Protein AF-0000000086064869 (afdb_homodimer)

Secondary structure (DSSP, 8-state):
--SGGGGGS---HHHHHHTT-HHHHHHHHHHHHHHTT---S-HHHHHHHHHHHHHHHHHS---HHHHTTSHHHHHHHHHHHHHHHHHHHHHHHHHHHHTTSSS-HHHHHHHHHHTHHHHHHHHHHHHHHS-HHHHHHHHHHHHHHHHHHHHHS-TT-HHHHHHHHHHHHHHHHHHHHHHHHHHHHHS-GGGHHHHHHHHHHHHHHHHHHTHHHHHHHHHS-TTHHHHHHHHHHHHHHHHHHHSPP-TTPPPP-SHHHHHHHHHS---/--SGGGGGS---HHHHHHTT-HHHHHHHHHHHHHHTT---S-HHHHHHHHHHHHHHHHHS---HHHHTTSHHHHHHHHHHHHHHHHHHHHHHHHHHHHTTSSS-HHHHHHHHHHTHHHHHHHHHHHHHHS-HHHHHHHHHHHHHHHHHHHHHS-TT-HHHHHHHHHHHHHHHHHHHHHHHHHHHHHS-GGGHHHHHHHHHHHHHHHHHHTHHHHHHHHHS-TTHHHHHHHHHHHHHHHHHHHSPP-TTPPPP-SHHHHHHHHHS---

Radius of gyration: 25.98 Å; Cα contacts (8 Å, |Δi|>4): 784; chains: 2; bounding box: 58×82×58 Å

Sequence (534 aa):
MYFTFHSFVHESPRWLITTGKEGRAEDVIAKILRMNRMTVPDCNSTVRNLVRKIQESSATAIGPLEILKHSAIKKHTIMLFVLWFCDNLLMYTFVIGSAYIKGSHLVNFAVSTAAEMPASFLGLALVYYCRRRPSQVSTLLLAAAVAVAAQLTPPAFSYVGLSLSMVGRFVLILSACVKWVWTMELYPTAARGFGFAACFTIGRIGGIVAPFMTLLNKYAPGYAAAVLLGAAGILGATMAALLPETRGVELPDTFEDAEEIARKPARMYFTFHSFVHESPRWLITTGKEGRAEDVIAKILRMNRMTVPDCNSTVRNLVRKIQESSATAIGPLEILKHSAIKKHTIMLFVLWFCDNLLMYTFVIGSAYIKGSHLVNFAVSTAAEMPASFLGLALVYYCRRRPSQVSTLLLAAAVAVAAQLTPPAFSYVGLSLSMVGRFVLILSACVKWVWTMELYPTAARGFGFAACFTIGRIGGIVAPFMTLLNKYAPGYAAAVLLGAAGILGATMAALLPETRGVELPDTFEDAEEIARKPAR

Solvent-accessible surface area (backbone atoms only — not comparable to full-atom values): 26564 Å² total; per-residue (Å²): 137,84,73,72,75,66,70,70,78,56,71,53,61,69,58,32,55,74,69,70,48,59,66,60,35,46,43,54,52,39,45,54,34,50,75,61,67,50,78,66,78,76,56,64,60,54,52,49,48,51,52,42,44,52,52,50,51,62,59,45,62,52,51,78,66,56,51,60,68,37,65,56,49,36,54,52,47,54,35,42,33,49,28,31,20,29,54,28,21,55,42,35,32,37,55,59,47,32,41,68,41,70,75,58,30,52,57,39,34,23,56,30,47,54,36,37,37,64,19,39,55,50,14,50,49,43,56,72,74,42,56,52,38,64,50,40,25,50,28,30,43,50,30,13,52,36,47,28,52,39,50,67,48,56,75,88,45,36,68,59,41,48,52,35,32,20,50,29,39,18,35,42,40,30,29,47,45,38,49,53,53,51,52,50,51,60,29,17,60,49,37,24,66,60,51,47,33,52,32,51,34,40,15,40,52,17,39,37,52,14,49,52,41,63,52,35,41,76,78,39,65,67,51,54,39,22,53,53,46,33,48,32,16,49,52,21,20,52,36,35,63,70,47,58,60,52,71,94,52,76,70,17,65,40,69,65,47,30,39,48,49,60,64,45,71,73,123,135,85,73,71,77,67,72,67,82,54,72,53,62,69,59,33,57,74,67,72,48,60,66,60,38,45,44,54,51,39,45,55,32,46,74,61,66,47,76,66,78,74,58,62,58,56,55,48,49,51,54,43,44,54,51,50,50,62,60,48,62,53,51,77,66,56,50,60,69,37,66,55,50,36,54,52,46,55,35,43,33,47,27,30,20,28,53,28,23,55,42,36,30,40,56,59,47,32,40,68,41,70,74,59,32,53,57,40,35,23,57,30,46,54,36,37,38,64,20,40,56,50,16,50,49,44,55,73,74,40,55,52,38,63,49,40,25,50,28,30,43,50,30,15,52,36,48,28,52,39,50,67,46,57,75,87,45,34,69,60,41,48,51,34,32,20,50,30,41,18,34,42,41,30,29,47,46,38,49,54,55,50,52,50,52,59,28,18,60,49,37,25,65,59,52,46,33,53,32,49,33,40,16,43,51,17,40,37,52,15,49,54,42,64,52,35,41,76,77,40,65,66,50,55,38,21,52,52,45,31,48,33,15,48,50,21,20,51,34,36,64,68,47,58,59,54,72,94,52,77,71,17,64,39,68,65,45,31,38,48,47,62,66,46,72,74,124

InterPro domains:
  IPR005828 Major facilitator, sugar transporter-like [PF00083] (4-251)
  IPR036259 MFS transporter superfamily [G3DSA:1.20.1250.20] (1-260)
  IPR036259 MFS transporter superfamily [SSF103473] (6-253)

pLDDT: mean 74.78, std 24.05, range [19.03, 98.44]

Organism: Haemaphysalis longicornis (NCBI:txid44386)

Nearest PDB structures (foldseek):
  8sdy-assembly1_A  TM=7.464E-01  e=6.283E-10  Rattus norvegicus
  8et7-assembly1_A  TM=7.077E-01  e=5.057E-08  Homo sapiens
  8sc6-assembly1_A  TM=9.035E-01  e=2.429E-06  Homo sapiens
  9b1o-assembly1_A  TM=7.079E-01  e=1.196E-07  Homo sapiens
  8sc1-assembly1_A  TM=8.973E-01  e=5.047E-06  Homo sapiens

Foldseek 3Di:
DVPPPPPPVDDDLVNCVVVPVLVVSCVVVVVVCVVVVPCPDPVSVVVVVVCCCCCVLQVPLVPPVVQCVQPLSVLLLVLLLLLLLLLLLLQLLLQCVQLVQPDHSVVSNVVLVVLQVVLLVVLVVCQVPHWLLVLLLVLLLVLLVLQLVLLPDDSVPRVSNSVSSSVNNSSSSSNVSSSQVLQQQLDAPSCSVVSSVVSNVSSVVSNVCNVCLVVCCVVDPSRVSSVVSNVSSNSSSVSSNQAAICVVPDRHNDPVSSVVSSVDPND/DVPPPPPVVDDDLLNCVVVPVLVVSCVVVVVVCVVVVPCPDPVSVVVVVVNCCCVVLQPPLVPPVVQCVFPLSVLLLVLLLLLLLLLLLLQLLLQCVQLVQPDHSVVSNVVLVVLQVVLLVVLVVCQVPHWLLVLLLVLLLVLLVLQLVLLPDDSVPRVSNSVSSSVNNSSSSSNVSSSQVLQQQLDAPSCSVVSSVVSNVSSVVSNVCNVCLVVCCVVDPSRVSSVVSNVSSNSSSVSSNQAAICVVPDRHNDPVSSVVSSVDPND

Structure (mmCIF, N/CA/C/O backbone):
data_AF-0000000086064869-model_v1
#
loop_
_entity.id
_entity.type
_entity.pdbx_description
1 polymer 'Organic cation transporter protein-like'
#
loop_
_atom_site.group_PDB
_atom_site.id
_atom_site.type_symbol
_atom_site.label_atom_id
_atom_site.label_alt_id
_atom_site.label_comp_id
_atom_site.label_asym_id
_atom_site.label_entity_id
_atom_site.label_seq_id
_atom_site.pdbx_PDB_ins_code
_atom_site.Cartn_x
_atom_site.Cartn_y
_atom_site.Cartn_z
_atom_site.occupancy
_atom_site.B_iso_or_equiv
_atom_site.auth_seq_id
_atom_site.auth_comp_id
_atom_site.auth_asym_id
_atom_site.auth_atom_id
_atom_site.pdbx_PDB_model_num
ATOM 1 N N . MET A 1 1 ? 27.172 45.25 14.492 1 19.16 1 MET A N 1
ATOM 2 C CA . MET A 1 1 ? 25.766 45.5 14.789 1 19.16 1 MET A CA 1
ATOM 3 C C . MET A 1 1 ? 24.938 44.25 14.508 1 19.16 1 MET A C 1
ATOM 5 O O . MET A 1 1 ? 23.703 44.312 14.539 1 19.16 1 MET A O 1
ATOM 9 N N . TYR A 1 2 ? 25.562 43.281 13.773 1 24.3 2 TYR A N 1
ATOM 10 C CA . TYR A 1 2 ? 25.359 41.969 13.148 1 24.3 2 TYR A CA 1
ATOM 11 C C . TYR A 1 2 ? 24.969 40.906 14.188 1 24.3 2 TYR A C 1
ATOM 13 O O . TYR A 1 2 ? 24.734 39.75 13.844 1 24.3 2 TYR A O 1
ATOM 21 N N . PHE A 1 3 ? 25.312 41.125 1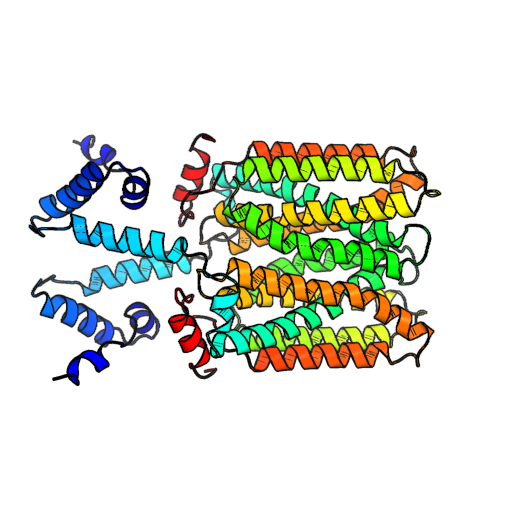5.422 1 23.98 3 PHE A N 1
ATOM 22 C CA . PHE A 1 3 ? 25.391 40.25 16.578 1 23.98 3 PHE A CA 1
ATOM 23 C C . PHE A 1 3 ? 24 39.812 17.016 1 23.98 3 PHE A C 1
ATOM 25 O O . PHE A 1 3 ? 23.828 38.719 17.594 1 23.98 3 PHE A O 1
ATOM 32 N N . THR A 1 4 ? 23.031 40.75 17.016 1 23.5 4 THR A N 1
ATOM 33 C CA . THR A 1 4 ? 21.891 40.688 17.922 1 23.5 4 THR A CA 1
ATOM 34 C C . THR A 1 4 ? 20.859 39.688 17.406 1 23.5 4 THR A C 1
ATOM 36 O O . THR A 1 4 ? 19.938 39.312 18.125 1 23.5 4 THR A O 1
ATOM 39 N N . PHE A 1 5 ? 20.734 39.688 15.992 1 25.48 5 PHE A N 1
ATOM 40 C CA . PHE A 1 5 ? 19.531 39.031 15.445 1 25.48 5 PHE A CA 1
ATOM 41 C C . PHE A 1 5 ? 19.609 37.531 15.609 1 25.48 5 PHE A C 1
ATOM 43 O O . PHE A 1 5 ? 18.734 36.812 15.125 1 25.48 5 PHE A O 1
ATOM 50 N N . HIS A 1 6 ? 20.766 37 15.898 1 27.33 6 HIS A N 1
ATOM 51 C CA . HIS A 1 6 ? 21.109 35.594 15.844 1 27.33 6 HIS A CA 1
ATOM 52 C C . HIS A 1 6 ? 20.234 34.75 16.781 1 27.33 6 HIS A C 1
ATOM 54 O O . HIS A 1 6 ? 20.109 33.531 16.625 1 27.33 6 HIS A O 1
ATOM 60 N N . SER A 1 7 ? 20.047 35.344 17.906 1 26.67 7 SER A N 1
ATOM 61 C CA . SER A 1 7 ? 19.609 34.562 19.078 1 26.67 7 SER A CA 1
ATOM 62 C C . SER A 1 7 ? 18.188 34.062 18.891 1 26.67 7 SER A C 1
ATOM 64 O O . SER A 1 7 ? 17.672 33.344 19.766 1 26.67 7 SER A O 1
ATOM 66 N N . PHE A 1 8 ? 17.406 34.812 18.141 1 26.48 8 PHE A N 1
ATOM 67 C CA . PHE A 1 8 ? 15.961 34.688 18.219 1 26.48 8 PHE A CA 1
ATOM 68 C C . PHE A 1 8 ? 15.492 33.438 17.469 1 26.48 8 PHE A C 1
ATOM 70 O O . PHE A 1 8 ? 14.305 33.281 17.188 1 26.48 8 PHE A O 1
ATOM 77 N N . VAL A 1 9 ? 16.406 32.875 16.688 1 29.36 9 VAL A N 1
ATOM 78 C CA . VAL A 1 9 ? 16.016 31.719 15.883 1 29.36 9 VAL A CA 1
ATOM 79 C C . VAL A 1 9 ? 15.438 30.625 16.781 1 29.36 9 VAL A C 1
ATOM 81 O O . VAL A 1 9 ? 15.57 29.438 16.469 1 29.36 9 VAL A O 1
ATOM 84 N N . HIS A 1 10 ? 15.18 31.016 18.109 1 29.62 10 HIS A N 1
ATOM 85 C CA . HIS A 1 10 ? 14.914 30.125 19.219 1 29.62 10 HIS A CA 1
ATOM 86 C C . HIS A 1 10 ? 13.766 29.188 18.906 1 29.62 10 HIS A C 1
ATOM 88 O O . HIS A 1 10 ? 13.016 29.406 17.953 1 29.62 10 HIS A O 1
ATOM 94 N N . GLU A 1 11 ? 13.242 28.609 20.031 1 30.42 11 GLU A N 1
ATOM 95 C CA . GLU A 1 11 ? 12.344 27.531 20.438 1 30.42 11 GLU A CA 1
ATOM 96 C C . GLU A 1 11 ? 10.914 27.781 19.969 1 30.42 11 GLU A C 1
ATOM 98 O O . GLU A 1 11 ? 10.359 28.859 20.219 1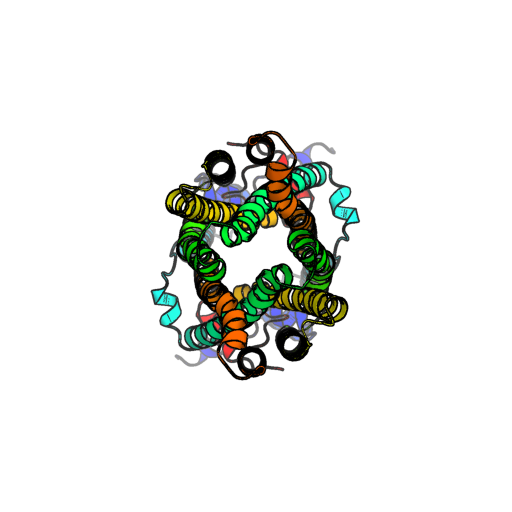 30.42 11 GLU A O 1
ATOM 103 N N . SER A 1 12 ? 10.641 27.266 18.859 1 30.91 12 SER A N 1
ATOM 104 C CA . SER A 1 12 ? 9.289 27.484 18.359 1 30.91 12 SER A CA 1
ATOM 105 C C . SER A 1 12 ? 8.266 27.484 19.484 1 30.91 12 SER A C 1
ATOM 107 O O . SER A 1 12 ? 8.406 26.719 20.453 1 30.91 12 SER A O 1
ATOM 109 N N . PRO A 1 13 ? 7.605 28.578 19.812 1 32.62 13 PRO A N 1
ATOM 110 C CA . PRO A 1 13 ? 6.672 28.625 20.953 1 32.62 13 PRO A CA 1
ATOM 111 C C . PRO A 1 13 ? 5.848 27.344 21.078 1 32.62 13 PRO A C 1
ATOM 113 O O . PRO A 1 13 ? 5.5 26.938 22.188 1 32.62 13 PRO A O 1
ATOM 116 N N . ARG A 1 14 ? 5.566 26.578 19.969 1 34.56 14 ARG A N 1
ATOM 117 C CA . ARG A 1 14 ? 4.828 25.328 20.031 1 34.56 14 ARG A CA 1
ATOM 118 C C . ARG A 1 14 ? 5.629 24.25 20.766 1 34.56 14 ARG A C 1
ATOM 120 O O . ARG A 1 14 ? 5.074 23.5 21.562 1 34.56 14 ARG A O 1
ATOM 127 N N . TRP A 1 15 ? 6.895 24.109 20.484 1 34.44 15 TRP A N 1
ATOM 128 C CA . TRP A 1 15 ? 7.777 23.156 21.156 1 34.44 15 TRP A CA 1
ATOM 129 C C . TRP A 1 15 ? 7.965 23.531 22.609 1 34.44 15 TRP A C 1
ATOM 131 O O . TRP A 1 15 ? 7.938 22.656 23.5 1 34.44 15 TRP A O 1
ATOM 141 N N . LEU A 1 16 ? 8.07 24.781 22.891 1 32.72 16 LEU A N 1
ATOM 142 C CA . LEU A 1 16 ? 8.281 25.188 24.281 1 32.72 16 LEU A CA 1
ATOM 143 C C . LEU A 1 16 ? 7.035 24.906 25.109 1 32.72 16 LEU A C 1
ATOM 145 O O . LEU A 1 16 ? 7.133 24.594 26.297 1 32.72 16 LEU A O 1
ATOM 149 N N . ILE A 1 17 ? 5.863 24.969 24.484 1 34.84 17 ILE A N 1
ATOM 150 C CA . ILE A 1 17 ? 4.621 24.719 25.203 1 34.84 17 ILE A CA 1
ATOM 151 C C . ILE A 1 17 ? 4.488 23.219 25.469 1 34.84 17 ILE A C 1
ATOM 153 O O . ILE A 1 17 ? 4.059 22.812 26.562 1 34.84 17 ILE A O 1
ATOM 157 N N . THR A 1 18 ? 4.879 22.344 24.672 1 33.69 18 THR A N 1
ATOM 158 C CA . THR A 1 18 ? 4.715 20.906 24.828 1 33.69 18 THR A CA 1
ATOM 159 C C . THR A 1 18 ? 5.773 20.344 25.781 1 33.69 18 THR A C 1
ATOM 161 O O . THR A 1 18 ? 5.621 19.234 26.312 1 33.69 18 THR A O 1
ATOM 164 N N . THR A 1 19 ? 6.922 20.969 25.969 1 39.75 19 THR A N 1
ATOM 165 C CA . THR A 1 19 ? 7.969 20.422 26.828 1 39.75 19 THR A CA 1
ATOM 166 C C . THR A 1 19 ? 7.871 21.016 28.234 1 39.75 19 THR A C 1
ATOM 168 O O . THR A 1 19 ? 8.789 20.844 29.047 1 39.75 19 THR A O 1
ATOM 171 N N . GLY A 1 20 ? 6.785 21.406 28.859 1 36.16 20 GLY A N 1
ATOM 172 C CA . GLY A 1 20 ? 6.469 21.75 30.25 1 36.16 20 GLY A CA 1
ATOM 173 C C . GLY A 1 20 ? 7.02 23.094 30.672 1 36.16 20 GLY A C 1
ATOM 174 O O . GLY A 1 20 ? 7.012 23.422 31.859 1 36.16 20 GLY A O 1
ATOM 175 N N . LYS A 1 21 ? 7.941 23.609 30.031 1 37 21 LYS A N 1
ATOM 176 C CA . LYS A 1 21 ? 8.508 24.875 30.531 1 37 21 LYS A CA 1
ATOM 177 C C . LYS A 1 21 ? 7.59 26.047 30.219 1 37 21 LYS A C 1
ATOM 179 O O . LYS A 1 21 ? 7.809 26.766 29.234 1 37 21 LYS A O 1
ATOM 184 N N . GLU A 1 22 ? 6.312 26.109 30.766 1 38.25 22 GLU A N 1
ATOM 185 C CA . GLU A 1 22 ? 5.203 27.047 30.688 1 38.25 22 GLU A CA 1
ATOM 186 C C . GLU A 1 22 ? 5.688 28.484 30.828 1 38.25 22 GLU A C 1
ATOM 188 O O . GLU A 1 22 ? 5.195 29.375 30.125 1 38.25 22 GLU A O 1
ATOM 193 N N . GLY A 1 23 ? 6.57 28.734 31.766 1 40.41 23 GLY A N 1
ATOM 194 C CA . GLY A 1 23 ? 7.016 30.078 32.094 1 40.41 23 GLY A CA 1
ATOM 195 C C . GLY A 1 23 ? 7.711 30.781 30.953 1 40.41 23 GLY A C 1
ATOM 196 O O . GLY A 1 23 ? 7.465 31.953 30.703 1 40.41 23 GLY A O 1
ATOM 197 N N . ARG A 1 24 ? 8.633 30.078 30.375 1 42.22 24 ARG A N 1
ATOM 198 C CA . ARG A 1 24 ? 9.477 30.75 29.391 1 42.22 24 ARG A CA 1
ATOM 199 C C . ARG A 1 24 ? 8.742 30.953 28.078 1 42.22 24 ARG A C 1
ATOM 201 O O . ARG A 1 24 ? 8.992 31.922 27.359 1 42.22 24 ARG A O 1
ATOM 208 N N . ALA A 1 25 ? 7.789 30.047 27.75 1 39.16 25 ALA A N 1
ATOM 209 C CA . ALA A 1 25 ? 6.934 30.312 26.594 1 39.16 25 ALA A CA 1
ATOM 210 C C . ALA A 1 25 ? 6.102 31.578 26.797 1 39.16 25 ALA A C 1
ATOM 212 O O . ALA A 1 25 ? 5.887 32.344 25.859 1 39.16 25 ALA A O 1
ATOM 213 N N . GLU A 1 26 ? 5.629 31.75 28.047 1 37.88 26 GLU A N 1
ATOM 214 C CA . GLU A 1 26 ? 4.953 33 28.422 1 37.88 26 GLU A CA 1
ATOM 215 C C . GLU A 1 26 ? 5.855 34.219 28.188 1 37.88 26 GLU A C 1
ATOM 217 O O . GLU A 1 26 ? 5.402 35.25 27.688 1 37.88 26 GLU A O 1
ATOM 222 N N . ASP A 1 27 ? 7.047 34.094 28.562 1 42.22 27 ASP A N 1
ATOM 223 C CA . ASP A 1 27 ? 7.98 35.219 28.453 1 42.22 27 ASP A CA 1
ATOM 224 C C . ASP A 1 27 ? 8.273 35.531 27 1 42.22 27 ASP A C 1
ATOM 226 O O . ASP A 1 27 ? 8.352 36.719 26.641 1 42.22 27 ASP A O 1
ATOM 230 N N . VAL A 1 28 ? 8.477 34.562 26.188 1 40.72 28 VAL A N 1
ATOM 231 C CA . VAL A 1 28 ? 8.781 34.875 24.797 1 40.72 28 VAL A CA 1
ATOM 232 C C . VAL A 1 28 ? 7.531 35.406 24.109 1 40.72 28 VAL A C 1
ATOM 234 O O . VAL A 1 28 ? 7.609 36.406 23.359 1 40.72 28 VAL A O 1
ATOM 237 N N . ILE A 1 29 ? 6.293 34.781 24.391 1 39.16 29 ILE A N 1
ATOM 238 C CA . ILE A 1 29 ? 5.066 35.406 23.922 1 39.16 29 ILE A CA 1
ATOM 239 C C . ILE A 1 29 ? 4.887 36.75 24.625 1 39.16 29 ILE A C 1
ATOM 241 O O . ILE A 1 29 ? 4.535 37.75 24 1 39.16 29 ILE A O 1
ATOM 245 N N . ALA A 1 30 ? 5.109 36.688 25.906 1 40.53 30 ALA A N 1
ATOM 246 C CA . ALA A 1 30 ? 5.055 37.938 26.641 1 40.53 30 ALA A CA 1
ATOM 247 C C . ALA A 1 30 ? 6.059 38.969 26.094 1 40.53 30 ALA A C 1
ATOM 249 O O . ALA A 1 30 ? 5.758 40.156 26 1 40.53 30 ALA A O 1
ATOM 250 N N . LYS A 1 31 ? 7.281 38.625 25.875 1 41.62 31 LYS A N 1
ATOM 251 C CA . LYS A 1 31 ? 8.289 39.531 25.312 1 41.62 31 LYS A CA 1
ATOM 252 C C . LYS A 1 31 ? 7.895 40 23.922 1 41.62 31 LYS A C 1
ATOM 254 O O . LYS A 1 31 ? 8.07 41.156 23.578 1 41.62 31 LYS A O 1
ATOM 259 N N . ILE A 1 32 ? 7.391 39.094 23.125 1 36.56 32 ILE A N 1
ATOM 260 C CA . ILE A 1 32 ? 6.883 39.5 21.828 1 36.56 32 ILE A CA 1
ATOM 261 C C . ILE A 1 32 ? 5.68 40.438 22.016 1 36.56 32 ILE A C 1
ATOM 263 O O . ILE A 1 32 ? 5.559 41.469 21.344 1 36.56 32 ILE A O 1
ATOM 267 N N . LEU A 1 33 ? 4.828 39.938 22.938 1 36.25 33 LEU A N 1
ATOM 268 C CA . LEU A 1 33 ? 3.707 40.812 23.281 1 36.25 33 LEU A CA 1
ATOM 269 C C . LEU A 1 33 ? 4.195 42.094 23.953 1 36.25 33 LEU A C 1
ATOM 271 O O . LEU A 1 33 ? 3.65 43.156 23.734 1 36.25 33 LEU A O 1
ATOM 275 N N . ARG A 1 34 ? 5.086 42 24.938 1 39.91 34 ARG A N 1
ATOM 276 C CA . ARG A 1 34 ? 5.656 43.188 25.578 1 39.91 34 ARG A CA 1
ATOM 277 C C . ARG A 1 34 ? 6.355 44.094 24.547 1 39.91 34 ARG A C 1
ATOM 279 O O . ARG A 1 34 ? 6.332 45.312 24.656 1 39.91 34 ARG A O 1
ATOM 286 N N . MET A 1 35 ? 7.223 43.5 23.766 1 35.81 35 MET A N 1
ATOM 287 C CA . MET A 1 35 ? 7.859 44.375 22.781 1 35.81 35 MET A CA 1
ATOM 288 C C . MET A 1 35 ? 6.816 45.094 21.922 1 35.81 35 MET A C 1
ATOM 290 O O . MET A 1 35 ? 7.039 46.219 21.469 1 35.81 35 MET A O 1
ATOM 294 N N . ASN A 1 36 ? 5.703 44.281 21.656 1 32.59 36 ASN A N 1
ATOM 295 C CA . ASN A 1 36 ? 4.656 45 20.922 1 32.59 36 ASN A CA 1
ATOM 296 C C . ASN A 1 36 ? 3.658 45.656 21.859 1 32.59 36 ASN A C 1
ATOM 298 O O . ASN A 1 36 ? 2.553 46 21.438 1 32.59 36 ASN A O 1
ATOM 302 N N . ARG A 1 37 ? 4.086 46.156 22.984 1 35.75 37 ARG A N 1
ATOM 303 C CA . ARG A 1 37 ? 3.496 47 24.016 1 35.75 37 ARG A CA 1
ATOM 304 C C . ARG A 1 37 ? 2.041 46.625 24.266 1 35.75 37 ARG A C 1
ATOM 306 O O . ARG A 1 37 ? 1.235 47.469 24.672 1 35.75 37 ARG A O 1
ATOM 313 N N . MET A 1 38 ? 1.495 45.688 23.594 1 30.05 38 MET A N 1
ATOM 314 C CA . MET A 1 38 ? 0.085 45.406 23.859 1 30.05 38 MET A CA 1
ATOM 315 C C . MET A 1 38 ? -0.086 44.688 25.188 1 30.05 38 MET A C 1
ATOM 317 O O . MET A 1 38 ? 0.65 43.75 25.484 1 30.05 38 MET A O 1
ATOM 321 N N . THR A 1 39 ? -0.491 45.281 26.281 1 27.92 39 THR A N 1
ATOM 322 C CA . THR A 1 39 ? -0.819 44.812 27.625 1 27.92 39 THR A CA 1
ATOM 323 C C . THR A 1 39 ? -1.821 43.688 27.578 1 27.92 39 THR A C 1
ATOM 325 O O . THR A 1 39 ? -3.021 43.906 27.422 1 27.92 39 THR A O 1
ATOM 328 N N . VAL A 1 40 ? -1.837 42.906 26.641 1 33.25 40 VAL A N 1
ATOM 329 C CA . VAL A 1 40 ? -2.965 41.969 26.75 1 33.25 40 VAL A CA 1
ATOM 330 C C . VAL A 1 40 ? -2.914 41.25 28.094 1 33.25 40 VAL A C 1
ATOM 332 O O . VAL A 1 40 ? -1.872 40.719 28.469 1 33.25 40 VAL A O 1
ATOM 335 N N . PRO A 1 41 ? -3.908 41.594 28.984 1 28.67 41 PRO A N 1
ATOM 336 C CA . PRO A 1 41 ? -3.902 40.938 30.297 1 28.67 41 PRO A CA 1
ATOM 337 C C . PRO A 1 41 ? -3.523 39.469 30.219 1 28.67 41 PRO A C 1
ATOM 339 O O . PRO A 1 41 ? -2.406 39.094 30.578 1 28.67 41 PRO A O 1
ATOM 342 N N . ASP A 1 42 ? -4.633 38.562 30.594 1 27.75 42 ASP A N 1
ATOM 343 C CA . ASP A 1 42 ? -4.406 37.188 31.078 1 27.75 42 ASP A CA 1
ATOM 344 C C . ASP A 1 42 ? -4.055 36.25 29.922 1 27.75 42 ASP A C 1
ATOM 346 O O . ASP A 1 42 ? -4.941 35.688 29.297 1 27.75 42 ASP A O 1
ATOM 350 N N . CYS A 1 43 ? -3.223 36.562 29.062 1 30.81 43 CYS A N 1
ATOM 351 C CA . CYS A 1 43 ? -2.637 35.812 27.953 1 30.81 43 CYS A CA 1
ATOM 352 C C . CYS A 1 43 ? -2.381 34.375 28.344 1 30.81 43 CYS A C 1
ATOM 354 O O . CYS A 1 43 ? -2.285 33.5 27.469 1 30.81 43 CYS A O 1
ATOM 356 N N . ASN A 1 44 ? -2.191 34.219 29.562 1 32.94 44 ASN A N 1
ATOM 357 C CA . ASN A 1 44 ? -1.88 32.875 30.047 1 32.94 44 ASN A CA 1
ATOM 358 C C . ASN A 1 44 ? -3.07 31.938 29.906 1 32.94 44 ASN A C 1
ATOM 360 O O . ASN A 1 44 ? -2.908 30.781 29.531 1 32.94 44 ASN A O 1
ATOM 364 N N . SER A 1 45 ? -4.242 32.438 30.219 1 35.03 45 SER A N 1
ATOM 365 C CA . SER A 1 45 ? -5.41 31.562 30.203 1 35.03 45 SER A CA 1
ATOM 366 C C . SER A 1 45 ? -5.816 31.203 28.781 1 35.03 45 SER A C 1
ATOM 368 O O . SER A 1 45 ? -6.258 30.094 28.516 1 35.03 45 SER A O 1
ATOM 370 N N . THR A 1 46 ? -5.711 32.125 27.812 1 33.66 46 THR A N 1
ATOM 371 C CA . THR A 1 46 ? -6.141 31.859 26.438 1 33.66 46 THR A CA 1
ATOM 372 C C . THR A 1 46 ? -5.18 30.906 25.75 1 33.66 46 THR A C 1
ATOM 374 O O . THR A 1 46 ? -5.609 29.984 25.047 1 33.66 46 THR A O 1
ATOM 377 N N . VAL A 1 47 ? -3.914 31.141 25.922 1 35 47 VAL A N 1
ATOM 378 C CA . VAL A 1 47 ? -2.926 30.203 25.391 1 35 47 VAL A CA 1
ATOM 379 C C . VAL A 1 47 ? -3.123 28.828 26.016 1 35 47 VAL A C 1
ATOM 381 O O . VAL A 1 47 ? -3.061 27.797 25.328 1 35 47 VAL A O 1
ATOM 384 N N . ARG A 1 48 ? -3.469 28.828 27.297 1 35.47 48 ARG A N 1
ATOM 385 C CA . ARG A 1 48 ? -3.775 27.562 27.969 1 35.47 48 ARG A CA 1
ATOM 386 C C . ARG A 1 48 ? -5.008 26.906 27.359 1 35.47 48 ARG A C 1
ATOM 388 O O . ARG A 1 48 ? -5.043 25.688 27.188 1 35.47 48 ARG A O 1
ATOM 395 N N . ASN A 1 49 ? -6.051 27.578 27.047 1 36 49 ASN A N 1
ATOM 396 C CA . ASN A 1 49 ? -7.254 26.984 26.453 1 36 49 ASN A CA 1
ATOM 397 C C . ASN A 1 49 ? -7.016 26.547 25.016 1 36 49 ASN A C 1
ATOM 399 O O . ASN A 1 49 ? -7.535 25.5 24.594 1 36 49 ASN A O 1
ATOM 403 N N . LEU A 1 50 ? -6.277 27.281 24.172 1 34.69 50 LEU A N 1
ATOM 404 C CA . LEU A 1 50 ? -5.984 26.812 22.828 1 34.69 50 LEU A CA 1
ATOM 405 C C . LEU A 1 50 ? -5.059 25.609 22.844 1 34.69 50 LEU A C 1
ATOM 407 O O . LEU A 1 50 ? -5.262 24.656 22.094 1 34.69 50 LEU A O 1
ATOM 411 N N . VAL A 1 51 ? -3.994 25.656 23.594 1 35.72 51 VAL A N 1
ATOM 412 C CA . VAL A 1 51 ? -3.168 24.469 23.812 1 35.72 51 VAL A CA 1
ATOM 413 C C . VAL A 1 51 ? -4.023 23.344 24.375 1 35.72 51 VAL A C 1
ATOM 415 O O . VAL A 1 51 ? -3.889 22.188 23.969 1 35.72 51 VAL A O 1
ATOM 418 N N . ARG A 1 52 ? -4.922 23.594 25.297 1 36.59 52 ARG A N 1
ATOM 419 C CA . ARG A 1 52 ? -5.867 22.594 25.797 1 36.59 52 ARG A CA 1
ATOM 420 C C . ARG A 1 52 ? -6.781 22.109 24.672 1 36.59 52 ARG A C 1
ATOM 422 O O . ARG A 1 52 ? -7.078 20.922 24.594 1 36.59 52 ARG A O 1
ATOM 429 N N . LYS A 1 53 ? -7.309 22.906 23.781 1 37.34 53 LYS A N 1
ATOM 430 C CA . LYS A 1 53 ? -8.195 22.469 22.703 1 37.34 53 LYS A CA 1
ATOM 431 C C . LYS A 1 53 ? -7.418 21.703 21.641 1 37.34 53 LYS A C 1
ATOM 433 O O . LYS A 1 53 ? -7.918 20.703 21.094 1 37.34 53 LYS A O 1
ATOM 438 N N . ILE A 1 54 ? -6.293 22.094 21.156 1 37.16 54 ILE A N 1
ATOM 439 C CA . ILE A 1 54 ? -5.406 21.312 20.297 1 37.16 54 ILE A CA 1
ATOM 440 C C . ILE A 1 54 ? -4.98 20.031 21.016 1 37.16 54 ILE A C 1
ATOM 442 O O . ILE A 1 54 ? -4.949 18.953 20.406 1 37.16 54 ILE A O 1
ATOM 446 N N . GLN A 1 55 ? -4.484 20.047 22.203 1 34.62 55 GLN A N 1
ATOM 447 C CA . GLN A 1 55 ? -4.23 18.906 23.094 1 34.62 55 GLN A CA 1
ATOM 448 C C . GLN A 1 55 ? -5.52 18.156 23.406 1 34.62 55 GLN A C 1
ATOM 450 O O . GLN A 1 55 ? -5.516 16.922 23.5 1 34.62 55 GLN A O 1
ATOM 455 N N . GLU A 1 56 ? -6.605 18.703 23.781 1 36.72 56 GLU A N 1
ATOM 456 C CA . GLU A 1 56 ? -7.91 18.062 23.953 1 36.72 56 GLU A CA 1
ATOM 457 C C . GLU A 1 56 ? -8.469 17.594 22.625 1 36.72 56 GLU A C 1
ATOM 459 O O . GLU A 1 56 ? -9.141 16.562 22.547 1 36.72 56 GLU A O 1
ATOM 464 N N . SER A 1 57 ? -8.516 18.375 21.516 1 36.38 57 SER A N 1
ATOM 465 C CA . SER A 1 57 ? -8.969 17.922 20.219 1 36.38 57 SER A CA 1
ATOM 466 C C . SER A 1 57 ? -7.996 16.891 19.625 1 36.38 57 SER A C 1
ATOM 468 O O . SER A 1 57 ? -8.398 16.031 18.844 1 36.38 57 SER A O 1
ATOM 470 N N . SER A 1 58 ? -6.684 17.062 19.516 1 37.88 58 SER A N 1
ATOM 471 C CA . SER A 1 58 ? -5.688 16.062 19.125 1 37.88 58 SER A CA 1
ATOM 472 C C . SER A 1 58 ? -5.777 14.828 20 1 37.88 58 SER A C 1
ATOM 474 O O . SER A 1 58 ? -5.484 13.719 19.547 1 37.88 58 SER A O 1
ATOM 476 N N . ALA A 1 59 ? -5.73 14.945 21.266 1 36.91 59 ALA A N 1
ATOM 477 C CA . ALA A 1 59 ? -5.723 13.883 22.266 1 36.91 59 ALA A CA 1
ATOM 478 C C . ALA A 1 59 ? -7.043 13.117 22.25 1 36.91 59 ALA A C 1
ATOM 480 O O . ALA A 1 59 ? -7.133 12.023 22.828 1 36.91 59 ALA A O 1
ATOM 481 N N . THR A 1 60 ? -8.18 13.68 22.109 1 39.41 60 THR A N 1
ATOM 482 C CA . THR A 1 60 ? -9.344 12.805 22.188 1 39.41 60 THR A CA 1
ATOM 483 C C . THR A 1 60 ? -9.406 11.883 20.969 1 39.41 60 THR A C 1
ATOM 485 O O . THR A 1 60 ? -9.773 12.32 19.875 1 39.41 60 THR A O 1
ATOM 488 N N . ALA A 1 61 ? -8.453 11.109 20.797 1 45.47 61 ALA A N 1
ATOM 489 C CA . ALA A 1 61 ? -8.602 9.961 19.906 1 45.47 61 ALA A CA 1
ATOM 490 C C . ALA A 1 61 ? -10.07 9.602 19.719 1 45.47 61 ALA A C 1
ATOM 492 O O . ALA A 1 61 ? -10.727 9.125 20.641 1 45.47 61 ALA A O 1
ATOM 493 N N . ILE A 1 62 ? -10.852 10.406 19.094 1 50.66 62 ILE A N 1
ATOM 494 C CA . ILE A 1 62 ? -12.25 10.055 18.844 1 50.66 62 ILE A CA 1
ATOM 495 C C . ILE A 1 62 ? -12.328 8.664 18.234 1 50.66 62 ILE A C 1
ATOM 497 O O . ILE A 1 62 ? -11.695 8.383 17.219 1 50.66 62 ILE A O 1
ATOM 501 N N . GLY A 1 63 ? -12.578 7.691 19.016 1 54.06 63 GLY A N 1
ATOM 502 C CA . GLY A 1 63 ? -12.805 6.289 18.703 1 54.06 63 GLY A CA 1
ATOM 503 C C . GLY A 1 63 ? -13.734 6.086 17.516 1 54.06 63 GLY A C 1
ATOM 504 O O . GLY A 1 63 ? -14.305 7.047 17 1 54.06 63 GLY A O 1
ATOM 505 N N . PRO A 1 64 ? -13.625 4.961 16.828 1 59.84 64 PRO A N 1
ATOM 506 C CA . PRO A 1 64 ? -14.5 4.496 15.742 1 59.84 64 PRO A CA 1
ATOM 507 C C . PRO A 1 64 ? -15.953 4.934 15.93 1 59.84 64 PRO A C 1
ATOM 509 O O . PRO A 1 64 ? -16.625 5.262 14.953 1 59.84 64 PRO A O 1
ATOM 512 N N . LEU A 1 65 ? -16.281 5.043 17.094 1 60.84 65 LEU A N 1
ATOM 513 C CA . LEU A 1 65 ? -17.703 5.246 17.359 1 60.84 65 LEU A CA 1
ATOM 514 C C . LEU A 1 65 ? -18.109 6.691 17.094 1 60.84 65 LEU A C 1
ATOM 516 O O . LEU A 1 65 ? -19.25 6.969 16.734 1 60.84 65 LEU A O 1
ATOM 520 N N . GLU A 1 66 ? -17.188 7.535 17.203 1 64.75 66 GLU A N 1
ATOM 521 C CA . GLU A 1 66 ? -17.547 8.93 16.969 1 64.75 66 GLU A CA 1
ATOM 522 C C . GLU A 1 66 ? -17.703 9.219 15.484 1 64.75 66 GLU A C 1
ATOM 524 O O . GLU A 1 66 ? -18.516 10.055 15.094 1 64.75 66 GLU A O 1
ATOM 529 N N . ILE A 1 67 ? -17.016 8.5 14.703 1 67.06 67 ILE A N 1
ATOM 530 C CA . ILE A 1 67 ? -17.109 8.648 13.25 1 67.06 67 ILE A CA 1
ATOM 531 C C . ILE A 1 67 ? -18.5 8.273 12.773 1 67.06 67 ILE A C 1
ATOM 533 O O . ILE A 1 67 ? -19.062 8.93 11.883 1 67.06 67 ILE A O 1
ATOM 537 N N . LEU A 1 68 ? -19.031 7.371 13.477 1 71.5 68 LEU A N 1
ATOM 538 C CA . LEU A 1 68 ? -20.312 6.836 13.023 1 71.5 68 LEU A CA 1
ATOM 539 C C . LEU A 1 68 ? -21.469 7.711 13.5 1 71.5 68 LEU A C 1
ATOM 541 O O . LEU A 1 68 ? -22.609 7.527 13.062 1 71.5 68 LEU A O 1
ATOM 545 N N . LYS A 1 69 ? -21.156 8.633 14.258 1 72.81 69 LYS A N 1
ATOM 546 C CA . LYS A 1 69 ? -22.203 9.477 14.797 1 72.81 69 LYS A CA 1
ATOM 547 C C . LYS A 1 69 ? -22.578 10.586 13.82 1 72.81 69 LYS A C 1
ATOM 549 O O . LYS A 1 69 ? -23.688 11.125 13.875 1 72.81 69 LYS A O 1
ATOM 554 N N . HIS A 1 70 ? -21.703 10.82 12.961 1 78.25 70 HIS A N 1
ATOM 555 C CA . HIS A 1 70 ? -21.969 11.875 11.984 1 78.25 70 HIS A CA 1
ATOM 556 C C . HIS A 1 70 ? -22.422 11.289 10.648 1 78.25 70 HIS A C 1
ATOM 558 O O . HIS A 1 70 ? -21.688 10.5 10.039 1 78.25 70 HIS A O 1
ATOM 564 N N . SER A 1 71 ? -23.547 11.609 10.25 1 80.94 71 SER A N 1
ATOM 565 C CA . SER A 1 71 ? -24.234 10.977 9.125 1 80.94 71 SER A CA 1
ATOM 566 C C . SER A 1 71 ? -23.438 11.125 7.836 1 80.94 71 SER A C 1
ATOM 568 O O . SER A 1 71 ? -23.297 10.18 7.059 1 80.94 71 SER A O 1
ATOM 570 N N . ALA A 1 72 ? -22.938 12.305 7.609 1 84.25 72 ALA A N 1
ATOM 571 C CA . ALA A 1 72 ? -22.203 12.531 6.367 1 84.25 72 ALA A CA 1
ATOM 572 C C . ALA A 1 72 ? -20.922 11.695 6.328 1 84.25 72 ALA A C 1
ATOM 574 O O . ALA A 1 72 ? -20.578 11.125 5.293 1 84.25 72 ALA A O 1
ATOM 575 N N . ILE A 1 73 ? -20.344 11.625 7.406 1 86.25 73 ILE A N 1
ATOM 576 C CA . ILE A 1 73 ? -19.094 10.875 7.484 1 86.25 73 ILE A CA 1
ATOM 577 C C . ILE A 1 73 ? -19.375 9.375 7.367 1 86.25 73 ILE A C 1
ATOM 579 O O . ILE A 1 73 ? -18.609 8.641 6.746 1 86.25 73 ILE A O 1
ATOM 583 N N . LYS A 1 74 ? -20.469 8.984 7.93 1 88.88 74 LYS A N 1
ATOM 584 C CA . LYS A 1 74 ? -20.875 7.586 7.816 1 88.88 74 LYS A CA 1
ATOM 585 C C . LYS A 1 74 ? -21.141 7.203 6.363 1 88.88 74 LYS A C 1
ATOM 587 O O . LYS A 1 74 ? -20.688 6.156 5.902 1 88.88 74 LYS A O 1
ATOM 592 N N . LYS A 1 75 ? -21.875 8.023 5.719 1 91.06 75 LYS A N 1
ATOM 593 C CA . LYS A 1 75 ? -22.172 7.773 4.312 1 91.06 75 LYS A CA 1
ATOM 594 C C . LYS A 1 75 ? -20.891 7.711 3.482 1 91.06 75 LYS A C 1
ATOM 596 O O . LYS A 1 75 ? -20.719 6.805 2.662 1 91.06 75 LYS A O 1
ATOM 601 N N . HIS A 1 76 ? -20 8.641 3.703 1 92.31 76 HIS A N 1
ATOM 602 C CA . HIS A 1 76 ? -18.734 8.648 2.98 1 92.31 76 HIS A CA 1
ATOM 603 C C . HIS A 1 76 ? -17.906 7.41 3.295 1 92.31 76 HIS A C 1
ATOM 605 O O . HIS A 1 76 ? -17.234 6.859 2.414 1 92.31 76 HIS A O 1
ATOM 611 N N . THR A 1 77 ? -18.016 7.004 4.512 1 92.06 77 THR A N 1
ATOM 612 C CA . THR A 1 77 ? -17.25 5.828 4.922 1 92.06 77 THR A CA 1
ATOM 613 C C . THR A 1 77 ? -17.75 4.578 4.203 1 92.06 77 THR A C 1
ATOM 615 O O . THR A 1 77 ? -16.969 3.775 3.711 1 92.06 77 THR A O 1
ATOM 618 N N . ILE A 1 78 ? -18.984 4.422 4.113 1 94.38 78 ILE A N 1
ATOM 619 C CA . ILE A 1 78 ? -19.562 3.266 3.441 1 94.38 78 ILE A CA 1
ATOM 620 C C . ILE A 1 78 ? -19.172 3.279 1.965 1 94.38 78 ILE A C 1
ATOM 622 O O . ILE A 1 78 ? -18.812 2.244 1.402 1 94.38 78 ILE A O 1
ATOM 626 N N . MET A 1 79 ? -19.25 4.434 1.357 1 96.12 79 MET A N 1
ATOM 627 C CA . MET A 1 79 ? -18.875 4.559 -0.048 1 96.12 79 MET A CA 1
ATOM 628 C C . MET A 1 79 ? -17.391 4.238 -0.244 1 96.12 79 MET A C 1
ATOM 630 O O . MET A 1 79 ? -17.016 3.562 -1.203 1 96.12 79 MET A O 1
ATOM 634 N N . LEU A 1 80 ? -16.609 4.691 0.705 1 96 80 LEU A N 1
ATOM 635 C CA . LEU A 1 80 ? -15.18 4.406 0.647 1 96 80 LEU A CA 1
ATOM 636 C C . LEU A 1 80 ? -14.914 2.922 0.853 1 96 80 LEU A C 1
ATOM 638 O O . LEU A 1 80 ? -14.023 2.354 0.22 1 96 80 LEU A O 1
ATOM 642 N N . PHE A 1 81 ? -15.695 2.311 1.716 1 96.06 81 PHE A N 1
ATOM 643 C CA . PHE A 1 81 ? -15.547 0.875 1.936 1 96.06 81 PHE A CA 1
ATOM 644 C C . PHE A 1 81 ? -15.75 0.107 0.635 1 96.06 81 PHE A C 1
ATOM 646 O O . PHE A 1 81 ? -14.938 -0.75 0.284 1 96.06 81 PHE A O 1
ATOM 653 N N . VAL A 1 82 ? -16.734 0.446 -0.035 1 97.69 82 VAL A N 1
ATOM 654 C CA . VAL A 1 82 ? -17.047 -0.238 -1.285 1 97.69 82 VAL A CA 1
ATOM 655 C C . VAL A 1 82 ? -15.961 0.062 -2.32 1 97.69 82 VAL A C 1
ATOM 657 O O . VAL A 1 82 ? -15.5 -0.839 -3.025 1 97.69 82 VAL A O 1
ATOM 660 N N . LEU A 1 83 ? -15.562 1.289 -2.389 1 97.69 83 LEU A N 1
ATOM 661 C CA . LEU A 1 83 ? -14.523 1.709 -3.32 1 97.69 83 LEU A CA 1
ATOM 662 C C . LEU A 1 83 ? -13.227 0.949 -3.066 1 97.69 83 LEU A C 1
ATOM 664 O O . LEU A 1 83 ? -12.625 0.41 -3.998 1 97.69 83 LEU A O 1
ATOM 668 N N . TRP A 1 84 ? -12.852 0.914 -1.799 1 96.62 84 TRP A N 1
ATOM 669 C CA . TRP A 1 84 ? -11.625 0.215 -1.427 1 96.62 84 TRP A CA 1
ATOM 670 C C . TRP A 1 84 ? -11.727 -1.273 -1.739 1 96.62 84 TRP A C 1
ATOM 672 O O . TRP A 1 84 ? -10.773 -1.88 -2.23 1 96.62 84 TRP A O 1
ATOM 682 N N . PHE A 1 85 ? -12.867 -1.838 -1.471 1 97.44 85 PHE A N 1
ATOM 683 C CA . PHE A 1 85 ? -13.078 -3.252 -1.752 1 97.44 85 PHE A CA 1
ATOM 684 C C . PHE A 1 85 ? -12.945 -3.535 -3.244 1 97.44 85 PHE A C 1
ATOM 686 O O . PHE A 1 85 ? -12.211 -4.438 -3.646 1 97.44 85 PHE A O 1
ATOM 693 N N . CYS A 1 86 ? -13.594 -2.773 -4.035 1 97.88 86 CYS A N 1
ATOM 694 C CA . CYS A 1 86 ? -13.609 -2.984 -5.48 1 97.88 86 CYS A CA 1
ATOM 695 C C . CYS A 1 86 ? -12.219 -2.764 -6.074 1 97.88 86 CYS A C 1
ATOM 697 O O . CYS A 1 86 ? -11.773 -3.545 -6.914 1 97.88 86 CYS A O 1
ATOM 699 N N . ASP A 1 87 ? -11.602 -1.709 -5.684 1 97.62 87 ASP A N 1
ATOM 700 C CA . ASP A 1 87 ? -10.266 -1.376 -6.184 1 97.62 87 ASP A CA 1
ATOM 701 C C . ASP A 1 87 ? -9.266 -2.486 -5.867 1 97.62 87 ASP A C 1
ATOM 703 O O . ASP A 1 87 ? -8.508 -2.91 -6.738 1 97.62 87 ASP A O 1
ATOM 707 N N . ASN A 1 88 ? -9.281 -3.008 -4.637 1 95.75 88 ASN A N 1
ATOM 708 C CA . ASN A 1 88 ? -8.344 -4.051 -4.234 1 95.75 88 ASN A CA 1
ATOM 709 C C . ASN A 1 88 ? -8.695 -5.395 -4.859 1 95.75 88 ASN A C 1
ATOM 711 O O . ASN A 1 88 ? -7.809 -6.195 -5.168 1 95.75 88 ASN A O 1
ATOM 715 N N . LEU A 1 89 ? -9.945 -5.645 -5.012 1 96.44 89 LEU A N 1
ATOM 716 C CA . LEU A 1 89 ? -10.352 -6.855 -5.715 1 96.44 89 LEU A CA 1
ATOM 717 C C . LEU A 1 89 ? -9.742 -6.902 -7.113 1 96.44 89 LEU A C 1
ATOM 719 O O . LEU A 1 89 ? -9.172 -7.922 -7.512 1 96.44 89 LEU A O 1
ATOM 723 N N . LEU A 1 90 ? -9.852 -5.773 -7.797 1 96.81 90 LEU A N 1
ATOM 724 C CA . LEU A 1 90 ? -9.289 -5.691 -9.141 1 96.81 90 LEU A CA 1
ATOM 725 C C . LEU A 1 90 ? -7.77 -5.816 -9.102 1 96.81 90 LEU A C 1
ATOM 727 O O . LEU A 1 90 ? -7.184 -6.574 -9.883 1 96.81 90 LEU A O 1
ATOM 731 N N . MET A 1 91 ? -7.168 -5.129 -8.164 1 94.94 91 MET A N 1
ATOM 732 C CA . MET A 1 91 ? -5.711 -5.109 -8.055 1 94.94 91 MET A CA 1
ATOM 733 C C . MET A 1 91 ? -5.168 -6.512 -7.793 1 94.94 91 MET A C 1
ATOM 735 O O . MET A 1 91 ? -4.293 -6.988 -8.516 1 94.94 91 MET A O 1
ATOM 739 N N . TYR A 1 92 ? -5.699 -7.145 -6.832 1 91.88 92 TYR A N 1
ATOM 740 C CA . TYR A 1 92 ? -5.16 -8.438 -6.434 1 91.88 92 TYR A CA 1
ATOM 741 C C . TYR A 1 92 ? -5.512 -9.516 -7.453 1 91.88 92 TYR A C 1
ATOM 743 O O . TYR A 1 92 ? -4.828 -10.539 -7.547 1 91.88 92 TYR A O 1
ATOM 751 N N . THR A 1 93 ? -6.578 -9.336 -8.164 1 92 93 THR A N 1
ATOM 752 C CA . THR A 1 93 ? -6.852 -10.242 -9.273 1 92 93 THR A CA 1
ATOM 753 C C . THR A 1 93 ? -5.719 -10.195 -10.297 1 92 93 THR A C 1
ATOM 755 O O . THR A 1 93 ? -5.258 -11.234 -10.773 1 92 93 THR A O 1
ATOM 758 N N . PHE A 1 94 ? -5.227 -9 -10.586 1 92.38 94 PHE A N 1
ATOM 759 C CA . PHE A 1 94 ? -4.129 -8.867 -11.539 1 92.38 94 PHE A CA 1
ATOM 760 C C . PHE A 1 94 ? -2.826 -9.375 -10.938 1 92.38 94 PHE A C 1
ATOM 762 O O . PHE A 1 94 ? -2.014 -9.984 -11.625 1 92.38 94 PHE A O 1
ATOM 769 N N . VAL A 1 95 ? -2.654 -9.148 -9.695 1 87.94 95 VAL A N 1
ATOM 770 C CA . VAL A 1 95 ? -1.416 -9.547 -9.039 1 87.94 95 VAL A CA 1
ATOM 771 C C . VAL A 1 95 ? -1.292 -11.07 -9.039 1 87.94 95 VAL A C 1
ATOM 773 O O . VAL A 1 95 ? -0.293 -11.609 -9.516 1 87.94 95 VAL A O 1
ATOM 776 N N . ILE A 1 96 ? -2.275 -11.766 -8.594 1 84.69 96 ILE A N 1
ATOM 777 C CA . ILE A 1 96 ? -2.209 -13.227 -8.508 1 84.69 96 ILE A CA 1
ATOM 778 C C . ILE A 1 96 ? -2.375 -13.828 -9.898 1 84.69 96 ILE A C 1
ATOM 780 O O . ILE A 1 96 ? -1.748 -14.844 -10.219 1 84.69 96 ILE A O 1
ATOM 784 N N . GLY A 1 97 ? -3.207 -13.211 -10.734 1 86.25 97 GLY A N 1
ATOM 785 C CA . GLY A 1 97 ? -3.439 -13.711 -12.078 1 86.25 97 GLY A CA 1
ATOM 786 C C . GLY A 1 97 ? -2.191 -13.695 -12.938 1 86.25 97 GLY A C 1
ATOM 787 O O . GLY A 1 97 ? -2.029 -14.555 -13.812 1 86.25 97 GLY A O 1
ATOM 788 N N . SER A 1 98 ? -1.362 -12.75 -12.727 1 86 98 SER A N 1
ATOM 789 C CA . SER A 1 98 ? -0.15 -12.648 -13.531 1 86 98 SER A CA 1
ATOM 790 C C . SER A 1 98 ? 0.769 -13.844 -13.305 1 86 98 SER A C 1
ATOM 792 O O . SER A 1 98 ? 1.52 -14.234 -14.195 1 86 98 SER A O 1
ATOM 794 N N . ALA A 1 99 ? 0.679 -14.445 -12.133 1 80 99 ALA A N 1
ATOM 795 C CA . ALA A 1 99 ? 1.527 -15.578 -11.797 1 80 99 ALA A CA 1
ATOM 796 C C . ALA A 1 99 ? 1 -16.859 -12.43 1 80 99 ALA A C 1
ATOM 798 O O . ALA A 1 99 ? 1.681 -17.891 -12.43 1 80 99 ALA A O 1
ATOM 799 N N . TYR A 1 100 ? -0.189 -16.781 -13.047 1 80.06 100 TYR A N 1
ATOM 800 C CA . TYR A 1 100 ? -0.792 -18 -13.578 1 80.06 100 TYR A CA 1
ATOM 801 C C . TYR A 1 100 ? -0.861 -17.953 -15.102 1 80.06 100 TYR A C 1
ATOM 803 O O . TYR A 1 100 ? -1.418 -18.844 -15.734 1 80.06 100 TYR A O 1
ATOM 811 N N . ILE A 1 101 ? -0.376 -16.844 -15.641 1 81.31 101 ILE A N 1
ATOM 812 C CA . ILE A 1 101 ? -0.275 -16.766 -17.094 1 81.31 101 ILE A CA 1
ATOM 813 C C . ILE A 1 101 ? 0.778 -17.75 -17.594 1 81.31 101 ILE A C 1
ATOM 815 O O . ILE A 1 101 ? 1.762 -18.031 -16.891 1 81.31 101 ILE A O 1
ATOM 819 N N . LYS A 1 102 ? 0.527 -18.312 -18.719 1 83.31 102 LYS A N 1
ATOM 820 C CA . LYS A 1 102 ? 1.441 -19.312 -19.281 1 83.31 102 LYS A CA 1
ATOM 821 C C . LYS A 1 102 ? 2.855 -18.75 -19.406 1 83.31 102 LYS A C 1
ATOM 823 O O . LYS A 1 102 ? 3.041 -17.578 -19.75 1 83.31 102 LYS A O 1
ATOM 828 N N . GLY A 1 103 ? 3.879 -19.578 -19.094 1 83.38 103 GLY A N 1
ATOM 829 C CA . GLY A 1 103 ? 5.273 -19.172 -19.047 1 83.38 103 GLY A CA 1
ATOM 830 C C . GLY A 1 103 ? 5.871 -19.25 -17.656 1 83.38 103 GLY A C 1
ATOM 831 O O . GLY A 1 103 ? 5.426 -20.047 -16.828 1 83.38 103 GLY A O 1
ATOM 832 N N . SER A 1 104 ? 6.934 -18.469 -17.469 1 85.12 104 SER A N 1
ATOM 833 C CA . SER A 1 104 ? 7.535 -18.438 -16.141 1 85.12 104 SER A CA 1
ATOM 834 C C . SER A 1 104 ? 6.715 -17.594 -15.172 1 85.12 104 SER A C 1
ATOM 836 O O . SER A 1 104 ? 6.637 -16.375 -15.32 1 85.12 104 SER A O 1
ATOM 838 N N . HIS A 1 105 ? 6.082 -18.203 -14.234 1 82.5 105 HIS A N 1
ATOM 839 C CA . HIS A 1 105 ? 5.203 -17.562 -13.258 1 82.5 105 HIS A CA 1
ATOM 840 C C . HIS A 1 105 ? 5.918 -16.438 -12.523 1 82.5 105 HIS A C 1
ATOM 842 O O . HIS A 1 105 ? 5.34 -15.375 -12.297 1 82.5 105 HIS A O 1
ATOM 848 N N . LEU A 1 106 ? 7.215 -16.641 -12.281 1 83.38 106 LEU A N 1
ATOM 849 C CA . LEU A 1 106 ? 7.98 -15.68 -11.492 1 83.38 106 LEU A CA 1
ATOM 850 C C . LEU A 1 106 ? 8.336 -14.453 -12.328 1 83.38 106 LEU A C 1
ATOM 852 O O . LEU A 1 106 ? 8.25 -13.32 -11.844 1 83.38 106 LEU A O 1
ATOM 856 N N . VAL A 1 107 ? 8.648 -14.703 -13.594 1 85.38 107 VAL A N 1
ATOM 857 C CA . VAL A 1 107 ? 9.008 -13.602 -14.492 1 85.38 107 VAL A CA 1
ATOM 858 C C . VAL A 1 107 ? 7.766 -12.789 -14.828 1 85.38 107 VAL A C 1
ATOM 860 O O . VAL A 1 107 ? 7.82 -11.555 -14.875 1 85.38 107 VAL A O 1
ATOM 863 N N . ASN A 1 108 ? 6.645 -13.508 -15.023 1 88.38 108 ASN A N 1
ATOM 864 C CA . ASN A 1 108 ? 5.395 -12.805 -15.312 1 88.38 108 ASN A CA 1
ATOM 865 C C . ASN A 1 108 ? 5 -11.875 -14.172 1 88.38 108 ASN A C 1
ATOM 867 O O . ASN A 1 108 ? 4.562 -10.742 -14.406 1 88.38 108 ASN A O 1
ATOM 871 N N . PHE A 1 109 ? 5.184 -12.344 -12.984 1 86.31 109 PHE A N 1
ATOM 872 C CA . PHE A 1 109 ? 4.895 -11.516 -11.82 1 86.31 109 PHE A CA 1
ATOM 873 C C . PHE A 1 109 ? 5.816 -10.305 -11.773 1 86.31 109 PHE A C 1
ATOM 875 O O . PHE A 1 109 ? 5.359 -9.18 -11.555 1 86.31 109 PHE A O 1
ATOM 882 N N . ALA A 1 110 ? 7.082 -10.5 -12.039 1 88.38 110 ALA A N 1
ATOM 883 C CA . ALA A 1 110 ? 8.086 -9.438 -11.969 1 88.38 110 ALA A CA 1
ATOM 884 C C . ALA A 1 110 ? 7.812 -8.367 -13.023 1 88.38 110 ALA A C 1
ATOM 886 O O . ALA A 1 110 ? 7.84 -7.172 -12.719 1 88.38 110 ALA A O 1
ATOM 887 N N . VAL A 1 111 ? 7.523 -8.797 -14.18 1 90.56 111 VAL A N 1
ATOM 888 C CA . VAL A 1 111 ? 7.297 -7.875 -15.289 1 90.56 111 VAL A CA 1
ATOM 889 C C . VAL A 1 111 ? 6.027 -7.062 -15.039 1 90.56 111 VAL A C 1
ATOM 891 O O . VAL A 1 111 ? 6.004 -5.852 -15.266 1 90.56 111 VAL A O 1
ATOM 894 N N . SER A 1 112 ? 5.012 -7.738 -14.586 1 90.94 112 SER A N 1
ATOM 895 C CA . SER A 1 112 ? 3.762 -7.043 -14.297 1 90.94 112 SER A CA 1
ATOM 896 C C . SER A 1 112 ? 3.932 -6.047 -13.156 1 90.94 112 SER A C 1
ATOM 898 O O . SER A 1 112 ? 3.326 -4.973 -13.164 1 90.94 112 SER A O 1
ATOM 900 N N . THR A 1 113 ? 4.793 -6.41 -12.219 1 88.5 113 THR A N 1
ATOM 901 C CA . THR A 1 113 ? 5.055 -5.523 -11.086 1 88.5 113 THR A CA 1
ATOM 902 C C . THR A 1 113 ? 5.828 -4.285 -11.539 1 88.5 113 THR A C 1
ATOM 904 O O . THR A 1 113 ? 5.625 -3.193 -11 1 88.5 113 THR A O 1
ATOM 907 N N . ALA A 1 114 ? 6.641 -4.375 -12.445 1 91.81 114 ALA A N 1
ATOM 908 C CA . ALA A 1 114 ? 7.461 -3.281 -12.961 1 91.81 114 ALA A CA 1
ATOM 909 C C . ALA A 1 114 ? 6.594 -2.158 -13.516 1 91.81 114 ALA A C 1
ATOM 911 O O . ALA A 1 114 ? 6.98 -0.988 -13.484 1 91.81 114 ALA A O 1
ATOM 912 N N . ALA A 1 115 ? 5.426 -2.516 -13.961 1 92.56 115 ALA A N 1
ATOM 913 C CA . ALA A 1 115 ? 4.516 -1.525 -14.531 1 92.56 115 ALA A CA 1
ATOM 914 C C . ALA A 1 115 ? 4.035 -0.547 -13.461 1 92.56 115 ALA A C 1
ATOM 916 O O . ALA A 1 115 ? 3.588 0.557 -13.773 1 92.56 115 ALA A O 1
ATOM 917 N N . GLU A 1 116 ? 4.145 -0.912 -12.211 1 91.31 116 GLU A N 1
ATOM 918 C CA . GLU A 1 116 ? 3.662 -0.088 -11.102 1 91.31 116 GLU A CA 1
ATOM 919 C C . GLU A 1 116 ? 4.613 1.072 -10.828 1 91.31 116 GLU A C 1
ATOM 921 O O . GLU A 1 116 ? 4.219 2.074 -10.227 1 91.31 116 GLU A O 1
ATOM 926 N N . MET A 1 117 ? 5.812 0.935 -11.227 1 92.25 117 MET A N 1
ATOM 927 C CA . MET A 1 117 ? 6.84 1.918 -10.891 1 92.25 117 MET A CA 1
ATOM 928 C C . MET A 1 117 ? 6.543 3.26 -11.555 1 92.25 117 MET A C 1
ATOM 930 O O . MET A 1 117 ? 6.387 4.273 -10.867 1 92.25 117 MET A O 1
ATOM 934 N N . PRO A 1 118 ? 6.406 3.295 -12.82 1 91.81 118 PRO A N 1
ATOM 935 C CA . PRO A 1 118 ? 6.07 4.586 -13.422 1 91.81 118 PRO A CA 1
ATOM 936 C C . PRO A 1 118 ? 4.703 5.105 -12.984 1 91.81 118 PRO A C 1
ATOM 938 O O . PRO A 1 118 ? 4.469 6.316 -12.977 1 91.81 118 PRO A O 1
ATOM 941 N N . ALA A 1 119 ? 3.795 4.223 -12.695 1 92.31 119 ALA A N 1
ATOM 942 C CA . ALA A 1 119 ? 2.439 4.602 -12.297 1 92.31 119 ALA A CA 1
ATOM 943 C C . ALA A 1 119 ? 2.453 5.422 -11.016 1 92.31 119 ALA A C 1
ATOM 945 O O . ALA A 1 119 ? 1.607 6.297 -10.82 1 92.31 119 ALA A O 1
ATOM 946 N N . SER A 1 120 ? 3.42 5.117 -10.203 1 87.44 120 SER A N 1
ATOM 947 C CA . SER A 1 120 ? 3.479 5.828 -8.93 1 87.44 120 SER A CA 1
ATOM 948 C C . SER A 1 120 ? 3.789 7.309 -9.133 1 87.44 120 SER A C 1
ATOM 950 O O . SER A 1 120 ? 3.225 8.164 -8.453 1 87.44 120 SER A O 1
ATOM 952 N N . PHE A 1 121 ? 4.625 7.621 -10.055 1 86.94 121 PHE A N 1
ATOM 953 C CA . PHE A 1 121 ? 4.957 9.008 -10.336 1 86.94 121 PHE A CA 1
ATOM 954 C C . PHE A 1 121 ? 3.809 9.703 -11.055 1 86.94 121 PHE A C 1
ATOM 956 O O . PHE A 1 121 ? 3.492 10.859 -10.766 1 86.94 121 PHE A O 1
ATOM 963 N N . LEU A 1 122 ? 3.238 8.945 -11.859 1 90.75 122 LEU A N 1
ATOM 964 C CA . LEU A 1 122 ? 2.098 9.523 -12.57 1 90.75 122 LEU A CA 1
ATOM 965 C C . LEU A 1 122 ? 0.913 9.703 -11.625 1 90.75 122 LEU A C 1
ATOM 967 O O . LEU A 1 122 ? 0.113 10.625 -11.805 1 90.75 122 LEU A O 1
ATOM 971 N N . GLY A 1 123 ? 0.814 8.812 -10.688 1 89.56 123 GLY A N 1
ATOM 972 C CA . GLY A 1 123 ? -0.227 8.953 -9.68 1 89.56 123 GLY A CA 1
ATOM 973 C C . GLY A 1 123 ? -0.112 10.242 -8.883 1 89.56 123 GLY A C 1
ATOM 974 O O . GLY A 1 123 ? -1.12 10.891 -8.586 1 89.56 123 GLY A O 1
ATOM 975 N N . LEU A 1 124 ? 1.123 10.617 -8.633 1 80.88 124 LEU A N 1
ATOM 976 C CA . LEU A 1 124 ? 1.355 11.883 -7.953 1 80.88 124 LEU A CA 1
ATOM 977 C C . LEU A 1 124 ? 0.858 13.055 -8.797 1 80.88 124 LEU A C 1
ATOM 979 O O . LEU A 1 124 ? 0.192 13.961 -8.281 1 80.88 124 LEU A O 1
ATOM 983 N N . ALA A 1 125 ? 1.247 12.945 -10 1 85.31 125 ALA A N 1
ATOM 984 C CA . ALA A 1 125 ? 0.83 14.008 -10.914 1 85.31 125 ALA A CA 1
ATOM 985 C C . ALA A 1 125 ? -0.691 14.086 -11.008 1 85.31 125 ALA A C 1
ATOM 987 O O . ALA A 1 125 ? -1.262 15.172 -11.047 1 85.31 125 ALA A O 1
ATOM 988 N N . LEU A 1 126 ? -1.311 13 -10.992 1 88.56 126 LEU A N 1
ATOM 989 C CA . LEU A 1 126 ? -2.766 12.945 -11.07 1 88.56 126 LEU A CA 1
ATOM 990 C C . LEU A 1 126 ? -3.402 13.594 -9.844 1 88.56 126 LEU A C 1
ATOM 992 O O . LEU A 1 126 ? -4.363 14.352 -9.961 1 88.56 126 LEU A O 1
ATOM 996 N N . VAL A 1 127 ? -2.846 13.336 -8.742 1 83.88 127 VAL A N 1
ATOM 997 C CA . VAL A 1 127 ? -3.361 13.859 -7.484 1 83.88 127 VAL A CA 1
ATOM 998 C C . VAL A 1 127 ? -3.156 15.375 -7.43 1 83.88 127 VAL A C 1
ATOM 1000 O O . VAL A 1 127 ? -4.02 16.109 -6.949 1 83.88 127 VAL A O 1
ATOM 1003 N N . TYR A 1 128 ? -2.086 15.828 -8.023 1 80.19 128 TYR A N 1
ATOM 1004 C CA . TYR A 1 128 ? -1.732 17.25 -7.922 1 80.19 128 TYR A CA 1
ATOM 1005 C C . TYR A 1 128 ? -2.492 18.062 -8.953 1 80.19 128 TYR A C 1
ATOM 1007 O O . TYR A 1 128 ? -2.932 19.188 -8.664 1 80.19 128 TYR A O 1
ATOM 1015 N N . TYR A 1 129 ? -2.717 17.469 -10.102 1 86 129 TYR A N 1
ATOM 1016 C CA . TYR A 1 129 ? -3.189 18.312 -11.195 1 86 129 TYR A CA 1
ATOM 1017 C C . TYR A 1 129 ? -4.656 18.031 -11.508 1 86 129 TYR A C 1
ATOM 1019 O O . TYR A 1 129 ? -5.328 18.844 -12.141 1 86 129 TYR A O 1
ATOM 1027 N N . CYS A 1 130 ? -5.148 16.938 -11.094 1 89.5 130 CYS A N 1
ATOM 1028 C CA . CYS A 1 130 ? -6.504 16.578 -11.5 1 89.5 130 CYS A CA 1
ATOM 1029 C C . CYS A 1 130 ? -7.43 16.5 -10.289 1 89.5 130 CYS A C 1
ATOM 1031 O O . CYS A 1 130 ? -6.965 16.406 -9.148 1 89.5 130 CYS A O 1
ATOM 1033 N N . ARG A 1 131 ? -8.68 16.609 -10.648 1 91.19 131 ARG A N 1
ATOM 1034 C CA . ARG A 1 131 ? -9.695 16.438 -9.617 1 91.19 131 ARG A CA 1
ATOM 1035 C C . ARG A 1 131 ? -9.781 14.992 -9.164 1 91.19 131 ARG A C 1
ATOM 1037 O O . ARG A 1 131 ? -9.43 14.078 -9.914 1 91.19 131 ARG A O 1
ATOM 1044 N N . ARG A 1 132 ? -10.242 14.758 -7.992 1 91.88 132 ARG A N 1
ATOM 1045 C CA . ARG A 1 132 ? -10.273 13.414 -7.418 1 91.88 132 ARG A CA 1
ATOM 1046 C C . ARG A 1 132 ? -11.375 12.57 -8.047 1 91.88 132 ARG A C 1
ATOM 1048 O O . ARG A 1 132 ? -11.141 11.43 -8.453 1 91.88 132 ARG A O 1
ATOM 1055 N N . ARG A 1 133 ? -12.523 13.164 -8.164 1 94.38 133 ARG A N 1
ATOM 1056 C CA . ARG A 1 133 ? -13.711 12.43 -8.586 1 94.38 133 ARG A CA 1
ATOM 1057 C C . ARG A 1 133 ? -13.547 11.883 -10 1 94.38 133 ARG A C 1
ATOM 1059 O O . ARG A 1 133 ? -13.602 10.672 -10.211 1 94.38 133 ARG A O 1
ATOM 1066 N N . PRO A 1 134 ? -13.266 12.719 -10.938 1 95.5 134 PRO A N 1
ATOM 1067 C CA . PRO A 1 134 ? -13.133 12.172 -12.289 1 95.5 134 PRO A CA 1
ATOM 1068 C C . PRO A 1 134 ? -11.922 11.25 -12.438 1 95.5 134 PRO A C 1
ATOM 1070 O O . PRO A 1 134 ? -11.961 10.297 -13.211 1 95.5 134 PRO A O 1
ATOM 1073 N N . SER A 1 135 ? -10.852 11.539 -11.766 1 95.88 135 SER A N 1
ATOM 1074 C CA . SER A 1 135 ? -9.672 10.68 -11.836 1 95.88 135 SER A CA 1
ATOM 1075 C C . SER A 1 135 ? -9.977 9.281 -11.32 1 95.88 135 SER A C 1
ATOM 1077 O O . SER A 1 135 ? -9.625 8.289 -11.953 1 95.88 135 SER A O 1
ATOM 1079 N N . GLN A 1 136 ? -10.648 9.25 -10.18 1 97.06 136 GLN A N 1
ATOM 1080 C CA . GLN A 1 136 ? -10.961 7.957 -9.578 1 97.06 136 GLN A CA 1
ATOM 1081 C C . GLN A 1 136 ? -11.945 7.172 -10.445 1 97.06 136 GLN A C 1
ATOM 1083 O O . GLN A 1 136 ? -11.766 5.977 -10.672 1 97.06 136 GLN A O 1
ATOM 1088 N N . VAL A 1 137 ? -12.945 7.828 -10.945 1 97.75 137 VAL A N 1
ATOM 1089 C CA . VAL A 1 137 ? -13.969 7.188 -11.758 1 97.75 137 VAL A CA 1
ATOM 1090 C C . VAL A 1 137 ? -13.344 6.648 -13.039 1 97.75 137 VAL A C 1
ATOM 1092 O O . VAL A 1 137 ? -13.562 5.488 -13.406 1 97.75 137 VAL A O 1
ATOM 1095 N N . SER A 1 138 ? -12.516 7.453 -13.648 1 97.88 138 SER A N 1
ATOM 1096 C CA . SER A 1 138 ? -11.93 7.059 -14.922 1 97.88 138 SER A CA 1
ATOM 1097 C C . SER A 1 138 ? -10.953 5.898 -14.75 1 97.88 138 SER A C 1
ATOM 1099 O O . SER A 1 138 ? -10.93 4.973 -15.562 1 97.88 138 SER A O 1
ATOM 1101 N N . THR A 1 139 ? -10.164 5.957 -13.742 1 97.81 139 THR A N 1
ATOM 1102 C CA . THR A 1 139 ? -9.18 4.902 -13.539 1 97.81 139 THR A CA 1
ATOM 1103 C C . THR A 1 139 ? -9.859 3.582 -13.195 1 97.81 139 THR A C 1
ATOM 1105 O O . THR A 1 139 ? -9.445 2.521 -13.672 1 97.81 139 THR A O 1
ATOM 1108 N N . LEU A 1 140 ? -10.938 3.631 -12.422 1 98.19 140 LEU A N 1
ATOM 1109 C CA . LEU A 1 140 ? -11.641 2.406 -12.062 1 98.19 140 LEU A CA 1
ATOM 1110 C C . LEU A 1 140 ? -12.359 1.812 -13.273 1 98.19 140 LEU A C 1
ATOM 1112 O O . LEU A 1 140 ? -12.359 0.594 -13.461 1 98.19 140 LEU A O 1
ATOM 1116 N N . LEU A 1 141 ? -12.922 2.656 -14.047 1 98.44 141 LEU A N 1
ATOM 1117 C CA . LEU A 1 141 ? -13.602 2.166 -15.242 1 98.44 141 LEU A CA 1
ATOM 1118 C C . LEU A 1 141 ? -12.609 1.563 -16.219 1 98.44 141 LEU A C 1
ATOM 1120 O O . LEU A 1 141 ? -12.883 0.528 -16.844 1 98.44 141 LEU A O 1
ATOM 1124 N N . LEU A 1 142 ? -11.516 2.256 -16.359 1 98.44 142 LEU A N 1
ATOM 1125 C CA . LEU A 1 142 ? -10.477 1.722 -17.234 1 98.44 142 LEU A CA 1
ATOM 1126 C C . LEU A 1 142 ? -9.953 0.388 -16.703 1 98.44 142 LEU A C 1
ATOM 1128 O O . LEU A 1 142 ? -9.758 -0.554 -17.484 1 98.44 142 LEU A O 1
ATOM 1132 N N . ALA A 1 143 ? -9.742 0.293 -15.438 1 98 143 ALA A N 1
ATOM 1133 C CA . ALA A 1 143 ? -9.281 -0.953 -14.828 1 98 143 ALA A CA 1
ATOM 1134 C C . ALA A 1 143 ? -10.297 -2.072 -15.039 1 98 143 ALA A C 1
ATOM 1136 O O . ALA A 1 143 ? -9.922 -3.217 -15.312 1 98 143 ALA A O 1
ATOM 1137 N N . ALA A 1 144 ? -11.539 -1.728 -14.898 1 98 144 ALA A N 1
ATOM 1138 C CA . ALA A 1 144 ? -12.602 -2.713 -15.117 1 98 144 ALA A CA 1
ATOM 1139 C C . ALA A 1 144 ? -12.594 -3.211 -16.562 1 98 144 ALA A C 1
ATOM 1141 O O . ALA A 1 144 ? -12.703 -4.414 -16.812 1 98 144 ALA A O 1
ATOM 1142 N N . ALA A 1 145 ? -12.477 -2.314 -17.453 1 98.19 145 ALA A N 1
ATOM 1143 C CA . ALA A 1 145 ? -12.438 -2.682 -18.859 1 98.19 145 ALA A CA 1
ATOM 1144 C C . ALA A 1 145 ? -11.258 -3.6 -19.156 1 98.19 145 ALA A C 1
ATOM 1146 O O . ALA A 1 145 ? -11.398 -4.59 -19.891 1 98.19 145 ALA A O 1
ATOM 1147 N N . VAL A 1 146 ? -10.117 -3.299 -18.641 1 97.94 146 VAL A N 1
ATOM 1148 C CA . VAL A 1 146 ? -8.914 -4.098 -18.844 1 97.94 146 VAL A CA 1
ATOM 1149 C C . VAL A 1 146 ? -9.094 -5.473 -18.203 1 97.94 146 VAL A C 1
ATOM 1151 O O . VAL A 1 146 ? -8.672 -6.488 -18.781 1 97.94 146 VAL A O 1
ATOM 1154 N N . ALA A 1 147 ? -9.711 -5.488 -17.031 1 96.12 147 ALA A N 1
ATOM 1155 C CA . ALA A 1 147 ? -9.945 -6.758 -16.344 1 96.12 147 ALA A CA 1
ATOM 1156 C C . ALA A 1 147 ? -10.867 -7.66 -17.156 1 96.12 147 ALA A C 1
ATOM 1158 O O . ALA A 1 147 ? -10.617 -8.867 -17.281 1 96.12 147 ALA A O 1
ATOM 1159 N N . VAL A 1 148 ? -11.914 -7.09 -17.688 1 95.56 148 VAL A N 1
ATOM 1160 C CA . VAL A 1 148 ? -12.844 -7.859 -18.516 1 95.56 148 VAL A CA 1
ATOM 1161 C C . VAL A 1 148 ? -12.109 -8.398 -19.734 1 95.56 148 VAL A C 1
ATOM 1163 O O . VAL A 1 148 ? -12.234 -9.578 -20.078 1 95.56 148 VAL A O 1
ATOM 1166 N N . ALA A 1 149 ? -11.312 -7.551 -20.375 1 95.69 149 ALA A N 1
ATOM 1167 C CA . ALA A 1 149 ? -10.555 -7.969 -21.547 1 95.69 149 ALA A CA 1
ATOM 1168 C C . ALA A 1 149 ? -9.57 -9.086 -21.188 1 95.69 149 ALA A C 1
ATOM 1170 O O . ALA A 1 149 ? -9.414 -10.039 -21.953 1 95.69 149 ALA A O 1
ATOM 1171 N N . ALA A 1 150 ? -8.922 -8.984 -20.078 1 92.75 150 ALA A N 1
ATOM 1172 C CA . ALA A 1 150 ? -7.934 -9.977 -19.656 1 92.75 150 ALA A CA 1
ATOM 1173 C C . ALA A 1 150 ? -8.594 -11.328 -19.406 1 92.75 150 ALA A C 1
ATOM 1175 O O . ALA A 1 150 ? -8.047 -12.367 -19.766 1 92.75 150 ALA A O 1
ATOM 1176 N N . GLN A 1 151 ? -9.742 -11.273 -18.75 1 90.38 151 GLN A N 1
ATOM 1177 C CA . GLN A 1 151 ? -10.43 -12.516 -18.422 1 90.38 151 GLN A CA 1
ATOM 1178 C C . GLN A 1 151 ? -10.969 -13.203 -19.656 1 90.38 151 GLN A C 1
ATOM 1180 O O . GLN A 1 151 ? -11.125 -14.43 -19.688 1 90.38 151 GLN A O 1
ATOM 1185 N N . LEU A 1 152 ? -11.258 -12.453 -20.703 1 89.56 152 LEU A N 1
ATOM 1186 C CA . LEU A 1 152 ? -11.82 -13.016 -21.922 1 89.56 152 LEU A CA 1
ATOM 1187 C C . LEU A 1 152 ? -10.719 -13.43 -22.891 1 89.56 152 LEU A C 1
ATOM 1189 O O . LEU A 1 152 ? -11 -14.031 -23.938 1 89.56 152 LEU A O 1
ATOM 1193 N N . THR A 1 153 ? -9.492 -13.102 -22.578 1 89.88 153 THR A N 1
ATOM 1194 C CA . THR A 1 153 ? -8.367 -13.484 -23.422 1 89.88 153 THR A CA 1
ATOM 1195 C C . THR A 1 153 ? -8.047 -14.961 -23.266 1 89.88 153 THR A C 1
ATOM 1197 O O . THR A 1 153 ? -7.824 -15.438 -22.141 1 89.88 153 THR A O 1
ATOM 1200 N N . PRO A 1 154 ? -8.062 -15.719 -24.375 1 85.94 154 PRO A N 1
ATOM 1201 C CA . PRO A 1 154 ? -7.715 -17.141 -24.281 1 85.94 154 PRO A CA 1
ATOM 1202 C C . PRO A 1 154 ? -6.305 -17.375 -23.75 1 85.94 154 PRO A C 1
ATOM 1204 O O . PRO A 1 154 ? -5.395 -16.578 -24.031 1 85.94 154 PRO A O 1
ATOM 1207 N N . PRO A 1 155 ? -6.152 -18.391 -22.953 1 83.25 155 PRO A N 1
ATOM 1208 C CA . PRO A 1 155 ? -4.855 -18.703 -22.344 1 83.25 155 PRO A CA 1
ATOM 1209 C C . PRO A 1 155 ? -3.746 -18.859 -23.391 1 83.25 155 PRO A C 1
ATOM 1211 O O . PRO A 1 155 ? -2.568 -18.688 -23.062 1 83.25 155 PRO A O 1
ATOM 1214 N N . ALA A 1 156 ? -4.055 -19.156 -24.625 1 85.31 156 ALA A N 1
ATOM 1215 C CA . ALA A 1 156 ? -3.07 -19.328 -25.688 1 85.31 156 ALA A CA 1
ATOM 1216 C C . ALA A 1 156 ? -2.344 -18.031 -26 1 85.31 156 ALA A C 1
ATOM 1218 O O . ALA A 1 156 ? -1.2 -18.031 -26.453 1 85.31 156 ALA A O 1
ATOM 1219 N N . PHE A 1 157 ? -3.006 -16.938 -25.734 1 90.81 157 PHE A N 1
ATOM 1220 C CA . PHE A 1 157 ? -2.412 -15.633 -25.984 1 90.81 157 PHE A CA 1
ATOM 1221 C C . PHE A 1 157 ? -1.771 -15.07 -24.734 1 90.81 157 PHE A C 1
ATOM 1223 O O . PHE A 1 157 ? -2.211 -14.039 -24.203 1 90.81 157 PHE A O 1
ATOM 1230 N N . SER A 1 158 ? -0.669 -15.602 -24.312 1 90.69 158 SER A N 1
ATOM 1231 C CA . SER A 1 158 ? -0.023 -15.305 -23.031 1 90.69 158 SER A CA 1
ATOM 1232 C C . SER A 1 158 ? 0.528 -13.883 -23.016 1 90.69 158 SER A C 1
ATOM 1234 O O . SER A 1 158 ? 0.454 -13.195 -22 1 90.69 158 SER A O 1
ATOM 1236 N N . TYR A 1 159 ? 1.047 -13.43 -24.172 1 92.88 159 TYR A N 1
ATOM 1237 C CA . TYR A 1 159 ? 1.638 -12.094 -24.234 1 92.88 159 TYR A CA 1
ATOM 1238 C C . TYR A 1 159 ? 0.57 -11.016 -24.094 1 92.88 159 TYR A C 1
ATOM 1240 O O . TYR A 1 159 ? 0.812 -9.969 -23.484 1 92.88 159 TYR A O 1
ATOM 1248 N N . VAL A 1 160 ? -0.584 -11.336 -24.688 1 93.62 160 VAL A N 1
ATOM 1249 C CA . VAL A 1 160 ? -1.689 -10.391 -24.562 1 93.62 160 VAL A CA 1
ATOM 1250 C C . VAL A 1 160 ? -2.158 -10.328 -23.109 1 93.62 160 VAL A C 1
ATOM 1252 O O . VAL A 1 160 ? -2.387 -9.242 -22.578 1 93.62 160 VAL A O 1
ATOM 1255 N N . GLY A 1 161 ? -2.258 -11.477 -22.469 1 92.69 161 GLY A N 1
ATOM 1256 C CA . GLY A 1 161 ? -2.629 -11.523 -21.062 1 92.69 161 GLY A CA 1
ATOM 1257 C C . GLY A 1 161 ? -1.663 -10.781 -20.156 1 92.69 161 GLY A C 1
ATOM 1258 O O . GLY A 1 161 ? -2.084 -10.031 -19.266 1 92.69 161 GLY A O 1
ATOM 1259 N N . LEU A 1 162 ? -0.449 -10.945 -20.453 1 94.06 162 LEU A N 1
ATOM 1260 C CA . LEU A 1 162 ? 0.585 -10.297 -19.672 1 94.06 162 LEU A CA 1
ATOM 1261 C C . LEU A 1 162 ? 0.544 -8.781 -19.859 1 94.06 162 LEU A C 1
ATOM 1263 O O . LEU A 1 162 ? 0.66 -8.023 -18.891 1 94.06 162 LEU A O 1
ATOM 1267 N N . SER A 1 163 ? 0.389 -8.391 -21.062 1 96 163 SER A N 1
ATOM 1268 C CA . SER A 1 163 ? 0.307 -6.965 -21.344 1 96 163 SER A CA 1
ATOM 1269 C C . SER A 1 163 ? -0.894 -6.328 -20.656 1 96 163 SER A C 1
ATOM 1271 O O . SER A 1 163 ? -0.791 -5.23 -20.109 1 96 163 SER A O 1
ATOM 1273 N N . LEU A 1 164 ? -1.999 -6.98 -20.688 1 95.94 164 LEU A N 1
ATOM 1274 C CA . LEU A 1 164 ? -3.199 -6.477 -20.016 1 95.94 164 LEU A CA 1
ATOM 1275 C C . LEU A 1 164 ? -3.01 -6.43 -18.516 1 95.94 164 LEU A C 1
ATOM 1277 O O . LEU A 1 164 ? -3.498 -5.512 -17.844 1 95.94 164 LEU A O 1
ATOM 1281 N N . SER A 1 165 ? -2.346 -7.402 -18.031 1 94.56 165 SER A N 1
ATOM 1282 C CA . SER A 1 165 ? -2.039 -7.395 -16.609 1 94.56 165 SER A CA 1
ATOM 1283 C C . SER A 1 165 ? -1.168 -6.203 -16.234 1 94.56 165 SER A C 1
ATOM 1285 O O . SER A 1 165 ? -1.384 -5.57 -15.195 1 94.56 165 SER A O 1
ATOM 1287 N N . MET A 1 166 ? -0.226 -5.879 -17.078 1 96.25 166 MET A N 1
ATOM 1288 C CA . MET A 1 166 ? 0.644 -4.73 -16.844 1 96.25 166 MET A CA 1
ATOM 1289 C C . MET A 1 166 ? -0.156 -3.43 -16.844 1 96.25 166 MET A C 1
ATOM 1291 O O . MET A 1 166 ? 0.001 -2.596 -15.945 1 96.25 166 MET A O 1
ATOM 1295 N N . VAL A 1 167 ? -0.98 -3.346 -17.766 1 97.06 167 VAL A N 1
ATOM 1296 C CA . VAL A 1 167 ? -1.802 -2.145 -17.891 1 97.06 167 VAL A CA 1
ATOM 1297 C C . VAL A 1 167 ? -2.75 -2.047 -16.688 1 97.06 167 VAL A C 1
ATOM 1299 O O . VAL A 1 167 ? -2.939 -0.965 -16.125 1 97.06 167 VAL A O 1
ATOM 1302 N N . GLY A 1 168 ? -3.381 -3.166 -16.375 1 97 168 GLY A N 1
ATOM 1303 C CA . GLY A 1 168 ? -4.273 -3.188 -15.219 1 97 168 GLY A CA 1
ATOM 1304 C C . GLY A 1 168 ? -3.604 -2.74 -13.938 1 97 168 GLY A C 1
ATOM 1305 O O . GLY A 1 168 ? -4.133 -1.887 -13.219 1 97 168 GLY A O 1
ATOM 1306 N N . ARG A 1 169 ? -2.449 -3.266 -13.664 1 95.38 169 ARG A N 1
ATOM 1307 C CA . ARG A 1 169 ? -1.715 -2.908 -12.453 1 95.38 169 ARG A CA 1
ATOM 1308 C C . ARG A 1 169 ? -1.285 -1.444 -12.492 1 95.38 169 ARG A C 1
ATOM 1310 O O . ARG A 1 169 ? -1.297 -0.766 -11.461 1 95.38 169 ARG A O 1
ATOM 1317 N N . PHE A 1 170 ? -0.914 -0.996 -13.648 1 96.69 170 PHE A N 1
ATOM 1318 C CA . PHE A 1 170 ? -0.542 0.401 -13.844 1 96.69 170 PHE A CA 1
ATOM 1319 C C . PHE A 1 170 ? -1.701 1.323 -13.484 1 96.69 170 PHE A C 1
ATOM 1321 O O . PHE A 1 170 ? -1.546 2.236 -12.672 1 96.69 170 PHE A O 1
ATOM 1328 N N . VAL A 1 171 ? -2.818 1.061 -13.992 1 97.62 171 VAL A N 1
ATOM 1329 C CA . VAL A 1 171 ? -3.992 1.907 -13.805 1 97.62 171 VAL A CA 1
ATOM 1330 C C . VAL A 1 171 ? -4.461 1.828 -12.352 1 97.62 171 VAL A C 1
ATOM 1332 O O . VAL A 1 171 ? -4.895 2.828 -11.781 1 97.62 171 VAL A O 1
ATOM 1335 N N . LEU A 1 172 ? -4.352 0.701 -11.781 1 97 172 LEU A N 1
ATOM 1336 C CA . LEU A 1 172 ? -4.859 0.516 -10.43 1 97 172 LEU A CA 1
ATOM 1337 C C . LEU A 1 172 ? -3.945 1.19 -9.414 1 97 172 LEU A C 1
ATOM 1339 O O . LEU A 1 172 ? -4.398 1.608 -8.344 1 97 172 LEU A O 1
ATOM 1343 N N . ILE A 1 173 ? -2.664 1.297 -9.766 1 94.12 173 ILE A N 1
ATOM 1344 C CA . ILE A 1 173 ? -1.792 2.086 -8.906 1 94.12 173 ILE A CA 1
ATOM 1345 C C . ILE A 1 173 ? -2.174 3.562 -8.992 1 94.12 173 ILE A C 1
ATOM 1347 O O . ILE A 1 173 ? -2.18 4.273 -7.988 1 94.12 173 ILE A O 1
ATOM 1351 N N . LEU A 1 174 ? -2.461 3.998 -10.188 1 94.5 174 LEU A N 1
ATOM 1352 C CA . LEU A 1 174 ? -2.977 5.355 -10.336 1 94.5 174 LEU A CA 1
ATOM 1353 C C . LEU A 1 174 ? -4.211 5.566 -9.469 1 94.5 174 LEU A C 1
ATOM 1355 O O . LEU A 1 174 ? -4.312 6.566 -8.75 1 94.5 174 LEU A O 1
ATOM 1359 N N . SER A 1 175 ? -5.074 4.598 -9.555 1 96.25 175 SER A N 1
ATOM 1360 C CA . SER A 1 175 ? -6.305 4.66 -8.781 1 96.25 175 SER A CA 1
ATOM 1361 C C . SER A 1 175 ? -6.012 4.68 -7.281 1 96.25 175 SER A C 1
ATOM 1363 O O . SER A 1 175 ? -6.637 5.434 -6.531 1 96.25 175 SER A O 1
ATOM 1365 N N . ALA A 1 176 ? -5.105 3.887 -6.875 1 92.94 176 ALA A N 1
ATOM 1366 C CA . ALA A 1 176 ? -4.762 3.777 -5.461 1 92.94 176 ALA A CA 1
ATOM 1367 C C . ALA A 1 176 ? -4.199 5.094 -4.93 1 92.94 176 ALA A C 1
ATOM 1369 O O . ALA A 1 176 ? -4.5 5.496 -3.805 1 92.94 176 ALA A O 1
ATOM 1370 N N . CYS A 1 177 ? -3.422 5.766 -5.73 1 89.88 177 CYS A N 1
ATOM 1371 C CA . CYS A 1 177 ? -2.848 7.039 -5.316 1 89.88 177 CYS A CA 1
ATOM 1372 C C . CYS A 1 177 ? -3.939 8.062 -5.039 1 89.88 177 CYS A C 1
ATOM 1374 O O . CYS A 1 177 ? -3.896 8.766 -4.023 1 89.88 177 CYS A O 1
ATOM 1376 N N . VAL A 1 178 ? -4.859 8.086 -5.875 1 91.25 178 VAL A N 1
ATOM 1377 C CA . VAL A 1 178 ? -5.961 9.031 -5.711 1 91.25 178 VAL A CA 1
ATOM 1378 C C . VAL A 1 178 ? -6.801 8.641 -4.5 1 91.25 178 VAL A C 1
ATOM 1380 O O . VAL A 1 178 ? -7.137 9.484 -3.668 1 91.25 178 VAL A O 1
ATOM 1383 N N . LYS A 1 179 ? -7.047 7.379 -4.383 1 93.62 179 LYS A N 1
ATOM 1384 C CA . LYS A 1 179 ? -7.895 6.848 -3.318 1 93.62 179 LYS A CA 1
ATOM 1385 C C . LYS A 1 179 ? -7.27 7.094 -1.948 1 93.62 179 LYS A C 1
ATOM 1387 O O . LYS A 1 179 ? -7.969 7.418 -0.988 1 93.62 179 LYS A O 1
ATOM 1392 N N . TRP A 1 180 ? -6.047 6.941 -1.865 1 89 180 TRP A N 1
ATOM 1393 C CA . TRP A 1 180 ? -5.359 7.141 -0.593 1 89 180 TRP A CA 1
ATOM 1394 C C . TRP A 1 180 ? -5.488 8.586 -0.127 1 89 180 TRP A C 1
ATOM 1396 O O . TRP A 1 180 ? -5.875 8.852 1.015 1 89 180 TRP A O 1
ATOM 1406 N N . VAL A 1 181 ? -5.23 9.477 -0.987 1 83.31 181 VAL A N 1
ATOM 1407 C CA . VAL A 1 181 ? -5.277 10.898 -0.656 1 83.31 181 VAL A CA 1
ATOM 1408 C C . VAL A 1 181 ? -6.719 11.32 -0.377 1 83.31 181 VAL A C 1
ATOM 1410 O O . VAL A 1 181 ? -6.988 12.031 0.592 1 83.31 181 VAL A O 1
ATOM 1413 N N . TRP A 1 182 ? -7.574 10.828 -1.198 1 90 182 TRP A N 1
ATOM 1414 C CA . TRP A 1 182 ? -8.984 11.164 -1.063 1 90 182 TRP A CA 1
ATOM 1415 C C . TRP A 1 182 ? -9.531 10.703 0.285 1 90 182 TRP A C 1
ATOM 1417 O O . TRP A 1 182 ? -10.266 11.438 0.948 1 90 182 TRP A O 1
ATOM 1427 N N . THR A 1 183 ? -9.172 9.547 0.717 1 89.5 183 THR A N 1
ATOM 1428 C CA . THR A 1 183 ? -9.602 8.992 1.994 1 89.5 183 THR A CA 1
ATOM 1429 C C . THR A 1 183 ? -9.109 9.852 3.154 1 89.5 183 THR A C 1
ATOM 1431 O O . THR A 1 183 ? -9.875 10.156 4.078 1 89.5 183 THR A O 1
ATOM 1434 N N . MET A 1 184 ? -7.926 10.344 3.045 1 82.94 184 MET A N 1
ATOM 1435 C CA . MET A 1 184 ? -7.355 11.164 4.113 1 82.94 184 MET A CA 1
ATOM 1436 C C . MET A 1 184 ? -8.016 12.531 4.164 1 82.94 184 MET A C 1
ATOM 1438 O O . MET A 1 184 ? -8.109 13.141 5.23 1 82.94 184 MET A O 1
ATOM 1442 N N . GLU A 1 185 ? -8.484 12.984 3.084 1 82.31 185 GLU A N 1
ATOM 1443 C CA . GLU A 1 185 ? -9.086 14.312 2.984 1 82.31 185 GLU A CA 1
ATOM 1444 C C . GLU A 1 185 ? -10.531 14.305 3.459 1 82.31 185 GLU A C 1
ATOM 1446 O O . GLU A 1 185 ? -11.102 15.359 3.746 1 82.31 185 GLU A O 1
ATOM 1451 N N . LEU A 1 186 ? -11.117 13.148 3.527 1 87.94 186 LEU A N 1
ATOM 1452 C CA . LEU A 1 186 ? -12.539 13.078 3.836 1 87.94 186 LEU A CA 1
ATOM 1453 C C . LEU A 1 186 ? -12.766 12.906 5.332 1 87.94 186 LEU A C 1
ATOM 1455 O O . LEU A 1 186 ? -13.875 13.109 5.828 1 87.94 186 LEU A O 1
ATOM 1459 N N . TYR A 1 187 ? -11.75 12.547 6.02 1 83.94 187 TYR A N 1
ATOM 1460 C CA . TYR A 1 187 ? -11.875 12.344 7.461 1 83.94 187 TYR A CA 1
ATOM 1461 C C . TYR A 1 187 ? -11.281 13.523 8.227 1 83.94 187 TYR A C 1
ATOM 1463 O O . TYR A 1 187 ? -10.273 14.094 7.809 1 83.94 187 TYR A O 1
ATOM 1471 N N . PRO A 1 188 ? -11.914 13.859 9.305 1 80.06 188 PRO A N 1
ATOM 1472 C CA . PRO A 1 188 ? -11.297 14.867 10.164 1 80.06 188 PRO A CA 1
ATOM 1473 C C . PRO A 1 188 ? -9.945 14.422 10.719 1 80.06 188 PRO A C 1
ATOM 1475 O O . PRO A 1 188 ? -9.664 13.219 10.789 1 80.06 188 PRO A O 1
ATOM 1478 N N . THR A 1 189 ? -9.219 15.273 11.086 1 72.75 189 THR A N 1
ATOM 1479 C CA . THR A 1 189 ? -7.844 15.031 11.516 1 72.75 189 THR A CA 1
ATOM 1480 C C . THR A 1 189 ? -7.805 13.984 12.625 1 72.75 189 THR A C 1
ATOM 1482 O O . THR A 1 189 ? -6.988 13.062 12.586 1 72.75 189 THR A O 1
ATOM 1485 N N . ALA A 1 190 ? -8.742 14.07 13.508 1 73.31 190 ALA A N 1
ATOM 1486 C CA . ALA A 1 190 ? -8.75 13.188 14.672 1 73.31 190 ALA A CA 1
ATOM 1487 C C . ALA A 1 190 ? -9.117 11.758 14.273 1 73.31 190 ALA A C 1
ATOM 1489 O O . ALA A 1 190 ? -8.75 10.805 14.961 1 73.31 190 ALA A O 1
ATOM 1490 N N . ALA A 1 191 ? -9.781 11.594 13.172 1 80.62 191 ALA A N 1
ATOM 1491 C CA . ALA A 1 191 ? -10.289 10.281 12.789 1 80.62 191 ALA A CA 1
ATOM 1492 C C . ALA A 1 191 ? -9.586 9.766 11.531 1 80.62 191 ALA A C 1
ATOM 1494 O O . ALA A 1 191 ? -9.891 8.68 11.039 1 80.62 191 ALA A O 1
ATOM 1495 N N . ARG A 1 192 ? -8.625 10.438 11.086 1 79.44 192 ARG A N 1
ATOM 1496 C CA . ARG A 1 192 ? -7.984 10.141 9.812 1 79.44 192 ARG A CA 1
ATOM 1497 C C . ARG A 1 192 ? -7.266 8.797 9.859 1 79.44 192 ARG A C 1
ATOM 1499 O O . ARG A 1 192 ? -7.398 7.98 8.938 1 79.44 192 ARG A O 1
ATOM 1506 N N . GLY A 1 193 ? -6.559 8.609 10.922 1 77.81 193 GLY A N 1
ATOM 1507 C CA . GLY A 1 193 ? -5.82 7.363 11.047 1 77.81 193 GLY A CA 1
ATOM 1508 C C . GLY A 1 193 ? -6.715 6.141 11.094 1 77.81 193 GLY A C 1
ATOM 1509 O O . GLY A 1 193 ? -6.527 5.195 10.328 1 77.81 193 GLY A O 1
ATOM 1510 N N . PHE A 1 194 ? -7.688 6.246 11.883 1 80.38 194 PHE A N 1
ATOM 1511 C CA . PHE A 1 194 ? -8.609 5.129 12.047 1 80.38 194 PHE A CA 1
ATOM 1512 C C . PHE A 1 194 ? -9.438 4.93 10.781 1 80.38 194 PHE A C 1
ATOM 1514 O O . PHE A 1 194 ? -9.68 3.795 10.359 1 80.38 194 PHE A O 1
ATOM 1521 N N . GLY A 1 195 ? -9.898 6.023 10.273 1 84.81 195 GLY A N 1
ATOM 1522 C CA . GLY A 1 195 ? -10.656 5.938 9.039 1 84.81 195 GLY A CA 1
ATOM 1523 C C . GLY A 1 195 ? -9.891 5.27 7.914 1 84.81 195 GLY A C 1
ATOM 1524 O O . GLY A 1 195 ? -10.422 4.395 7.227 1 84.81 195 GLY A O 1
ATOM 1525 N N . PHE A 1 196 ? -8.68 5.648 7.797 1 84.75 196 PHE A N 1
ATOM 1526 C CA . PHE A 1 196 ? -7.848 5.062 6.758 1 84.75 196 PHE A CA 1
ATOM 1527 C C . PHE A 1 196 ? -7.625 3.576 7.012 1 84.75 196 PHE A C 1
ATOM 1529 O O . PHE A 1 196 ? -7.727 2.762 6.09 1 84.75 196 PHE A O 1
ATOM 1536 N N . ALA A 1 197 ? -7.395 3.258 8.258 1 82.12 197 ALA A N 1
ATOM 1537 C CA . ALA A 1 197 ? -7.145 1.857 8.594 1 82.12 197 ALA A CA 1
ATOM 1538 C C . ALA A 1 197 ? -8.383 1.002 8.336 1 82.12 197 ALA A C 1
ATOM 1540 O O . ALA A 1 197 ? -8.273 -0.142 7.887 1 82.12 197 ALA A O 1
ATOM 1541 N N . ALA A 1 198 ? -9.438 1.465 8.633 1 88.12 198 ALA A N 1
ATOM 1542 C CA . ALA A 1 198 ? -10.68 0.737 8.391 1 88.12 198 ALA A CA 1
ATOM 1543 C C . ALA A 1 198 ? -10.891 0.493 6.902 1 88.12 198 ALA A C 1
ATOM 1545 O O . ALA A 1 198 ? -11.234 -0.617 6.492 1 88.12 198 ALA A O 1
ATOM 1546 N N . CYS A 1 199 ? -10.641 1.553 6.121 1 91.44 199 CYS A N 1
ATOM 1547 C CA . CYS A 1 199 ? -10.75 1.404 4.672 1 91.44 199 CYS A CA 1
ATOM 1548 C C . CYS A 1 199 ? -9.727 0.414 4.145 1 91.44 199 CYS A C 1
ATOM 1550 O O . CYS A 1 199 ? -10.031 -0.411 3.283 1 91.44 199 CYS A O 1
ATOM 1552 N N . PHE A 1 200 ? -8.594 0.504 4.691 1 87.5 200 PHE A N 1
ATOM 1553 C CA . PHE A 1 200 ? -7.52 -0.396 4.297 1 87.5 200 PHE A CA 1
ATOM 1554 C C . PHE A 1 200 ? -7.895 -1.846 4.582 1 87.5 200 PHE A C 1
ATOM 1556 O O . PHE A 1 200 ? -7.68 -2.725 3.744 1 87.5 200 PHE A O 1
ATOM 1563 N N . THR A 1 201 ? -8.492 -2.07 5.73 1 89.06 201 THR A N 1
ATOM 1564 C CA . THR A 1 201 ? -8.906 -3.41 6.137 1 89.06 201 THR A CA 1
ATOM 1565 C C . THR A 1 201 ? -9.977 -3.957 5.195 1 89.06 201 THR A C 1
ATOM 1567 O O . THR A 1 201 ? -9.906 -5.117 4.781 1 89.06 201 THR A O 1
ATOM 1570 N N . ILE A 1 202 ? -10.875 -3.154 4.879 1 92.38 202 ILE A N 1
ATOM 1571 C CA . ILE A 1 202 ? -11.914 -3.578 3.947 1 92.38 202 ILE A CA 1
ATOM 1572 C C . ILE A 1 202 ? -11.289 -3.887 2.588 1 92.38 202 ILE A C 1
ATOM 1574 O O . ILE A 1 202 ? -11.703 -4.828 1.906 1 92.38 202 ILE A O 1
ATOM 1578 N N . GLY A 1 203 ? -10.336 -3.057 2.182 1 93.88 203 GLY A N 1
ATOM 1579 C CA . GLY A 1 203 ? -9.609 -3.338 0.954 1 93.88 203 GLY A CA 1
ATOM 1580 C C . GLY A 1 203 ? -8.977 -4.715 0.939 1 93.88 203 GLY A C 1
ATOM 1581 O O . GLY A 1 203 ? -9 -5.402 -0.084 1 93.88 203 GLY A O 1
ATOM 1582 N N . ARG A 1 204 ? -8.5 -5.109 2.094 1 89.62 204 ARG A N 1
ATOM 1583 C CA . ARG A 1 204 ? -7.852 -6.418 2.182 1 89.62 204 ARG A CA 1
ATOM 1584 C C . ARG A 1 204 ? -8.867 -7.539 1.995 1 89.62 204 ARG A C 1
ATOM 1586 O O . ARG A 1 204 ? -8.523 -8.625 1.515 1 89.62 204 ARG A O 1
ATOM 1593 N N . ILE A 1 205 ? -10.047 -7.309 2.336 1 92.88 205 ILE A N 1
ATOM 1594 C CA . ILE A 1 205 ? -11.094 -8.297 2.061 1 92.88 205 ILE A CA 1
ATOM 1595 C C . ILE A 1 205 ? -11.211 -8.508 0.553 1 92.88 205 ILE A C 1
ATOM 1597 O O . ILE A 1 205 ? -11.383 -9.641 0.092 1 92.88 205 ILE A O 1
ATOM 1601 N N . GLY A 1 206 ? -11.172 -7.426 -0.167 1 92.75 206 GLY A N 1
ATOM 1602 C CA . GLY A 1 206 ? -11.117 -7.566 -1.613 1 92.75 206 GLY A CA 1
ATOM 1603 C C . GLY A 1 206 ? -9.953 -8.414 -2.088 1 92.75 206 GLY A C 1
ATOM 1604 O O . GLY A 1 206 ? -10.102 -9.227 -3.006 1 92.75 206 GLY A O 1
ATOM 1605 N N . GLY A 1 207 ? -8.828 -8.227 -1.43 1 90.5 207 GLY A N 1
ATOM 1606 C CA . GLY A 1 207 ? -7.656 -9.023 -1.761 1 90.5 207 GLY A CA 1
ATOM 1607 C C . GLY A 1 207 ? -7.836 -10.5 -1.461 1 90.5 207 GLY A C 1
ATOM 1608 O O . GLY A 1 207 ? -7.312 -11.359 -2.18 1 90.5 207 GLY A O 1
ATOM 1609 N N . ILE A 1 208 ? -8.539 -10.781 -0.447 1 90.31 208 ILE A N 1
ATOM 1610 C CA . ILE A 1 208 ? -8.789 -12.164 -0.034 1 90.31 208 ILE A CA 1
ATOM 1611 C C . ILE A 1 208 ? -9.703 -12.844 -1.045 1 90.31 208 ILE A C 1
ATOM 1613 O O . ILE A 1 208 ? -9.523 -14.023 -1.354 1 90.31 208 ILE A O 1
ATOM 1617 N N . VAL A 1 209 ? -10.594 -12.156 -1.614 1 92.12 209 VAL A N 1
ATOM 1618 C CA . VAL A 1 209 ? -11.602 -12.695 -2.521 1 92.12 209 VAL A CA 1
ATOM 1619 C C . VAL A 1 209 ? -11.016 -12.82 -3.926 1 92.12 209 VAL A C 1
ATOM 1621 O O . VAL A 1 209 ? -11.461 -13.664 -4.715 1 92.12 209 VAL A O 1
ATOM 1624 N N . ALA A 1 210 ? -10.008 -12.117 -4.219 1 91.81 210 ALA A N 1
ATOM 1625 C CA . ALA A 1 210 ? -9.484 -11.945 -5.574 1 91.81 210 ALA A CA 1
ATOM 1626 C C . ALA A 1 210 ? -9.062 -13.281 -6.172 1 91.81 210 ALA A C 1
ATOM 1628 O O . ALA A 1 210 ? -9.391 -13.586 -7.324 1 91.81 210 ALA A O 1
ATOM 1629 N N . PRO A 1 211 ? -8.391 -14.156 -5.387 1 86.5 211 PRO A N 1
ATOM 1630 C CA . PRO A 1 211 ? -7.922 -15.398 -5.996 1 86.5 211 PRO A CA 1
ATOM 1631 C C . PRO A 1 211 ? -9.07 -16.297 -6.457 1 86.5 211 PRO A C 1
ATOM 1633 O O . PRO A 1 211 ? -8.891 -17.109 -7.375 1 86.5 211 PRO A O 1
ATOM 1636 N N . PHE A 1 212 ? -10.156 -16.125 -5.949 1 87.38 212 PHE A N 1
ATOM 1637 C CA . PHE A 1 212 ? -11.297 -16.969 -6.273 1 87.38 212 PHE A CA 1
ATOM 1638 C C . PHE A 1 212 ? -11.953 -16.531 -7.578 1 87.38 212 PHE A C 1
ATOM 1640 O O . PHE A 1 212 ? -12.773 -17.25 -8.141 1 87.38 212 PHE A O 1
ATOM 1647 N N . MET A 1 213 ? -11.57 -15.383 -8 1 85.81 213 MET A N 1
ATOM 1648 C CA . MET A 1 213 ? -12.023 -14.969 -9.328 1 85.81 213 MET A CA 1
ATOM 1649 C C . MET A 1 213 ? -11.383 -15.836 -10.414 1 85.81 213 MET A C 1
ATOM 1651 O O . MET A 1 213 ? -12.016 -16.141 -11.422 1 85.81 213 MET A O 1
ATOM 1655 N N . THR A 1 214 ? -10.188 -16.219 -10.211 1 74.81 214 THR A N 1
ATOM 1656 C CA . THR A 1 214 ? -9.492 -17.094 -11.148 1 74.81 214 THR A CA 1
ATOM 1657 C C . THR A 1 214 ? -10.055 -18.5 -11.094 1 74.81 214 THR A C 1
ATOM 1659 O O . THR A 1 214 ? -10.117 -19.203 -12.109 1 74.81 214 THR A O 1
ATOM 1662 N N . LEU A 1 215 ? -10.484 -18.844 -9.852 1 75.62 215 LEU A N 1
ATOM 1663 C CA . LEU A 1 215 ? -11.062 -20.172 -9.672 1 75.62 215 LEU A CA 1
ATOM 1664 C C . LEU A 1 215 ? -12.43 -20.266 -10.336 1 75.62 215 LEU A C 1
ATOM 1666 O O . LEU A 1 215 ? -12.828 -21.344 -10.812 1 75.62 215 LEU A O 1
ATOM 1670 N N . LEU A 1 216 ? -13.008 -19.156 -10.391 1 79.56 216 LEU A N 1
ATOM 1671 C CA . LEU A 1 216 ? -14.352 -19.109 -10.969 1 79.56 216 LEU A CA 1
ATOM 1672 C C . LEU A 1 216 ? -14.312 -19.484 -12.445 1 79.56 216 LEU A C 1
ATOM 1674 O O . LEU A 1 216 ? -15.234 -20.125 -12.945 1 79.56 216 LEU A O 1
ATOM 1678 N N . ASN A 1 217 ? -13.258 -19.141 -13.156 1 72.5 217 ASN A N 1
ATOM 1679 C CA . ASN A 1 217 ? -13.164 -19.453 -14.578 1 72.5 217 ASN A CA 1
ATOM 1680 C C . ASN A 1 217 ? -13.023 -20.953 -14.82 1 72.5 217 ASN A C 1
ATOM 1682 O O . ASN A 1 217 ? -13.32 -21.438 -15.914 1 72.5 217 ASN A O 1
ATOM 1686 N N . LYS A 1 218 ? -12.617 -21.641 -13.828 1 70.12 218 LYS A N 1
ATOM 1687 C CA . LYS A 1 218 ? -12.492 -23.094 -13.953 1 70.12 218 LYS A CA 1
ATOM 1688 C C . LYS A 1 218 ? -13.836 -23.781 -13.742 1 70.12 218 LYS A C 1
ATOM 1690 O O . LYS A 1 218 ? -14.094 -24.828 -14.336 1 70.12 218 LYS A O 1
ATOM 1695 N N . TYR A 1 219 ? -14.734 -23.219 -12.977 1 70.94 219 TYR A N 1
ATOM 1696 C CA . TYR A 1 219 ? -15.953 -23.906 -12.578 1 70.94 219 TYR A CA 1
ATOM 1697 C C . TYR A 1 219 ? -17.172 -23.281 -13.234 1 70.94 219 TYR A C 1
ATOM 1699 O O . TYR A 1 219 ? -18.266 -23.844 -13.219 1 70.94 219 TYR A O 1
ATOM 1707 N N . ALA A 1 220 ? -17.094 -22.062 -13.672 1 68.31 220 ALA A N 1
ATOM 1708 C CA . ALA A 1 220 ? -18.203 -21.344 -14.289 1 68.31 220 ALA A CA 1
ATOM 1709 C C . ALA A 1 220 ? -17.906 -21 -15.75 1 68.31 220 ALA A C 1
ATOM 1711 O O . ALA A 1 220 ? -16.766 -21.156 -16.203 1 68.31 220 ALA A O 1
ATOM 1712 N N . PRO A 1 221 ? -19.078 -20.641 -16.438 1 69.06 221 PRO A N 1
ATOM 1713 C CA . PRO A 1 221 ? -18.812 -20.219 -17.812 1 69.06 221 PRO A CA 1
ATOM 1714 C C . PRO A 1 221 ? -17.656 -19.219 -17.891 1 69.06 221 PRO A C 1
ATOM 1716 O O . PRO A 1 221 ? -17.422 -18.453 -16.969 1 69.06 221 PRO A O 1
ATOM 1719 N N . GLY A 1 222 ? -16.828 -19.312 -18.797 1 69.62 222 GLY A N 1
ATOM 1720 C CA . GLY A 1 222 ? -15.578 -18.609 -19.031 1 69.62 222 GLY A CA 1
ATOM 1721 C C . GLY A 1 222 ? -15.695 -17.094 -18.859 1 69.62 222 GLY A C 1
ATOM 1722 O O . GLY A 1 222 ? -14.68 -16.391 -18.812 1 69.62 222 GLY A O 1
ATOM 1723 N N . TYR A 1 223 ? -16.953 -16.594 -18.609 1 84.75 223 TYR A N 1
ATOM 1724 C CA . TYR A 1 223 ? -17.078 -15.148 -18.578 1 84.75 223 TYR A CA 1
ATOM 1725 C C . TYR A 1 223 ? -17.5 -14.68 -17.188 1 84.75 223 TYR A C 1
ATOM 1727 O O . TYR A 1 223 ? -17.625 -13.477 -16.953 1 84.75 223 TYR A O 1
ATOM 1735 N N . ALA A 1 224 ? -17.688 -15.523 -16.234 1 88.44 224 ALA A N 1
ATOM 1736 C CA . ALA A 1 224 ? -18.219 -15.164 -14.922 1 88.44 224 ALA A CA 1
ATOM 1737 C C . ALA A 1 224 ? -17.266 -14.188 -14.219 1 88.44 224 ALA A C 1
ATOM 1739 O O . ALA A 1 224 ? -17.719 -13.18 -13.656 1 88.44 224 ALA A O 1
ATOM 1740 N N . ALA A 1 225 ? -16.031 -14.5 -14.281 1 90.88 225 ALA A N 1
ATOM 1741 C CA . ALA A 1 225 ? -15.062 -13.625 -13.641 1 90.88 225 ALA A CA 1
ATOM 1742 C C . ALA A 1 225 ? -15.039 -12.25 -14.305 1 90.88 225 ALA A C 1
ATOM 1744 O O . ALA A 1 225 ? -14.938 -11.227 -13.633 1 90.88 225 ALA A O 1
ATOM 1745 N N . ALA A 1 226 ? -15.188 -12.266 -15.602 1 93.12 226 ALA A 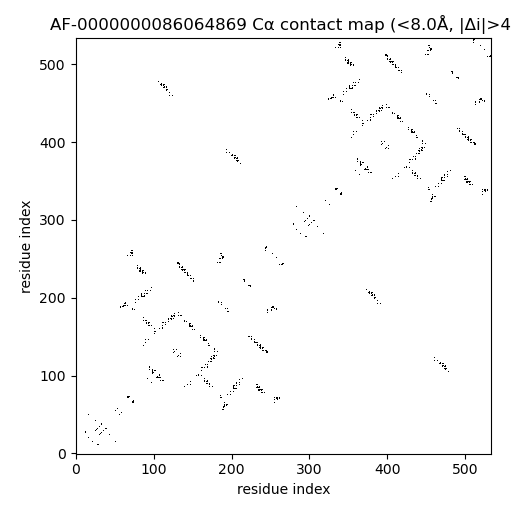N 1
ATOM 1746 C CA . ALA A 1 226 ? -15.195 -11.016 -16.359 1 93.12 226 ALA A CA 1
ATOM 1747 C C . ALA A 1 226 ? -16.375 -10.141 -15.938 1 93.12 226 ALA A C 1
ATOM 1749 O O . ALA A 1 226 ? -16.203 -8.938 -15.703 1 93.12 226 ALA A O 1
ATOM 1750 N N . VAL A 1 227 ? -17.484 -10.719 -15.789 1 92.94 227 VAL A N 1
ATOM 1751 C CA . VAL A 1 227 ? -18.703 -9.992 -15.438 1 92.94 227 VAL A CA 1
ATOM 1752 C C . VAL A 1 227 ? -18.578 -9.445 -14.016 1 92.94 227 VAL A C 1
ATOM 1754 O O . VAL A 1 227 ? -18.906 -8.281 -13.766 1 92.94 227 VAL A O 1
ATOM 1757 N N . LEU A 1 228 ? -18.109 -10.195 -13.125 1 95.12 228 LEU A N 1
ATOM 1758 C CA . LEU A 1 228 ? -18 -9.789 -11.727 1 95.12 228 LEU A CA 1
ATOM 1759 C C . LEU A 1 228 ? -16.984 -8.664 -11.562 1 95.12 228 LEU A C 1
ATOM 1761 O O . LEU A 1 228 ? -17.219 -7.707 -10.828 1 95.12 228 LEU A O 1
ATOM 1765 N N . LEU A 1 229 ? -15.906 -8.797 -12.242 1 96.31 229 LEU A N 1
ATOM 1766 C CA . LEU A 1 229 ? -14.875 -7.773 -12.156 1 96.31 229 LEU A CA 1
ATOM 1767 C C . LEU A 1 229 ? -15.328 -6.48 -12.828 1 96.31 229 LEU A C 1
ATOM 1769 O O . LEU A 1 229 ? -15.062 -5.387 -12.32 1 96.31 229 LEU A O 1
ATOM 1773 N N . GLY A 1 230 ? -15.953 -6.652 -13.945 1 97.25 230 GLY A N 1
ATOM 1774 C CA . GLY A 1 230 ? -16.547 -5.477 -14.562 1 97.25 230 GLY A CA 1
ATOM 1775 C C . GLY A 1 230 ? -17.562 -4.785 -13.68 1 97.25 230 GLY A C 1
ATOM 1776 O O . GLY A 1 230 ? -17.531 -3.559 -13.539 1 97.25 230 GLY A O 1
ATOM 1777 N N . ALA A 1 231 ? -18.375 -5.586 -13.078 1 97.38 231 ALA A N 1
ATOM 1778 C CA . ALA A 1 231 ? -19.391 -5.051 -12.18 1 97.38 231 ALA A CA 1
ATOM 1779 C C . ALA A 1 231 ? -18.75 -4.367 -10.977 1 97.38 231 ALA A C 1
ATOM 1781 O O . ALA A 1 231 ? -19.234 -3.326 -10.516 1 97.38 231 ALA A O 1
ATOM 1782 N N . ALA A 1 232 ? -17.781 -4.949 -10.469 1 97.62 232 ALA A N 1
ATOM 1783 C CA . ALA A 1 232 ? -17.062 -4.363 -9.336 1 97.62 232 ALA A CA 1
ATOM 1784 C C . ALA A 1 232 ? -16.469 -3.006 -9.703 1 97.62 232 ALA A C 1
ATOM 1786 O O . ALA A 1 232 ? -16.547 -2.057 -8.922 1 97.62 232 ALA A O 1
ATOM 1787 N N . GLY A 1 233 ? -15.828 -2.982 -10.898 1 98.19 233 GLY A N 1
ATOM 1788 C CA . GLY A 1 233 ? -15.289 -1.714 -11.359 1 98.19 233 GLY A CA 1
ATOM 1789 C C . GLY A 1 233 ? -16.344 -0.632 -11.5 1 98.19 233 GLY A C 1
ATOM 1790 O O . GLY A 1 233 ? -16.125 0.51 -11.086 1 98.19 233 GLY A O 1
ATOM 1791 N N . ILE A 1 234 ? -17.484 -0.984 -12 1 98.12 234 ILE A N 1
ATOM 1792 C CA . ILE A 1 234 ? -18.578 -0.039 -12.188 1 98.12 234 ILE A CA 1
ATOM 1793 C C . ILE A 1 234 ? -19.109 0.393 -10.82 1 98.12 234 ILE A C 1
ATOM 1795 O O . ILE A 1 234 ? -19.391 1.575 -10.602 1 98.12 234 ILE A O 1
ATOM 1799 N N . LEU A 1 235 ? -19.25 -0.559 -9.977 1 98.38 235 LEU A N 1
ATOM 1800 C CA . LEU A 1 235 ? -19.734 -0.254 -8.633 1 98.38 235 LEU A CA 1
ATOM 1801 C C . LEU A 1 235 ? -18.781 0.7 -7.914 1 98.38 235 LEU A C 1
ATOM 1803 O O . LEU A 1 235 ? -19.219 1.682 -7.312 1 98.38 235 LEU A O 1
ATOM 1807 N N . GLY A 1 236 ? -17.5 0.41 -7.965 1 98.25 236 GLY A N 1
ATOM 1808 C CA . GLY A 1 236 ? -16.531 1.31 -7.375 1 98.25 236 GLY A CA 1
ATOM 1809 C C . GLY A 1 236 ? -16.562 2.701 -7.977 1 98.25 236 GLY A C 1
ATOM 1810 O O . GLY A 1 236 ? -16.484 3.697 -7.254 1 98.25 236 GLY A O 1
ATOM 1811 N N . ALA A 1 237 ? -16.688 2.725 -9.273 1 98.12 237 ALA A N 1
ATOM 1812 C CA . ALA A 1 237 ? -16.75 4.004 -9.969 1 98.12 237 ALA A CA 1
ATOM 1813 C C . ALA A 1 237 ? -18 4.789 -9.578 1 98.12 237 ALA A C 1
ATOM 1815 O O . ALA A 1 237 ? -17.953 6.012 -9.445 1 98.12 237 ALA A O 1
ATOM 1816 N N . THR A 1 238 ? -19.078 4.094 -9.406 1 97.94 238 THR A N 1
ATOM 1817 C CA . THR A 1 238 ? -20.312 4.738 -9.008 1 97.94 238 THR A CA 1
ATOM 1818 C C . THR A 1 238 ? -20.188 5.336 -7.609 1 97.94 238 THR A C 1
ATOM 1820 O O . THR A 1 238 ? -20.641 6.457 -7.363 1 97.94 238 THR A O 1
ATOM 1823 N N . MET A 1 239 ? -19.609 4.629 -6.699 1 97.69 239 MET A N 1
ATOM 1824 C CA . MET A 1 239 ? -19.391 5.156 -5.355 1 97.69 239 MET A CA 1
ATOM 1825 C C . MET A 1 239 ? -18.469 6.375 -5.391 1 97.69 239 MET A C 1
ATOM 1827 O O . MET A 1 239 ? -18.703 7.355 -4.684 1 97.69 239 MET A O 1
ATOM 1831 N N . ALA A 1 240 ? -17.469 6.277 -6.234 1 96.69 240 ALA A N 1
ATOM 1832 C CA . ALA A 1 240 ? -16.547 7.398 -6.383 1 96.69 240 ALA A CA 1
ATOM 1833 C C . ALA A 1 240 ? -17.266 8.633 -6.922 1 96.69 240 ALA A C 1
ATOM 1835 O O . ALA A 1 240 ? -16.953 9.758 -6.523 1 96.69 240 ALA A O 1
ATOM 1836 N N . ALA A 1 241 ? -18.188 8.438 -7.793 1 95.62 241 ALA A N 1
ATOM 1837 C CA . ALA A 1 241 ? -18.906 9.547 -8.406 1 95.62 241 ALA A CA 1
ATOM 1838 C C . ALA A 1 241 ? -19.812 10.234 -7.391 1 95.62 241 ALA A C 1
ATOM 1840 O O . ALA A 1 241 ? -20.172 11.398 -7.566 1 95.62 241 ALA A O 1
ATOM 1841 N N . LEU A 1 242 ? -20.141 9.531 -6.348 1 94.12 242 LEU A N 1
ATOM 1842 C CA . LEU A 1 242 ? -21.078 10.07 -5.363 1 94.12 242 LEU A CA 1
ATOM 1843 C C . LEU A 1 242 ? -20.328 10.758 -4.23 1 94.12 242 LEU A C 1
ATOM 1845 O O . LEU A 1 242 ? -20.922 11.492 -3.441 1 94.12 242 LEU A O 1
ATOM 1849 N N . LEU A 1 243 ? -19.062 10.57 -4.137 1 93.31 243 LEU A N 1
ATOM 1850 C CA . LEU A 1 243 ? -18.25 11.211 -3.096 1 93.31 243 LEU A CA 1
ATOM 1851 C C . LEU A 1 243 ? -17.984 12.672 -3.436 1 93.31 243 LEU A C 1
ATOM 1853 O O . LEU A 1 243 ? -17.906 13.039 -4.613 1 93.31 243 LEU A O 1
ATOM 1857 N N . PRO A 1 244 ? -17.859 13.484 -2.453 1 88.88 244 PRO A N 1
ATOM 1858 C CA . PRO A 1 244 ? -17.594 14.906 -2.721 1 88.88 244 PRO A CA 1
ATOM 1859 C C . PRO A 1 244 ? -16.188 15.164 -3.23 1 88.88 244 PRO A C 1
ATOM 1861 O O . PRO A 1 244 ? -15.258 14.414 -2.902 1 88.88 244 PRO A O 1
ATOM 1864 N N . GLU A 1 245 ? -16.094 16.109 -4.043 1 87.94 245 GLU A N 1
ATOM 1865 C CA . GLU A 1 245 ? -14.781 16.562 -4.512 1 87.94 245 GLU A CA 1
ATOM 1866 C C . GLU A 1 245 ? -14.031 17.312 -3.416 1 87.94 245 GLU A C 1
ATOM 1868 O O . GLU A 1 245 ? -14.602 18.172 -2.74 1 87.94 245 GLU A O 1
ATOM 1873 N N . THR A 1 246 ? -12.789 16.938 -3.205 1 82.69 246 THR A N 1
ATOM 1874 C CA . THR A 1 246 ? -12.055 17.516 -2.088 1 82.69 246 THR A CA 1
ATOM 1875 C C . THR A 1 246 ? -10.859 18.328 -2.59 1 82.69 246 THR A C 1
ATOM 1877 O O . THR A 1 246 ? -10.18 18.984 -1.805 1 82.69 246 THR A O 1
ATOM 1880 N N . ARG A 1 247 ? -10.648 18.281 -3.859 1 76.19 247 ARG A N 1
ATOM 1881 C CA . ARG A 1 247 ? -9.508 19.047 -4.348 1 76.19 247 ARG A CA 1
ATOM 1882 C C . ARG A 1 247 ? -9.688 20.531 -4.07 1 76.19 247 ARG A C 1
ATOM 1884 O O . ARG A 1 247 ? -10.727 21.109 -4.395 1 76.19 247 ARG A O 1
ATOM 1891 N N . GLY A 1 248 ? -8.672 21.078 -3.465 1 69.94 248 GLY A N 1
ATOM 1892 C CA . GLY A 1 248 ? -8.719 22.5 -3.197 1 69.94 248 GLY A CA 1
ATOM 1893 C C . GLY A 1 248 ? -9.461 22.859 -1.922 1 69.94 248 GLY A C 1
ATOM 1894 O O . GLY A 1 248 ? -9.617 24.031 -1.588 1 69.94 248 GLY A O 1
ATOM 1895 N N . VAL A 1 249 ? -10.008 21.766 -1.312 1 70.75 249 VAL A N 1
ATOM 1896 C CA . VAL A 1 249 ? -10.719 21.969 -0.059 1 70.75 249 VAL A CA 1
ATOM 1897 C C . VAL A 1 249 ? -9.773 21.75 1.12 1 70.75 249 VAL A C 1
ATOM 1899 O O . VAL A 1 249 ? -8.93 20.859 1.093 1 70.75 249 VAL A O 1
ATOM 1902 N N . GLU A 1 250 ? -9.859 22.578 2.084 1 69.5 250 GLU A N 1
ATOM 1903 C CA . GLU A 1 250 ? -9.031 22.438 3.279 1 69.5 250 GLU A CA 1
ATOM 1904 C C . GLU A 1 250 ? -9.359 21.156 4.027 1 69.5 250 GLU A C 1
ATOM 1906 O O . GLU A 1 250 ? -10.516 20.75 4.098 1 69.5 250 GLU A O 1
ATOM 1911 N N . LEU A 1 251 ? -8.352 20.625 4.617 1 71.5 251 LEU A N 1
ATOM 1912 C CA . LEU A 1 251 ? -8.539 19.406 5.395 1 71.5 251 LEU A CA 1
ATOM 1913 C C . LEU A 1 251 ? -9.461 19.656 6.586 1 71.5 251 LEU A C 1
ATOM 1915 O O . LEU A 1 251 ? -9.336 20.672 7.266 1 71.5 251 LEU A O 1
ATOM 1919 N N . PRO A 1 252 ? -10.414 18.719 6.742 1 68.56 252 PRO A N 1
ATOM 1920 C CA . PRO A 1 252 ? -11.312 18.906 7.883 1 68.56 252 PRO A CA 1
ATOM 1921 C C . PRO A 1 252 ? -10.625 18.656 9.227 1 68.56 252 PRO A C 1
ATOM 1923 O O . PRO A 1 252 ? -10.031 17.594 9.414 1 68.56 252 PRO A O 1
ATOM 1926 N N . ASP A 1 253 ? -10.727 19.531 10.047 1 71 253 ASP A N 1
ATOM 1927 C CA . ASP A 1 253 ? -10.148 19.375 11.375 1 71 253 ASP A CA 1
ATOM 1928 C C . ASP A 1 253 ? -11.164 18.766 12.344 1 71 253 ASP A C 1
ATOM 1930 O O . ASP A 1 253 ? -10.797 17.953 13.203 1 71 253 ASP A O 1
ATOM 1934 N N . THR A 1 254 ? -12.422 19.172 12.164 1 72.44 254 THR A N 1
ATOM 1935 C CA . THR A 1 254 ? -13.492 18.688 13.023 1 72.44 254 THR A CA 1
ATOM 1936 C C . THR A 1 254 ? -14.523 17.891 12.219 1 72.44 254 THR A C 1
ATOM 1938 O O . THR A 1 254 ? -14.469 17.875 10.992 1 72.44 254 THR A O 1
ATOM 1941 N N . PHE A 1 255 ? -15.352 17.281 12.945 1 78 255 PHE A N 1
ATOM 1942 C CA . PHE A 1 255 ? -16.422 16.531 12.305 1 78 255 PHE A CA 1
ATOM 1943 C C . PHE A 1 255 ? -17.375 17.469 11.562 1 78 255 PHE A C 1
ATOM 1945 O O . PHE A 1 255 ? -17.922 17.109 10.523 1 78 255 PHE A O 1
ATOM 1952 N N . GLU A 1 256 ? -17.531 18.594 12.07 1 76.31 256 GLU A N 1
ATOM 1953 C CA . GLU A 1 256 ? -18.375 19.578 11.414 1 76.31 256 GLU A CA 1
ATOM 1954 C C . GLU A 1 256 ? -17.797 20.016 10.07 1 76.31 256 GLU A C 1
ATOM 1956 O O . GLU A 1 256 ? -18.516 20.188 9.094 1 76.31 256 GLU A O 1
ATOM 1961 N N . ASP A 1 257 ? -16.484 20.156 10.07 1 75.38 257 ASP A N 1
ATOM 1962 C CA . ASP A 1 257 ? -15.805 20.5 8.82 1 75.38 257 ASP A CA 1
ATOM 1963 C C . ASP A 1 257 ? -16.031 19.438 7.758 1 75.38 257 ASP A C 1
ATOM 1965 O O . ASP A 1 257 ? -16.266 19.75 6.59 1 75.38 257 ASP A O 1
ATOM 1969 N N . ALA A 1 258 ? -15.953 18.281 8.242 1 75.94 258 ALA A N 1
ATOM 1970 C CA . ALA A 1 258 ? -16.141 17.156 7.332 1 75.94 258 ALA A CA 1
ATOM 1971 C C . ALA A 1 258 ? -17.562 17.109 6.801 1 75.94 258 ALA A C 1
ATOM 1973 O O . ALA A 1 258 ? -17.797 16.75 5.641 1 75.94 258 ALA A O 1
ATOM 1974 N N . GLU A 1 259 ? -18.484 17.375 7.605 1 77.62 259 GLU A N 1
ATOM 1975 C CA . GLU A 1 259 ? -19.891 17.422 7.18 1 77.62 259 GLU A CA 1
ATOM 1976 C C . GLU A 1 259 ? -20.125 18.531 6.164 1 77.62 259 GLU A C 1
ATOM 1978 O O . GLU A 1 259 ? -20.938 18.391 5.258 1 77.62 259 GLU A O 1
ATOM 1983 N N . GLU A 1 260 ? -19.391 19.625 6.301 1 77.69 260 GLU A N 1
ATOM 1984 C CA . GLU A 1 260 ? -19.516 20.734 5.363 1 77.69 260 GLU A CA 1
ATOM 1985 C C . GLU A 1 260 ? -19 20.359 3.982 1 77.69 260 GLU A C 1
ATOM 1987 O O . GLU A 1 260 ? -19.547 20.781 2.965 1 77.69 260 GLU A O 1
ATOM 1992 N N . ILE A 1 261 ? -17.953 19.672 4.008 1 79 261 ILE A N 1
ATOM 1993 C CA . ILE A 1 261 ? -17.406 19.188 2.742 1 79 261 ILE A CA 1
ATOM 1994 C C . ILE A 1 261 ? -18.438 18.328 2.027 1 79 261 ILE A C 1
ATOM 1996 O O . ILE A 1 261 ? -18.578 18.406 0.805 1 79 261 ILE A O 1
ATOM 2000 N N . ALA A 1 262 ? -19.172 17.594 2.822 1 77.94 262 ALA A N 1
ATOM 2001 C CA . ALA A 1 262 ? -20.203 16.703 2.271 1 77.94 262 ALA A CA 1
ATOM 2002 C C . ALA A 1 262 ? -21.344 17.5 1.666 1 77.94 262 ALA A C 1
ATOM 2004 O O . ALA A 1 262 ? -22.016 17.031 0.743 1 77.94 262 ALA A O 1
ATOM 2005 N N . ARG A 1 263 ? -21.594 18.641 2.213 1 72.19 263 ARG A N 1
ATOM 2006 C CA . ARG A 1 263 ? -22.719 19.453 1.784 1 72.19 263 ARG A CA 1
ATOM 2007 C C . ARG A 1 263 ? -22.375 20.281 0.553 1 72.19 263 ARG A C 1
ATOM 2009 O O . ARG A 1 263 ? -23.266 20.75 -0.157 1 72.19 263 ARG A O 1
ATOM 2016 N N . LYS A 1 264 ? -21.062 20.578 0.337 1 66.38 264 LYS A N 1
ATOM 2017 C CA . LYS A 1 264 ? -20.719 21.406 -0.814 1 66.38 264 LYS A CA 1
ATOM 2018 C C . LYS A 1 264 ? -20.922 20.641 -2.121 1 66.38 264 LYS A C 1
ATOM 2020 O O . LYS A 1 264 ? -20.453 19.516 -2.271 1 66.38 264 LYS A O 1
ATOM 2025 N N . PRO A 1 265 ? -21.812 21.266 -2.961 1 54.97 265 PRO A N 1
ATOM 2026 C CA . PRO A 1 265 ? -22.141 20.609 -4.227 1 54.97 265 PRO A CA 1
ATOM 2027 C C . PRO A 1 265 ? -20.891 20.359 -5.09 1 54.97 265 PRO A C 1
ATOM 2029 O O . PRO A 1 265 ? -19.906 21.094 -4.984 1 54.97 265 PRO A O 1
ATOM 2032 N N . ALA A 1 266 ? -20.594 19.125 -5.492 1 53.47 266 ALA A N 1
ATOM 2033 C CA . ALA A 1 266 ? -19.625 18.781 -6.523 1 53.47 266 ALA A CA 1
ATOM 2034 C C . ALA A 1 266 ? -19.531 19.875 -7.578 1 53.47 266 ALA A C 1
ATOM 2036 O O . ALA A 1 266 ? -20.484 20.125 -8.305 1 53.47 266 ALA A O 1
ATOM 2037 N N . ARG A 1 267 ? -18.812 21.141 -7.309 1 45.06 267 ARG A N 1
ATOM 2038 C CA . ARG A 1 267 ? -18.766 22.016 -8.477 1 45.06 267 ARG A CA 1
ATOM 2039 C C . ARG A 1 267 ? -17.859 21.438 -9.555 1 45.06 267 ARG A C 1
ATOM 2041 O O . ARG A 1 267 ? -16.844 20.797 -9.242 1 45.06 267 ARG A O 1
ATOM 2048 N N . MET B 1 1 ? -33.844 38.75 20.5 1 19.03 1 MET B N 1
ATOM 2049 C CA . MET B 1 1 ? -32.531 39.406 20.453 1 19.03 1 MET B CA 1
ATOM 2050 C C . MET B 1 1 ? -31.484 38.438 19.859 1 19.03 1 MET B C 1
ATOM 2052 O O . MET B 1 1 ? -30.297 38.75 19.875 1 19.03 1 MET B O 1
ATOM 2056 N N . TYR B 1 2 ? -31.859 37.125 19.766 1 24.23 2 TYR B N 1
ATOM 2057 C CA . TYR B 1 2 ? -31.297 35.812 19.422 1 24.23 2 TYR B CA 1
ATOM 2058 C C . TYR B 1 2 ? -30.859 35.781 17.969 1 24.23 2 TYR B C 1
ATOM 2060 O O . TYR B 1 2 ? -30.422 34.719 17.469 1 24.23 2 TYR B O 1
ATOM 2068 N N . PHE B 1 3 ? -31.297 36.656 17.125 1 24.22 3 PHE B N 1
ATOM 2069 C CA . PHE B 1 3 ? -31.297 36.812 15.68 1 24.22 3 PHE B CA 1
ATOM 2070 C C . PHE B 1 3 ? -29.875 37 15.164 1 24.22 3 PHE B C 1
ATOM 2072 O O . PHE B 1 3 ? -29.562 36.594 14.031 1 24.22 3 PHE B O 1
ATOM 2079 N N . THR B 1 4 ? -29.078 37.781 15.867 1 23.56 4 THR B N 1
ATOM 2080 C CA . THR B 1 4 ? -27.969 38.531 15.258 1 23.56 4 THR B CA 1
ATOM 2081 C C . THR B 1 4 ? -26.781 37.594 15.016 1 23.56 4 THR B C 1
ATOM 2083 O O . THR B 1 4 ? -25.828 37.969 14.32 1 23.56 4 THR B O 1
ATOM 2086 N N . PHE B 1 5 ? -26.594 36.625 15.992 1 25.56 5 PHE B N 1
ATOM 2087 C CA . PHE B 1 5 ? -25.281 35.938 16.016 1 25.56 5 PHE B CA 1
ATOM 2088 C C . PHE B 1 5 ? -25.125 35.031 14.812 1 25.56 5 PHE B C 1
ATOM 2090 O O . PHE B 1 5 ? -24.141 34.312 14.703 1 25.56 5 PHE B O 1
ATOM 2097 N N . HIS B 1 6 ? -26.188 34.719 14.109 1 27.41 6 HIS B N 1
ATOM 2098 C CA . HIS B 1 6 ? -26.312 33.688 13.086 1 27.41 6 HIS B CA 1
ATOM 2099 C C . HIS B 1 6 ? -25.328 33.938 11.945 1 27.41 6 HIS B C 1
ATOM 2101 O O . HIS B 1 6 ? -25.016 33 11.188 1 27.41 6 HIS B O 1
ATOM 2107 N N . SER B 1 7 ? -25.25 35.156 11.594 1 26.98 7 SER B N 1
ATOM 2108 C CA . SER B 1 7 ? -24.75 35.531 10.281 1 26.98 7 SER B CA 1
ATOM 2109 C C . SER B 1 7 ? -23.266 35.219 10.148 1 26.98 7 SER B C 1
ATOM 2111 O O . SER B 1 7 ? -22.672 35.406 9.086 1 26.98 7 SER B O 1
ATOM 2113 N N . PHE B 1 8 ? -22.578 35.25 11.266 1 26.48 8 PHE B N 1
ATOM 2114 C CA . PHE B 1 8 ? -21.125 35.406 11.219 1 26.48 8 PHE B CA 1
ATOM 2115 C C . PHE B 1 8 ? -20.469 34.062 10.875 1 26.48 8 PHE B C 1
ATOM 2117 O O . PHE B 1 8 ? -19.281 33.875 11.109 1 26.48 8 PHE B O 1
ATOM 2124 N N . VAL B 1 9 ? -21.297 33.031 10.836 1 29.28 9 VAL B N 1
ATOM 2125 C CA . VAL B 1 9 ? -20.703 31.734 10.508 1 29.28 9 VAL B CA 1
ATOM 2126 C C . VAL B 1 9 ? -19.906 31.844 9.211 1 29.28 9 VAL B C 1
ATOM 2128 O O . VAL B 1 9 ? -20.344 31.375 8.156 1 29.28 9 VAL B O 1
ATOM 2131 N N . HIS B 1 10 ? -19.422 33.062 8.945 1 29.91 10 HIS B N 1
ATOM 2132 C CA . HIS B 1 10 ? -18.781 33.625 7.75 1 29.91 10 HIS B CA 1
ATOM 2133 C C . HIS B 1 10 ? -17.641 32.719 7.277 1 29.91 10 HIS B C 1
ATOM 2135 O O . HIS B 1 10 ? -17.125 31.906 8.047 1 29.91 10 HIS B O 1
ATOM 2141 N N . GLU B 1 11 ? -17.312 33 6.051 1 31.06 11 GLU B N 1
ATOM 2142 C CA . GLU B 1 11 ? -16.328 32.562 5.059 1 31.06 11 GLU B CA 1
ATOM 2143 C C . GLU B 1 11 ? -14.922 32.5 5.652 1 31.06 11 GLU B C 1
ATOM 2145 O O . GLU B 1 11 ? -14.477 33.469 6.277 1 31.06 11 GLU B O 1
ATOM 2150 N N . SER B 1 12 ? -14.578 31.391 6.059 1 30.88 12 SER B N 1
ATOM 2151 C CA . SER B 1 12 ? -13.242 31.281 6.645 1 30.88 12 SER B CA 1
ATOM 2152 C C . SER B 1 12 ? -12.25 32.188 5.93 1 30.88 12 SER B C 1
ATOM 2154 O O . SER B 1 12 ? -12.336 32.375 4.715 1 30.88 12 SER B O 1
ATOM 2156 N N . PRO B 1 13 ? -11.68 33.219 6.543 1 32.53 13 PRO B N 1
ATOM 2157 C CA . PRO B 1 13 ? -10.773 34.156 5.871 1 32.53 13 PRO B CA 1
ATOM 2158 C C . PRO B 1 13 ? -9.844 33.438 4.875 1 32.53 13 PRO B C 1
ATOM 2160 O O . PRO B 1 13 ? -9.492 34.031 3.848 1 32.53 13 PRO B O 1
ATOM 2163 N N . ARG B 1 14 ? -9.477 32.156 5.043 1 34.66 14 ARG B N 1
ATOM 2164 C CA . ARG B 1 14 ? -8.633 31.422 4.121 1 34.66 14 ARG B CA 1
ATOM 2165 C C . ARG B 1 14 ? -9.336 31.188 2.789 1 34.66 14 ARG B C 1
ATOM 2167 O O . ARG B 1 14 ? -8.727 31.312 1.726 1 34.66 14 ARG B O 1
ATOM 2174 N N . TRP B 1 15 ? -10.57 30.781 2.787 1 34.72 15 TRP B N 1
ATOM 2175 C CA . TRP B 1 15 ? -11.375 30.578 1.584 1 34.72 15 TRP B CA 1
ATOM 2176 C C . TRP B 1 15 ? -11.617 31.891 0.858 1 34.72 15 TRP B C 1
ATOM 2178 O O . TRP B 1 15 ? -11.523 31.953 -0.37 1 34.72 15 TRP B O 1
ATOM 2188 N N . LEU B 1 16 ? -11.844 32.938 1.584 1 33.22 16 LEU B N 1
ATOM 2189 C CA . LEU B 1 16 ? -12.117 34.219 0.951 1 33.22 16 LEU B CA 1
ATOM 2190 C C . LEU B 1 16 ? -10.875 34.75 0.263 1 33.22 16 LEU B C 1
ATOM 2192 O O . LEU B 1 16 ? -10.969 35.438 -0.766 1 33.22 16 LEU B O 1
ATOM 2196 N N . ILE B 1 17 ? -9.688 34.438 0.81 1 34.97 17 ILE B N 1
ATOM 2197 C CA . ILE B 1 17 ? -8.445 34.906 0.212 1 34.97 17 ILE B CA 1
ATOM 2198 C C . ILE B 1 17 ? -8.164 34.125 -1.072 1 34.97 17 ILE B C 1
ATOM 2200 O O . ILE B 1 17 ? -7.715 34.688 -2.068 1 34.97 17 ILE B O 1
ATOM 2204 N N . THR B 1 18 ? -8.453 32.906 -1.219 1 33.78 18 THR B N 1
ATOM 2205 C CA . THR B 1 18 ? -8.148 32.094 -2.389 1 33.78 18 THR B CA 1
ATOM 2206 C C . THR B 1 18 ? -9.156 32.375 -3.504 1 33.78 18 THR B C 1
ATOM 2208 O O . THR B 1 18 ? -8.906 32.031 -4.664 1 33.78 18 THR B O 1
ATOM 2211 N N . THR B 1 19 ? -10.359 32.844 -3.246 1 40 19 THR B N 1
ATOM 2212 C CA . THR B 1 19 ? -11.352 33.031 -4.297 1 40 19 THR B CA 1
ATOM 2213 C C . THR B 1 19 ? -11.336 34.469 -4.793 1 40 19 THR B C 1
ATOM 2215 O O . THR B 1 19 ? -12.25 34.906 -5.508 1 40 19 THR B O 1
ATOM 2218 N N . GLY B 1 20 ? -10.32 35.312 -4.863 1 36.38 20 GLY B N 1
ATOM 2219 C CA . GLY B 1 20 ? -10.07 36.594 -5.512 1 36.38 20 GLY B CA 1
ATOM 2220 C C . GLY B 1 20 ? -10.766 37.781 -4.832 1 36.38 20 GLY B C 1
ATOM 2221 O O . GLY B 1 20 ? -10.805 38.875 -5.371 1 36.38 20 GLY B O 1
ATOM 2222 N N . LYS B 1 21 ? -11.742 37.562 -4.086 1 37.16 21 LYS B N 1
ATOM 2223 C CA . LYS B 1 21 ? -12.445 38.719 -3.523 1 37.16 21 LYS B CA 1
ATOM 2224 C C . LYS B 1 21 ? -11.664 39.344 -2.365 1 37.16 21 LYS B C 1
ATOM 2226 O O . LYS B 1 21 ? -11.953 39.062 -1.199 1 37.16 21 LYS B O 1
ATOM 2231 N N . GLU B 1 22 ? -10.43 39.938 -2.594 1 38.69 22 GLU B N 1
ATOM 2232 C CA . GLU B 1 22 ? -9.422 40.562 -1.747 1 38.69 22 GLU B CA 1
ATOM 2233 C C . GLU B 1 22 ? -10.07 41.562 -0.797 1 38.69 22 GLU B C 1
ATOM 2235 O O . GLU B 1 22 ? -9.672 41.688 0.367 1 38.69 22 GLU B O 1
ATOM 2240 N N . GLY B 1 23 ? -10.969 42.375 -1.31 1 40.53 23 GLY B N 1
ATOM 2241 C CA . GLY B 1 23 ? -11.57 43.469 -0.57 1 40.53 23 GLY B CA 1
ATOM 2242 C C . GLY B 1 23 ? -12.336 43.031 0.658 1 40.53 23 GLY B C 1
ATOM 2243 O O . GLY B 1 23 ? -12.219 43.625 1.726 1 40.53 23 GLY B O 1
ATOM 2244 N N . ARG B 1 24 ? -13.172 42.062 0.432 1 42.34 24 ARG B N 1
ATOM 2245 C CA . ARG B 1 24 ? -14.094 41.719 1.502 1 42.34 24 ARG B CA 1
ATOM 2246 C C . ARG B 1 24 ? -13.383 40.906 2.594 1 42.34 24 ARG B C 1
ATOM 2248 O O . ARG B 1 24 ? -13.758 41 3.766 1 42.34 24 ARG B O 1
ATOM 2255 N N . ALA B 1 25 ? -12.336 40.156 2.225 1 39.03 25 ALA B N 1
ATOM 2256 C CA . ALA B 1 25 ? -11.516 39.531 3.252 1 39.03 25 ALA B CA 1
ATOM 2257 C C . ALA B 1 25 ? -10.844 40.562 4.137 1 39.03 25 ALA B C 1
ATOM 2259 O O . ALA B 1 25 ? -10.727 40.375 5.352 1 39.03 25 ALA B O 1
ATOM 2260 N N . GLU B 1 26 ? -10.422 41.688 3.508 1 38.09 26 GLU B N 1
ATOM 2261 C CA . GLU B 1 26 ? -9.906 42.812 4.25 1 38.09 26 GLU B CA 1
ATOM 2262 C C . GLU B 1 26 ? -10.945 43.375 5.219 1 38.09 26 GLU B C 1
ATOM 2264 O O . GLU B 1 26 ? -10.625 43.719 6.359 1 38.09 26 GLU B O 1
ATOM 2269 N N . ASP B 1 27 ? -12.125 43.469 4.793 1 42.12 27 ASP B N 1
ATOM 2270 C CA . ASP B 1 27 ? -13.188 44.062 5.605 1 42.12 27 ASP B CA 1
ATOM 2271 C C . ASP B 1 27 ? -13.523 43.188 6.797 1 42.12 27 ASP B C 1
ATOM 2273 O O . ASP B 1 27 ? -13.742 43.656 7.906 1 42.12 27 ASP B O 1
ATOM 2277 N N . VAL B 1 28 ? -13.633 41.906 6.586 1 40.38 28 VAL B N 1
ATOM 2278 C CA . VAL B 1 28 ? -13.969 41.031 7.707 1 40.38 28 VAL B CA 1
ATOM 2279 C C . VAL B 1 28 ? -12.797 40.969 8.688 1 40.38 28 VAL B C 1
ATOM 2281 O O . VAL B 1 28 ? -12.992 41.062 9.898 1 40.38 28 VAL B O 1
ATOM 2284 N N . ILE B 1 29 ? -11.477 40.875 8.148 1 39.12 29 ILE B N 1
ATOM 2285 C CA . ILE B 1 29 ? -10.344 41.062 9.047 1 39.12 29 ILE B CA 1
ATOM 2286 C C . ILE B 1 29 ? -10.344 42.5 9.578 1 39.12 29 ILE B C 1
ATOM 2288 O O . ILE B 1 29 ? -10.117 42.719 10.773 1 39.12 29 ILE B O 1
ATOM 2292 N N . ALA B 1 30 ? -10.594 43.375 8.68 1 40.75 30 ALA B N 1
ATOM 2293 C CA . ALA B 1 30 ? -10.719 44.781 9.117 1 40.75 30 ALA B CA 1
ATOM 2294 C C . ALA B 1 30 ? -11.836 44.906 10.148 1 40.75 30 ALA B C 1
ATOM 2296 O O . ALA B 1 30 ? -11.688 45.656 11.125 1 40.75 30 ALA B O 1
ATOM 2297 N N . LYS B 1 31 ? -12.992 44.406 9.93 1 41.81 31 LYS B N 1
ATOM 2298 C CA . LYS B 1 31 ? -14.102 44.5 10.875 1 41.81 31 LYS B CA 1
ATOM 2299 C C . LYS B 1 31 ? -13.766 43.812 12.188 1 41.81 31 LYS B C 1
ATOM 2301 O O . LYS B 1 31 ? -14.078 44.312 13.266 1 41.81 31 LYS B O 1
ATOM 2306 N N . ILE B 1 32 ? -13.164 42.656 12.086 1 36.16 32 ILE B N 1
ATOM 2307 C CA . ILE B 1 32 ? -12.695 42.031 13.312 1 36.16 32 ILE B CA 1
ATOM 2308 C C . ILE B 1 32 ? -11.609 42.875 13.961 1 36.16 32 ILE B C 1
ATOM 2310 O O . ILE B 1 32 ? -11.602 43.062 15.18 1 36.16 32 ILE B O 1
ATOM 2314 N N . LEU B 1 33 ? -10.719 43.344 13.062 1 36.25 33 LEU B N 1
ATOM 2315 C CA . LEU B 1 33 ? -9.734 44.281 13.57 1 36.25 33 LEU B CA 1
ATOM 2316 C C . LEU B 1 33 ? -10.398 45.594 14.016 1 36.25 33 LEU B C 1
ATOM 2318 O O . LEU B 1 33 ? -10 46.188 15.016 1 36.25 33 LEU B O 1
ATOM 2322 N N . ARG B 1 34 ? -11.289 46.188 13.242 1 40.28 34 ARG B N 1
ATOM 2323 C CA . ARG B 1 34 ? -12.023 47.375 13.648 1 40.28 34 ARG B CA 1
ATOM 2324 C C . ARG B 1 34 ? -12.82 47.125 14.922 1 40.28 34 ARG B C 1
ATOM 2326 O O . ARG B 1 34 ? -12.945 48 15.766 1 40.28 34 ARG B O 1
ATOM 2333 N N . MET B 1 35 ? -13.625 46.125 14.914 1 36.06 35 MET B N 1
ATOM 2334 C CA . MET B 1 35 ? -14.359 45.906 16.156 1 36.06 35 MET B CA 1
ATOM 2335 C C . MET B 1 35 ? -13.406 45.812 17.344 1 36.06 35 MET B C 1
ATOM 2337 O O . MET B 1 35 ? -13.766 46.156 18.469 1 36.06 35 MET B O 1
ATOM 2341 N N . ASN B 1 36 ? -12.211 45.188 17.062 1 32.75 36 ASN B N 1
ATOM 2342 C CA . ASN B 1 36 ? -11.242 45.188 18.141 1 32.75 36 ASN B CA 1
ATOM 2343 C C . ASN B 1 36 ? -10.352 46.438 18.078 1 32.75 36 ASN B C 1
ATOM 2345 O O . ASN B 1 36 ? -9.273 46.469 18.688 1 32.75 36 ASN B O 1
ATOM 2349 N N . ARG B 1 37 ? -10.875 47.594 17.656 1 35.81 37 ARG B N 1
ATOM 2350 C CA . ARG B 1 37 ? -10.414 48.969 17.609 1 35.81 37 ARG B CA 1
ATOM 2351 C C . ARG B 1 37 ? -8.938 49.031 17.234 1 35.81 37 ARG B C 1
ATOM 2353 O O . ARG B 1 37 ? -8.234 49.969 17.609 1 35.81 37 ARG B O 1
ATOM 2360 N N . MET B 1 38 ? -8.266 47.969 17.031 1 29.94 38 MET B N 1
ATOM 2361 C CA . MET B 1 38 ? -6.852 48.125 16.719 1 29.94 38 MET B CA 1
ATOM 2362 C C . MET B 1 38 ? -6.66 48.594 15.281 1 29.94 38 MET B C 1
ATOM 2364 O O . MET B 1 38 ? -7.309 48.094 14.359 1 29.94 38 MET B O 1
ATOM 2368 N N . THR B 1 39 ? -6.375 49.844 14.953 1 27.86 39 THR B N 1
ATOM 2369 C CA . THR B 1 39 ? -6.059 50.531 13.711 1 27.86 39 THR B CA 1
ATOM 2370 C C . THR B 1 39 ? -4.941 49.812 12.961 1 27.86 39 THR B C 1
ATOM 2372 O O . THR B 1 39 ? -3.76 50.031 13.25 1 27.86 39 THR B O 1
ATOM 2375 N N . VAL B 1 40 ? -4.766 48.625 13.094 1 33.19 40 VAL B N 1
ATOM 2376 C CA . VAL B 1 40 ? -3.539 48.219 12.414 1 33.19 40 VAL B CA 1
ATOM 2377 C C . VAL B 1 40 ? -3.621 48.594 10.938 1 33.19 40 VAL B C 1
ATOM 2379 O O . VAL B 1 40 ? -4.598 48.281 10.258 1 33.19 40 VAL B O 1
ATOM 2382 N N . PRO B 1 41 ? -2.826 49.625 10.57 1 28.81 41 PRO B N 1
ATOM 2383 C CA . PRO B 1 41 ? -2.9 50.094 9.18 1 28.81 41 PRO B CA 1
ATOM 2384 C C . PRO B 1 41 ? -3.023 48.938 8.188 1 28.81 41 PRO B C 1
ATOM 2386 O O . PRO B 1 41 ? -4.027 48.844 7.473 1 28.81 41 PRO B O 1
ATOM 2389 N N . ASP B 1 42 ? -1.752 48.625 7.461 1 27.38 42 ASP B N 1
ATOM 2390 C CA . ASP B 1 42 ? -1.74 48 6.141 1 27.38 42 ASP B CA 1
ATOM 2391 C C . ASP B 1 42 ? -1.921 46.5 6.238 1 27.38 42 ASP B C 1
ATOM 2393 O O . ASP B 1 42 ? -0.942 45.75 6.34 1 27.38 42 ASP B O 1
ATOM 2397 N N . CYS B 1 43 ? -2.713 46 6.996 1 30.81 43 CYS B N 1
ATOM 2398 C CA . CYS B 1 43 ? -3.131 44.594 7.199 1 30.81 43 CYS B CA 1
ATOM 2399 C C . CYS B 1 43 ? -3.244 43.875 5.867 1 30.81 43 CYS B C 1
ATOM 2401 O O . CYS B 1 43 ? -3.215 42.656 5.828 1 30.81 43 CYS B O 1
ATOM 2403 N N . ASN B 1 44 ? -3.482 44.625 4.922 1 32.53 44 ASN B N 1
ATOM 2404 C CA . ASN B 1 44 ? -3.676 44.062 3.588 1 32.53 44 ASN B CA 1
ATOM 2405 C C . ASN B 1 44 ? -2.385 43.469 3.041 1 32.53 44 ASN B C 1
ATOM 2407 O O . ASN B 1 44 ? -2.406 42.406 2.418 1 32.53 44 ASN B O 1
ATOM 2411 N N . SER B 1 45 ? -1.311 44.156 3.295 1 34.28 45 SER B N 1
ATOM 2412 C CA . SER B 1 45 ? -0.053 43.688 2.699 1 34.28 45 SER B CA 1
ATOM 2413 C C . SER B 1 45 ? 0.467 42.438 3.379 1 34.28 45 SER B C 1
ATOM 2415 O O . SER B 1 45 ? 1.037 41.562 2.725 1 34.28 45 SER B O 1
ATOM 2417 N N . THR B 1 46 ? 0.304 42.312 4.684 1 33.09 46 THR B N 1
ATOM 2418 C CA . THR B 1 46 ? 0.858 41.188 5.41 1 33.09 46 THR B CA 1
ATOM 2419 C C . THR B 1 46 ? 0.072 39.906 5.105 1 33.09 46 THR B C 1
ATOM 2421 O O . THR B 1 46 ? 0.659 38.844 4.902 1 33.09 46 THR B O 1
ATOM 2424 N N . VAL B 1 47 ? -1.21 40 5.113 1 34.81 47 VAL B N 1
ATOM 2425 C CA . VAL B 1 47 ? -2.049 38.875 4.73 1 34.81 47 VAL B CA 1
ATOM 2426 C C . VAL B 1 47 ? -1.735 38.438 3.293 1 34.81 47 VAL B C 1
ATOM 2428 O O . VAL B 1 47 ? -1.64 37.25 2.99 1 34.81 47 VAL B O 1
ATOM 2431 N N . ARG B 1 48 ? -1.455 39.438 2.479 1 35.09 48 ARG B N 1
ATOM 2432 C CA . ARG B 1 48 ? -1.05 39.188 1.103 1 35.09 48 ARG B CA 1
ATOM 2433 C C . ARG B 1 48 ? 0.283 38.438 1.058 1 35.09 48 ARG B C 1
ATOM 2435 O O . ARG B 1 48 ? 0.466 37.531 0.249 1 35.09 48 ARG B O 1
ATOM 2442 N N . ASN B 1 49 ? 1.238 38.719 1.854 1 35.28 49 ASN B N 1
ATOM 2443 C CA . ASN B 1 49 ? 2.537 38.062 1.832 1 35.28 49 ASN B CA 1
ATOM 2444 C C . ASN B 1 49 ? 2.453 36.656 2.404 1 35.28 49 ASN B C 1
ATOM 2446 O O . ASN B 1 49 ? 3.117 35.719 1.915 1 35.28 49 ASN B O 1
ATOM 2450 N N . LEU B 1 50 ? 1.689 36.375 3.469 1 34.19 50 LEU B 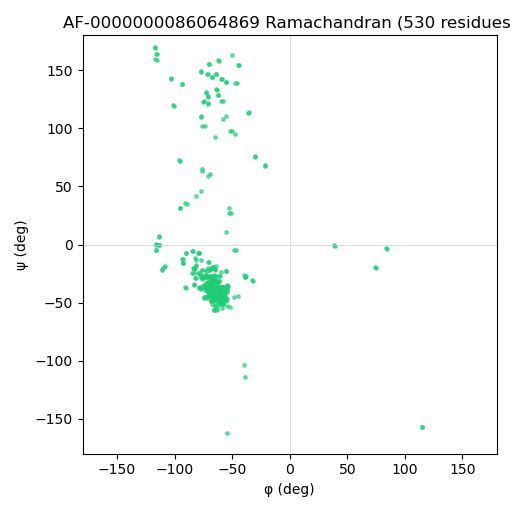N 1
ATOM 2451 C CA . LEU B 1 50 ? 1.55 35.031 3.99 1 34.19 50 LEU B CA 1
ATOM 2452 C C . LEU B 1 50 ? 0.784 34.125 3.01 1 34.19 50 LEU B C 1
ATOM 2454 O O . LEU B 1 50 ? 1.159 32.969 2.781 1 34.19 50 LEU B O 1
ATOM 2458 N N . VAL B 1 51 ? -0.325 34.562 2.521 1 35.62 51 VAL B N 1
ATOM 2459 C CA . VAL B 1 51 ? -1.019 33.875 1.44 1 35.62 51 VAL B CA 1
ATOM 2460 C C . VAL B 1 51 ? -0.072 33.688 0.257 1 35.62 51 VAL B C 1
ATOM 2462 O O . VAL B 1 51 ? -0.047 32.625 -0.362 1 35.62 51 VAL B O 1
ATOM 2465 N N . ARG B 1 52 ? 0.731 34.656 -0.082 1 35.97 52 ARG B N 1
ATOM 2466 C CA . ARG B 1 52 ? 1.756 34.531 -1.112 1 35.97 52 ARG B CA 1
ATOM 2467 C C . ARG B 1 52 ? 2.799 33.5 -0.72 1 35.97 52 ARG B C 1
ATOM 2469 O O . ARG B 1 52 ? 3.252 32.719 -1.56 1 35.97 52 ARG B O 1
ATOM 2476 N N . LYS B 1 53 ? 3.277 33.375 0.503 1 37 53 LYS B N 1
ATOM 2477 C CA . LYS B 1 53 ? 4.293 32.406 0.896 1 37 53 LYS B CA 1
ATOM 2478 C C . LYS B 1 53 ? 3.711 30.984 0.947 1 37 53 LYS B C 1
ATOM 2480 O O . LYS B 1 53 ? 4.375 30.016 0.562 1 37 53 LYS B O 1
ATOM 2485 N N . ILE B 1 54 ? 2.582 30.688 1.496 1 36.88 54 ILE B N 1
ATOM 2486 C CA . ILE B 1 54 ? 1.858 29.422 1.409 1 36.88 54 ILE B CA 1
ATOM 2487 C C . ILE B 1 54 ? 1.555 29.094 -0.053 1 36.88 54 ILE B C 1
ATOM 2489 O O . ILE B 1 54 ? 1.714 27.953 -0.49 1 36.88 54 ILE B O 1
ATOM 2493 N N . GLN B 1 55 ? 0.995 29.938 -0.831 1 34.34 55 GLN B N 1
ATOM 2494 C CA . GLN B 1 55 ? 0.825 29.875 -2.279 1 34.34 55 GLN B CA 1
ATOM 2495 C C . GLN B 1 55 ? 2.176 29.828 -2.988 1 34.34 55 GLN B C 1
ATOM 2497 O O . GLN B 1 55 ? 2.32 29.141 -4.008 1 34.34 55 GLN B O 1
ATOM 2502 N N . GLU B 1 56 ? 3.154 30.594 -2.754 1 35.91 56 GLU B N 1
ATOM 2503 C CA . GLU B 1 56 ? 4.516 30.531 -3.275 1 35.91 56 GLU B CA 1
ATOM 2504 C C . GLU B 1 56 ? 5.254 29.297 -2.754 1 35.91 56 GLU B C 1
ATOM 2506 O O . GLU B 1 56 ? 6.074 28.719 -3.465 1 35.91 56 GLU B O 1
ATOM 2511 N N . SER B 1 57 ? 5.277 28.938 -1.438 1 35.97 57 SER B N 1
ATOM 2512 C CA . SER B 1 57 ? 5.898 27.719 -0.931 1 35.97 57 SER B CA 1
ATOM 2513 C C . SER B 1 57 ? 5.137 26.484 -1.385 1 35.97 57 SER B C 1
ATOM 2515 O O . SER B 1 57 ? 5.711 25.391 -1.49 1 35.97 57 SER B O 1
ATOM 2517 N N . SER B 1 58 ? 3.836 26.297 -1.303 1 37.75 58 SER B N 1
ATOM 2518 C CA . SER B 1 58 ? 3.025 25.25 -1.907 1 37.75 58 SER B CA 1
ATOM 2519 C C . SER B 1 58 ? 3.283 25.141 -3.406 1 37.75 58 SER B C 1
ATOM 2521 O O . SER B 1 58 ? 3.17 24.062 -3.988 1 37.75 58 SER B O 1
ATOM 2523 N N . ALA B 1 59 ? 3.17 26.156 -4.109 1 37.44 59 ALA B N 1
ATOM 2524 C CA . ALA B 1 59 ? 3.293 26.266 -5.559 1 37.44 59 ALA B CA 1
ATOM 2525 C C . ALA B 1 59 ? 4.707 25.938 -6.016 1 37.44 59 ALA B C 1
ATOM 2527 O O . ALA B 1 59 ? 4.93 25.625 -7.191 1 37.44 59 ALA B O 1
ATOM 2528 N N . THR B 1 60 ? 5.762 26.328 -5.41 1 39.81 60 THR B N 1
ATOM 2529 C CA . THR B 1 60 ? 7.043 25.953 -6.008 1 39.81 60 THR B CA 1
ATOM 2530 C C . THR B 1 60 ? 7.305 24.453 -5.852 1 39.81 60 THR B C 1
ATOM 2532 O O . THR B 1 60 ? 7.652 24 -4.766 1 39.81 60 THR B O 1
ATOM 2535 N N . ALA B 1 61 ? 6.449 23.688 -6.355 1 45.62 61 ALA B N 1
ATOM 2536 C CA . ALA B 1 61 ? 6.781 22.281 -6.574 1 45.62 61 ALA B CA 1
ATOM 2537 C C . ALA B 1 61 ? 8.289 22.078 -6.625 1 45.62 61 ALA B C 1
ATOM 2539 O O . ALA B 1 61 ? 8.953 22.5 -7.574 1 45.62 61 ALA B O 1
ATOM 2540 N N . ILE B 1 62 ? 9.008 22.234 -5.578 1 51 62 ILE B N 1
ATOM 2541 C CA . ILE B 1 62 ? 10.438 21.969 -5.594 1 51 62 ILE B CA 1
ATOM 2542 C C . ILE B 1 62 ? 10.703 20.578 -6.168 1 51 62 ILE B C 1
ATOM 2544 O O . ILE B 1 62 ? 10.141 19.594 -5.688 1 51 62 ILE B O 1
ATOM 2548 N N . GLY B 1 63 ? 11.016 20.516 -7.383 1 54.12 63 GLY B N 1
ATOM 2549 C CA . GLY B 1 63 ? 11.398 19.359 -8.164 1 54.12 63 GLY B CA 1
ATOM 2550 C C . GLY B 1 63 ? 12.391 18.453 -7.441 1 54.12 63 GLY B C 1
ATOM 2551 O O . GLY B 1 63 ? 12.883 18.797 -6.371 1 54.12 63 GLY B O 1
ATOM 2552 N N . PRO B 1 64 ? 12.422 17.156 -7.777 1 59.97 64 PRO B N 1
ATOM 2553 C CA . PRO B 1 64 ? 13.383 16.156 -7.32 1 59.97 64 PRO B CA 1
ATOM 2554 C C . PRO B 1 64 ? 14.773 16.734 -7.059 1 59.97 64 PRO B C 1
ATOM 2556 O O . PRO B 1 64 ? 15.445 16.344 -6.105 1 59.97 64 PRO B O 1
ATOM 2559 N N . LEU B 1 65 ? 15.039 17.672 -7.785 1 60.78 65 LEU B N 1
ATOM 2560 C CA . LEU B 1 65 ? 16.422 18.156 -7.746 1 60.78 65 LEU B CA 1
ATOM 2561 C C . LEU B 1 65 ? 16.672 19 -6.504 1 60.78 65 LEU B C 1
ATOM 2563 O O . LEU B 1 65 ? 17.797 19.047 -6 1 60.78 65 LEU B O 1
ATOM 2567 N N . GLU B 1 66 ? 15.656 19.562 -6.027 1 64.56 66 GLU B N 1
ATOM 2568 C CA . GLU B 1 66 ? 15.867 20.391 -4.844 1 64.56 66 GLU B CA 1
ATOM 2569 C C . GLU B 1 66 ? 16.062 19.531 -3.596 1 64.56 66 GLU B C 1
ATOM 2571 O O . GLU B 1 66 ? 16.797 19.922 -2.682 1 64.56 66 GLU B O 1
ATOM 2576 N N . ILE B 1 67 ? 15.492 18.406 -3.598 1 66.88 67 ILE B N 1
ATOM 2577 C CA . ILE B 1 67 ? 15.625 17.469 -2.482 1 66.88 67 ILE B CA 1
ATOM 2578 C C . ILE B 1 67 ? 17.078 17.031 -2.348 1 66.88 67 ILE B C 1
ATOM 2580 O O . ILE B 1 67 ? 17.594 16.906 -1.234 1 66.88 67 ILE B O 1
ATOM 2584 N N . LEU B 1 68 ? 17.656 16.969 -3.461 1 71.62 68 LEU B N 1
ATOM 2585 C CA . LEU B 1 68 ? 19 16.406 -3.461 1 71.62 68 LEU B CA 1
ATOM 2586 C C . LEU B 1 68 ? 20.031 17.469 -3.119 1 71.62 68 LEU B C 1
ATOM 2588 O O . LEU B 1 68 ? 21.219 17.156 -2.9 1 71.62 68 LEU B O 1
ATOM 2592 N N . LYS B 1 69 ? 19.594 18.625 -3.012 1 72.62 69 LYS B N 1
ATOM 2593 C CA . LYS B 1 69 ? 20.531 19.703 -2.732 1 72.62 69 LYS B CA 1
ATOM 2594 C C . LYS B 1 69 ? 20.828 19.797 -1.239 1 72.62 69 LYS B C 1
ATOM 2596 O O . LYS B 1 69 ? 21.859 20.328 -0.843 1 72.62 69 LYS B O 1
ATOM 2601 N N . HIS B 1 70 ? 19.969 19.25 -0.512 1 78.19 70 HIS B N 1
ATOM 2602 C CA . HIS B 1 70 ? 20.172 19.312 0.932 1 78.19 70 HIS B CA 1
ATOM 2603 C C . HIS B 1 70 ? 20.734 18 1.461 1 78.19 70 HIS B C 1
ATOM 2605 O O . HIS B 1 70 ? 20.141 16.938 1.282 1 78.19 70 HIS B O 1
ATOM 2611 N N . SER B 1 71 ? 21.844 18.062 2.027 1 80.81 71 SER B N 1
ATOM 2612 C CA . SER B 1 71 ? 22.641 16.891 2.383 1 80.81 71 SER B CA 1
ATOM 2613 C C . SER B 1 71 ? 21.891 15.977 3.35 1 80.81 71 SER B C 1
ATOM 2615 O O . SER B 1 71 ? 21.906 14.758 3.199 1 80.81 71 SER B O 1
ATOM 2617 N N . ALA B 1 72 ? 21.266 16.578 4.336 1 84.19 72 ALA B N 1
ATOM 2618 C CA . ALA B 1 72 ? 20.578 15.758 5.328 1 84.19 72 ALA B CA 1
ATOM 2619 C C . ALA B 1 72 ? 19.391 15.023 4.695 1 84.19 72 ALA B C 1
ATOM 2621 O O . ALA B 1 72 ? 19.172 13.844 4.984 1 84.19 72 ALA B O 1
ATOM 2622 N N . ILE B 1 73 ? 18.781 15.68 3.867 1 86.25 73 ILE B N 1
ATOM 2623 C CA . ILE B 1 73 ? 17.625 15.086 3.217 1 86.25 73 ILE B CA 1
ATOM 2624 C C . ILE B 1 73 ? 18.078 14.008 2.236 1 86.25 73 ILE B C 1
ATOM 2626 O O . ILE B 1 73 ? 17.438 12.969 2.102 1 86.25 73 ILE B O 1
ATOM 2630 N N . LYS B 1 74 ? 19.172 14.266 1.612 1 88.88 74 LYS B N 1
ATOM 2631 C CA . LYS B 1 74 ? 19.75 13.273 0.706 1 88.88 74 LYS B CA 1
ATOM 2632 C C . LYS B 1 74 ? 20.109 11.992 1.452 1 88.88 74 LYS B C 1
ATOM 2634 O O . LYS B 1 74 ? 19.797 10.891 0.999 1 88.88 74 LYS B O 1
ATOM 2639 N N . LYS B 1 75 ? 20.781 12.164 2.523 1 91.06 75 LYS B N 1
ATOM 2640 C CA . LYS B 1 75 ? 21.172 11.016 3.334 1 91.06 75 LYS B CA 1
ATOM 2641 C C . LYS B 1 75 ? 19.953 10.234 3.807 1 91.06 75 LYS B C 1
ATOM 2643 O O . LYS B 1 75 ? 19.922 9.008 3.717 1 91.06 75 LYS B O 1
ATOM 2648 N N . HIS B 1 76 ? 18.938 10.938 4.285 1 92.25 76 HIS B N 1
ATOM 2649 C CA . HIS B 1 76 ? 17.719 10.281 4.734 1 92.25 76 HIS B CA 1
ATOM 2650 C C . HIS B 1 76 ? 17.016 9.562 3.582 1 92.25 76 HIS B C 1
ATOM 2652 O O . HIS B 1 76 ? 16.469 8.484 3.768 1 92.25 76 HIS B O 1
ATOM 2658 N N . THR B 1 77 ? 17.125 10.172 2.449 1 91.94 77 THR B N 1
ATOM 2659 C CA . THR B 1 77 ? 16.484 9.578 1.283 1 91.94 77 THR B CA 1
ATOM 2660 C C . THR B 1 77 ? 17.156 8.258 0.91 1 91.94 77 THR B C 1
ATOM 2662 O O . THR B 1 77 ? 16.469 7.27 0.633 1 91.94 77 THR B O 1
ATOM 2665 N N . ILE B 1 78 ? 18.391 8.219 0.923 1 94.38 78 ILE B N 1
ATOM 2666 C CA . ILE B 1 78 ? 19.125 7.004 0.588 1 94.38 78 ILE B CA 1
ATOM 2667 C C . ILE B 1 78 ? 18.812 5.91 1.604 1 94.38 78 ILE B C 1
ATOM 2669 O O . ILE B 1 78 ? 18.578 4.758 1.234 1 94.38 78 ILE B O 1
ATOM 2673 N N . MET B 1 79 ? 18.766 6.277 2.852 1 96 79 MET B N 1
ATOM 2674 C CA . MET B 1 79 ? 18.453 5.309 3.896 1 96 79 MET B CA 1
ATOM 2675 C C . MET B 1 79 ? 17.031 4.789 3.734 1 96 79 MET B C 1
ATOM 2677 O O . MET B 1 79 ? 16.781 3.592 3.895 1 96 79 MET B O 1
ATOM 2681 N N . LEU B 1 80 ? 16.156 5.695 3.363 1 96 80 LEU B N 1
ATOM 2682 C CA . LEU B 1 80 ? 14.773 5.297 3.133 1 96 80 LEU B CA 1
ATOM 2683 C C . LEU B 1 80 ? 14.664 4.395 1.908 1 96 80 LEU B C 1
ATOM 2685 O O . LEU B 1 80 ? 13.867 3.453 1.896 1 96 80 LEU B O 1
ATOM 2689 N N . PHE B 1 81 ? 15.461 4.684 0.903 1 96 81 PHE B N 1
ATOM 2690 C CA . PHE B 1 81 ? 15.469 3.84 -0.286 1 96 81 PHE B CA 1
ATOM 2691 C C . PHE B 1 81 ? 15.812 2.398 0.075 1 96 81 PHE B C 1
ATOM 2693 O O . PHE B 1 81 ? 15.109 1.469 -0.336 1 96 81 PHE B O 1
ATOM 2700 N N . VAL B 1 82 ? 16.781 2.264 0.841 1 97.62 82 VAL B N 1
ATOM 2701 C CA . VAL B 1 82 ? 17.219 0.93 1.232 1 97.62 82 VAL B CA 1
ATOM 2702 C C . VAL B 1 82 ? 16.156 0.275 2.115 1 97.62 82 VAL B C 1
ATOM 2704 O O . VAL B 1 82 ? 15.836 -0.902 1.938 1 97.62 82 VAL B O 1
ATOM 2707 N N . LEU B 1 83 ? 15.633 1.028 3.021 1 97.62 83 LEU B N 1
ATOM 2708 C CA . LEU B 1 83 ? 14.594 0.533 3.922 1 97.62 83 LEU B CA 1
ATOM 2709 C C . LEU B 1 83 ? 13.383 0.049 3.137 1 97.62 83 LEU B C 1
ATOM 2711 O O . LEU B 1 83 ? 12.891 -1.058 3.369 1 97.62 83 LEU B O 1
ATOM 2715 N N . TRP B 1 84 ? 12.945 0.887 2.219 1 96.56 84 TRP B N 1
ATOM 2716 C CA . TRP B 1 84 ? 11.789 0.537 1.402 1 96.56 84 TRP B CA 1
ATOM 2717 C C . TRP B 1 84 ? 12.078 -0.7 0.558 1 96.56 84 TRP B C 1
ATOM 2719 O O . TRP B 1 84 ? 11.219 -1.576 0.42 1 96.56 84 TRP B O 1
ATOM 2729 N N . PHE B 1 85 ? 13.266 -0.766 0.011 1 97.44 85 PHE B N 1
ATOM 2730 C CA . PHE B 1 85 ? 13.641 -1.918 -0.798 1 97.44 85 PHE B CA 1
ATOM 2731 C C . PHE B 1 85 ? 13.609 -3.197 0.03 1 97.44 85 PHE B C 1
ATOM 2733 O O . PHE B 1 85 ? 12.992 -4.188 -0.372 1 97.44 85 PHE B O 1
ATOM 2740 N N . CYS B 1 86 ? 14.203 -3.17 1.165 1 97.81 86 CYS B N 1
ATOM 2741 C CA . CYS B 1 86 ? 14.305 -4.352 2.018 1 97.81 86 CYS B CA 1
ATOM 2742 C C . CYS B 1 86 ? 12.93 -4.777 2.523 1 97.81 86 CYS B C 1
ATOM 2744 O O . CYS B 1 86 ? 12.609 -5.965 2.529 1 97.81 86 CYS B O 1
ATOM 2746 N N . ASP B 1 87 ? 12.18 -3.84 2.973 1 97.56 87 ASP B N 1
ATOM 2747 C CA . ASP B 1 87 ? 10.844 -4.113 3.494 1 97.56 87 ASP B CA 1
ATOM 2748 C C . ASP B 1 87 ? 9.961 -4.762 2.43 1 97.56 87 ASP B C 1
ATOM 2750 O O . ASP B 1 87 ? 9.297 -5.766 2.695 1 97.56 87 ASP B O 1
ATOM 2754 N N . ASN B 1 88 ? 9.969 -4.238 1.201 1 95.69 88 ASN B N 1
ATOM 2755 C CA . ASN B 1 88 ? 9.133 -4.77 0.129 1 95.69 88 ASN B CA 1
ATOM 2756 C C . ASN B 1 88 ? 9.664 -6.105 -0.386 1 95.69 88 ASN B C 1
ATOM 2758 O O . ASN B 1 88 ? 8.883 -6.973 -0.787 1 95.69 88 ASN B O 1
ATOM 2762 N N . LEU B 1 89 ? 10.938 -6.25 -0.395 1 96.44 89 LEU B N 1
ATOM 2763 C CA . LEU B 1 89 ? 11.508 -7.543 -0.757 1 96.44 89 LEU B CA 1
ATOM 2764 C C . LEU B 1 89 ? 10.969 -8.648 0.151 1 96.44 89 LEU B C 1
ATOM 2766 O O . LEU B 1 89 ? 10.539 -9.695 -0.33 1 96.44 89 LEU B O 1
ATOM 2770 N N . LEU B 1 90 ? 10.984 -8.344 1.436 1 96.75 90 LEU B N 1
ATOM 2771 C CA . LEU B 1 90 ? 10.484 -9.312 2.4 1 96.75 90 LEU B CA 1
ATOM 2772 C C . LEU B 1 90 ? 8.984 -9.539 2.211 1 96.75 90 LEU B C 1
ATOM 2774 O O . LEU B 1 90 ? 8.523 -10.68 2.178 1 96.75 90 LEU B O 1
ATOM 2778 N N . MET B 1 91 ? 8.273 -8.469 2.027 1 94.75 91 MET B N 1
ATOM 2779 C CA . MET B 1 91 ? 6.824 -8.531 1.892 1 94.75 91 MET B CA 1
ATOM 2780 C C . MET B 1 91 ? 6.426 -9.367 0.679 1 94.75 91 MET B C 1
ATOM 2782 O O . MET B 1 91 ? 5.641 -10.312 0.799 1 94.75 91 MET B O 1
ATOM 2786 N N . TYR B 1 92 ? 6.977 -9.062 -0.419 1 91.88 92 TYR B N 1
ATOM 2787 C CA . TYR B 1 92 ? 6.562 -9.727 -1.651 1 91.88 92 TYR B CA 1
ATOM 2788 C C . TYR B 1 92 ? 7.082 -11.156 -1.699 1 91.88 92 TYR B C 1
ATOM 2790 O O . TYR B 1 92 ? 6.523 -12 -2.404 1 91.88 92 TYR B O 1
ATOM 2798 N N . THR B 1 93 ? 8.156 -11.422 -1.029 1 91.94 93 THR B N 1
ATOM 2799 C CA . THR B 1 93 ? 8.578 -12.812 -0.89 1 91.94 93 THR B CA 1
ATOM 2800 C C . THR B 1 93 ? 7.492 -13.633 -0.2 1 91.94 93 THR B C 1
ATOM 2802 O O . THR B 1 93 ? 7.176 -14.742 -0.64 1 91.94 93 THR B O 1
ATOM 2805 N N . PHE B 1 94 ? 6.891 -13.078 0.832 1 92.31 94 PHE B N 1
ATOM 2806 C CA . PHE B 1 94 ? 5.832 -13.789 1.537 1 92.31 94 PHE B CA 1
ATOM 2807 C C . PHE B 1 94 ? 4.566 -13.852 0.692 1 92.31 94 PHE B C 1
ATOM 2809 O O . PHE B 1 94 ? 3.861 -14.859 0.693 1 92.31 94 PHE B O 1
ATOM 2816 N N . VAL B 1 95 ? 4.309 -12.828 -0.013 1 87.75 95 VAL B N 1
ATOM 2817 C CA . VAL B 1 95 ? 3.092 -12.766 -0.815 1 87.75 95 VAL B CA 1
ATOM 2818 C C . VAL B 1 95 ? 3.137 -13.828 -1.911 1 87.75 95 VAL B C 1
ATOM 2820 O O . VAL B 1 95 ? 2.229 -14.648 -2.021 1 87.75 95 VAL B O 1
ATOM 2823 N N . ILE B 1 96 ? 4.172 -13.867 -2.684 1 84.56 96 ILE B N 1
ATOM 2824 C CA . ILE B 1 96 ? 4.266 -14.812 -3.789 1 84.56 96 ILE B CA 1
ATOM 2825 C C . ILE B 1 96 ? 4.555 -16.219 -3.25 1 84.56 96 ILE B C 1
ATOM 2827 O O . ILE B 1 96 ? 4.055 -17.203 -3.783 1 84.56 96 ILE B O 1
ATOM 2831 N N . GLY B 1 97 ? 5.359 -16.297 -2.191 1 86.06 97 GLY B N 1
ATOM 2832 C CA . GLY B 1 97 ? 5.707 -17.578 -1.604 1 86.06 97 GLY B CA 1
ATOM 2833 C C . GLY B 1 97 ? 4.508 -18.328 -1.055 1 86.06 97 GLY B C 1
ATOM 2834 O O . GLY B 1 97 ? 4.477 -19.562 -1.068 1 86.06 97 GLY B O 1
ATOM 2835 N N . SER B 1 98 ? 3.562 -17.609 -0.564 1 86.06 98 SER B N 1
ATOM 2836 C CA . SER B 1 98 ? 2.385 -18.25 0.015 1 86.06 98 SER B CA 1
ATOM 2837 C C . SER B 1 98 ? 1.594 -19.016 -1.043 1 86.06 98 SER B C 1
ATOM 2839 O O . SER B 1 98 ? 0.937 -20 -0.737 1 86.06 98 SER B O 1
ATOM 2841 N N . ALA B 1 99 ? 1.688 -18.578 -2.281 1 80 99 ALA B N 1
ATOM 2842 C CA . ALA B 1 99 ? 0.954 -19.203 -3.371 1 80 99 ALA B CA 1
ATOM 2843 C C . ALA B 1 99 ? 1.645 -20.484 -3.822 1 80 99 ALA B C 1
ATOM 2845 O O . ALA B 1 99 ? 1.08 -21.266 -4.594 1 80 99 ALA B O 1
ATOM 2846 N N . TYR B 1 100 ? 2.846 -20.734 -3.273 1 79.94 100 TYR B N 1
ATOM 2847 C CA . TYR B 1 100 ? 3.6 -21.891 -3.746 1 79.94 100 TYR B CA 1
ATOM 2848 C C . TYR B 1 100 ? 3.729 -22.953 -2.65 1 79.94 100 TYR B C 1
ATOM 2850 O O . TYR B 1 100 ? 4.398 -23.969 -2.836 1 79.94 100 TYR B O 1
ATOM 2858 N N . ILE B 1 101 ? 3.158 -22.625 -1.518 1 81.56 101 ILE B N 1
ATOM 2859 C CA . ILE B 1 101 ? 3.113 -23.625 -0.455 1 81.56 101 ILE B CA 1
ATOM 2860 C C . ILE B 1 101 ? 2.195 -24.766 -0.865 1 81.56 101 ILE B C 1
ATOM 2862 O O . ILE B 1 101 ? 1.215 -24.562 -1.584 1 81.56 101 ILE B O 1
ATOM 2866 N N . LYS B 1 102 ? 2.559 -25.953 -0.468 1 83.31 102 LYS B N 1
ATOM 2867 C CA . LYS B 1 102 ? 1.784 -27.125 -0.833 1 83.31 102 LYS B CA 1
ATOM 2868 C C . LYS B 1 102 ? 0.323 -26.984 -0.418 1 83.31 102 LYS B C 1
ATOM 2870 O O . LYS B 1 102 ? 0.028 -26.453 0.656 1 83.31 102 LYS B O 1
ATOM 2875 N N . GLY B 1 103 ? -0.617 -27.438 -1.274 1 83.38 103 GLY B N 1
ATOM 2876 C CA . GLY B 1 103 ? -2.049 -27.281 -1.083 1 83.38 103 GLY B CA 1
ATOM 2877 C C . GLY B 1 103 ? -2.697 -26.391 -2.133 1 83.38 103 GLY B C 1
ATOM 2878 O O . GLY B 1 103 ? -2.209 -26.297 -3.26 1 83.38 103 GLY B O 1
ATOM 2879 N N . SER B 1 104 ? -3.842 -25.844 -1.753 1 85.06 104 SER B N 1
ATOM 2880 C CA . SER B 1 104 ? -4.504 -24.938 -2.686 1 85.06 104 SER B CA 1
ATOM 2881 C C . SER B 1 104 ? -3.824 -23.562 -2.707 1 85.06 104 SER B C 1
ATOM 2883 O O . SER B 1 104 ? -3.877 -22.828 -1.724 1 85.06 104 SER B O 1
ATOM 2885 N N . HIS B 1 105 ? -3.176 -23.25 -3.773 1 82.5 105 HIS B N 1
ATOM 2886 C CA . HIS B 1 105 ? -2.416 -22.016 -3.949 1 82.5 105 HIS B CA 1
ATOM 2887 C C . HIS B 1 105 ? -3.283 -20.797 -3.68 1 82.5 105 HIS B C 1
ATOM 2889 O O . HIS B 1 105 ? -2.834 -19.828 -3.043 1 82.5 105 HIS B O 1
ATOM 2895 N N . LEU B 1 106 ? -4.555 -20.906 -4.059 1 83.25 106 LEU B N 1
ATOM 2896 C CA . LEU B 1 106 ? -5.457 -19.75 -3.949 1 83.25 106 LEU B CA 1
ATOM 2897 C C . LEU B 1 106 ? -5.906 -19.562 -2.506 1 83.25 106 LEU B C 1
ATOM 2899 O O . LEU B 1 106 ? -5.969 -18.422 -2.021 1 83.25 106 LEU B O 1
ATOM 2903 N N . VAL B 1 107 ? -6.129 -20.672 -1.825 1 85.25 107 VAL B N 1
ATOM 2904 C CA . VAL B 1 107 ? -6.562 -20.594 -0.434 1 85.25 107 VAL B CA 1
ATOM 2905 C C . VAL B 1 107 ? -5.402 -20.141 0.447 1 85.25 107 VAL B C 1
ATOM 2907 O O . VAL B 1 107 ? -5.59 -19.328 1.36 1 85.25 107 VAL B O 1
ATOM 2910 N N . ASN B 1 108 ? -4.207 -20.656 0.122 1 88.38 108 ASN B N 1
ATOM 2911 C CA . ASN B 1 108 ? -3.029 -20.25 0.88 1 88.38 108 ASN B CA 1
ATOM 2912 C C . ASN B 1 108 ? -2.791 -18.75 0.777 1 88.38 108 ASN B C 1
ATOM 2914 O O . ASN B 1 108 ? -2.469 -18.094 1.772 1 88.38 108 ASN B O 1
ATOM 2918 N N . PHE B 1 109 ? -2.984 -18.234 -0.387 1 86.38 109 PHE B N 1
ATOM 2919 C CA . PHE B 1 109 ? -2.84 -16.797 -0.593 1 86.38 109 PHE B CA 1
ATOM 2920 C C . PHE B 1 109 ? -3.885 -16.031 0.204 1 86.38 109 PHE B C 1
ATOM 2922 O O . PHE B 1 109 ? -3.562 -15.047 0.878 1 86.38 109 PHE B O 1
ATOM 2929 N N . ALA B 1 110 ? -5.105 -16.5 0.19 1 88.38 110 ALA B N 1
ATOM 2930 C CA . ALA B 1 110 ? -6.215 -15.828 0.858 1 88.38 110 ALA B CA 1
ATOM 2931 C C . ALA B 1 110 ? -6.016 -15.805 2.371 1 88.38 110 ALA B C 1
ATOM 2933 O O . ALA B 1 110 ? -6.184 -14.766 3.014 1 88.38 110 ALA B O 1
ATOM 2934 N N . VAL B 1 111 ? -5.633 -16.906 2.877 1 90.5 111 VAL B N 1
ATOM 2935 C CA . VAL B 1 111 ? -5.461 -17.047 4.32 1 90.5 111 VAL B CA 1
ATOM 2936 C C . VAL B 1 111 ? -4.301 -16.172 4.785 1 90.5 111 VAL B C 1
ATOM 2938 O O . VAL B 1 111 ? -4.395 -15.5 5.816 1 90.5 111 VAL B O 1
ATOM 2941 N N . SER B 1 112 ? -3.238 -16.203 4.043 1 90.94 112 SER B N 1
ATOM 2942 C CA . SER B 1 112 ? -2.084 -15.375 4.402 1 90.94 112 SER B CA 1
ATOM 2943 C C . SER B 1 112 ? -2.414 -13.891 4.316 1 90.94 112 SER B C 1
ATOM 2945 O O . SER B 1 112 ? -1.928 -13.094 5.121 1 90.94 112 SER B O 1
ATOM 2947 N N . THR B 1 113 ? -3.275 -13.555 3.357 1 88.31 113 THR B N 1
ATOM 2948 C CA . THR B 1 113 ? -3.684 -12.164 3.197 1 88.31 113 THR B CA 1
ATOM 2949 C C . THR B 1 113 ? -4.566 -11.727 4.359 1 88.31 113 THR B C 1
ATOM 2951 O O . THR B 1 113 ? -4.508 -10.57 4.785 1 88.31 113 THR B O 1
ATOM 2954 N N . ALA B 1 114 ? -5.309 -12.531 4.891 1 91.69 114 ALA B N 1
ATOM 2955 C CA . ALA B 1 114 ? -6.223 -12.234 5.996 1 91.69 114 ALA B CA 1
ATOM 2956 C C . ALA B 1 114 ? -5.453 -11.773 7.23 1 91.69 114 ALA B C 1
ATOM 2958 O O . ALA B 1 114 ? -5.969 -10.992 8.031 1 91.69 114 ALA B O 1
ATOM 2959 N N . ALA B 1 115 ? -4.246 -12.211 7.328 1 92.56 115 ALA B N 1
ATOM 2960 C CA . ALA B 1 115 ? -3.424 -11.836 8.477 1 92.56 115 ALA B CA 1
ATOM 2961 C C . ALA B 1 115 ? -3.105 -10.344 8.461 1 92.56 115 ALA B C 1
ATOM 2963 O O . ALA B 1 115 ? -2.766 -9.766 9.5 1 92.56 115 ALA B O 1
ATOM 2964 N N . GLU B 1 116 ? -3.223 -9.711 7.336 1 91.38 116 GLU B N 1
ATOM 2965 C CA . GLU B 1 116 ? -2.887 -8.297 7.184 1 91.38 116 GLU B CA 1
ATOM 2966 C C . GLU B 1 116 ? -3.973 -7.406 7.777 1 91.38 116 GLU B C 1
ATOM 2968 O O . GLU B 1 116 ? -3.723 -6.242 8.102 1 91.38 116 GLU B O 1
ATOM 2973 N N . MET B 1 117 ? -5.133 -7.922 7.898 1 92.19 117 MET B N 1
ATOM 2974 C CA . MET B 1 117 ? -6.277 -7.121 8.328 1 92.19 117 MET B CA 1
ATOM 2975 C C . MET B 1 117 ? -6.102 -6.645 9.758 1 92.19 117 MET B C 1
ATOM 2977 O O . MET B 1 117 ? -6.086 -5.438 10.023 1 92.19 117 MET B O 1
ATOM 2981 N N . PRO B 1 118 ? -5.906 -7.512 10.664 1 91.81 118 PRO B N 1
ATOM 2982 C CA . PRO B 1 118 ? -5.688 -7.023 12.031 1 91.81 118 PRO B CA 1
ATOM 2983 C C . PRO B 1 118 ? -4.402 -6.203 12.164 1 91.81 118 PRO B C 1
ATOM 2985 O O . PRO B 1 118 ? -4.309 -5.34 13.039 1 91.81 118 PRO B O 1
ATOM 2988 N N . ALA B 1 119 ? -3.42 -6.504 11.383 1 92.38 119 ALA B N 1
ATOM 2989 C CA . ALA B 1 119 ? -2.137 -5.812 11.445 1 92.38 119 ALA B CA 1
ATOM 2990 C C . ALA B 1 119 ? -2.299 -4.324 11.141 1 92.38 119 ALA B C 1
ATOM 2992 O O . ALA B 1 119 ? -1.562 -3.49 11.672 1 92.38 119 ALA B O 1
ATOM 2993 N N . SER B 1 120 ? -3.262 -4.051 10.305 1 87.38 120 SER B N 1
ATOM 2994 C CA . SER B 1 120 ? -3.459 -2.654 9.93 1 87.38 120 SER B CA 1
ATOM 2995 C C . SER B 1 120 ? -3.922 -1.821 11.117 1 87.38 120 SER B C 1
ATOM 2997 O O . SER B 1 120 ? -3.492 -0.678 11.289 1 87.38 120 SER B O 1
ATOM 2999 N N . PHE B 1 121 ? -4.742 -2.357 11.945 1 86.94 121 PHE B N 1
ATOM 3000 C CA . PHE B 1 121 ? -5.215 -1.643 13.125 1 86.94 121 PHE B CA 1
ATOM 3001 C C . PHE B 1 121 ? -4.117 -1.555 14.18 1 86.94 121 PHE B C 1
ATOM 3003 O O . PHE B 1 121 ? -3.945 -0.515 14.82 1 86.94 121 PHE B O 1
ATOM 3010 N N . LEU B 1 122 ? -3.426 -2.59 14.211 1 90.81 122 LEU B N 1
ATOM 3011 C CA . LEU B 1 122 ? -2.324 -2.574 15.172 1 90.81 122 LEU B CA 1
ATOM 3012 C C . LEU B 1 122 ? -1.213 -1.64 14.703 1 90.81 122 LEU B C 1
ATOM 3014 O O . LEU B 1 122 ? -0.509 -1.048 15.523 1 90.81 122 LEU B O 1
ATOM 3018 N N . GLY B 1 123 ? -1.062 -1.561 13.422 1 89.56 123 GLY B N 1
ATOM 3019 C CA . GLY B 1 123 ? -0.092 -0.625 12.875 1 89.56 123 GLY B CA 1
ATOM 3020 C C . GLY B 1 123 ? -0.385 0.818 13.242 1 89.56 123 GLY B C 1
ATOM 3021 O O . GLY B 1 123 ? 0.531 1.584 13.547 1 89.56 123 GLY B O 1
ATOM 3022 N N . LEU B 1 124 ? -1.658 1.114 13.281 1 80.81 124 LEU B N 1
ATOM 3023 C CA . LEU B 1 124 ? -2.061 2.449 13.703 1 80.81 124 LEU B CA 1
ATOM 3024 C C . LEU B 1 124 ? -1.656 2.701 15.156 1 80.81 124 LEU B C 1
ATOM 3026 O O . LEU B 1 124 ? -1.116 3.762 15.477 1 80.81 124 LEU B O 1
ATOM 3030 N N . ALA B 1 125 ? -1.97 1.713 15.891 1 85.25 125 ALA B N 1
ATOM 3031 C CA . ALA B 1 125 ? -1.629 1.831 17.312 1 85.25 125 ALA B CA 1
ATOM 3032 C C . ALA B 1 125 ? -0.123 1.984 17.5 1 85.25 125 ALA B C 1
ATOM 3034 O O . ALA B 1 125 ? 0.327 2.764 18.344 1 85.25 125 ALA B O 1
ATOM 3035 N N . LEU B 1 126 ? 0.606 1.322 16.75 1 88.62 126 LEU B N 1
ATOM 3036 C CA . LEU B 1 126 ? 2.061 1.388 16.828 1 88.62 126 LEU B CA 1
ATOM 3037 C C . LEU B 1 126 ? 2.564 2.781 16.469 1 88.62 126 LEU B C 1
ATOM 3039 O O . LEU B 1 126 ? 3.439 3.324 17.141 1 88.62 126 LEU B O 1
ATOM 3043 N N . VAL B 1 127 ? 1.987 3.338 15.5 1 83.81 127 VAL B N 1
ATOM 3044 C CA . VAL B 1 127 ? 2.383 4.66 15.023 1 83.81 127 VAL B CA 1
ATOM 3045 C C . VAL B 1 127 ? 2.008 5.715 16.062 1 83.81 127 VAL B C 1
ATOM 3047 O O . VAL B 1 127 ? 2.764 6.664 16.281 1 83.81 127 VAL B O 1
ATOM 3050 N N . TYR B 1 128 ? 0.927 5.488 16.75 1 79.88 128 TYR B N 1
ATOM 3051 C CA . TYR B 1 128 ? 0.417 6.488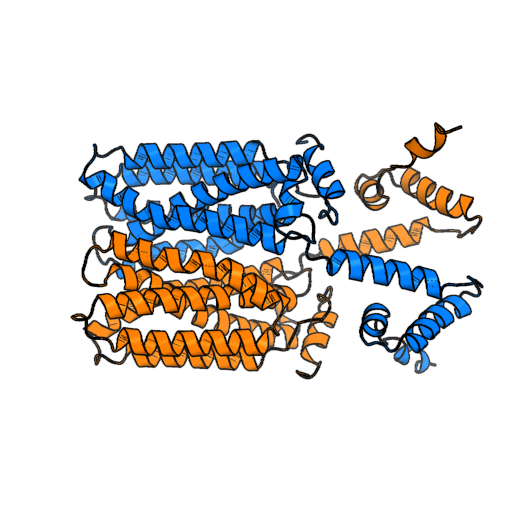 17.672 1 79.88 128 TYR B CA 1
ATOM 3052 C C . TYR B 1 128 ? 1.13 6.402 19.016 1 79.88 128 TYR B C 1
ATOM 3054 O O . TYR B 1 128 ? 1.434 7.426 19.641 1 79.88 128 TYR B O 1
ATOM 3062 N N . TYR B 1 129 ? 1.476 5.199 19.391 1 85.81 129 TYR B N 1
ATOM 3063 C CA . TYR B 1 129 ? 1.905 5.043 20.781 1 85.81 129 TYR B CA 1
ATOM 3064 C C . TYR B 1 129 ? 3.406 4.785 20.859 1 85.81 129 TYR B C 1
ATOM 3066 O O . TYR B 1 129 ? 4.016 4.965 21.922 1 85.81 129 TYR B O 1
ATOM 3074 N N . CYS B 1 130 ? 3.99 4.379 19.812 1 89.38 130 CYS B N 1
ATOM 3075 C CA . CYS B 1 130 ? 5.395 3.992 19.891 1 89.38 130 CYS B CA 1
ATOM 3076 C C . CYS B 1 130 ? 6.266 4.914 19.047 1 89.38 130 CYS B C 1
ATOM 3078 O O . CYS B 1 130 ? 5.762 5.613 18.172 1 89.38 130 CYS B O 1
ATOM 3080 N N . ARG B 1 131 ? 7.5 4.879 19.438 1 90.94 131 ARG B N 1
ATOM 3081 C CA . ARG B 1 131 ? 8.484 5.617 18.656 1 90.94 131 ARG B CA 1
ATOM 3082 C C . ARG B 1 131 ? 8.711 4.953 17.297 1 90.94 131 ARG B C 1
ATOM 3084 O O . ARG B 1 131 ? 8.484 3.748 17.141 1 90.94 131 ARG B O 1
ATOM 3091 N N . ARG B 1 132 ? 9.133 5.676 16.328 1 91.75 132 ARG B N 1
ATOM 3092 C CA . ARG B 1 132 ? 9.281 5.168 14.977 1 91.75 132 ARG B CA 1
ATOM 3093 C C . ARG B 1 132 ? 10.5 4.258 14.859 1 91.75 132 ARG B C 1
ATOM 3095 O O . ARG B 1 132 ? 10.406 3.158 14.312 1 91.75 132 ARG B O 1
ATOM 3102 N N . ARG B 1 133 ? 11.586 4.707 15.422 1 94.25 133 ARG B N 1
ATOM 3103 C CA . ARG B 1 133 ? 12.859 4.027 15.234 1 94.25 133 ARG B CA 1
ATOM 3104 C C . ARG B 1 133 ? 12.82 2.619 15.82 1 94.25 133 ARG B C 1
ATOM 3106 O O . ARG B 1 133 ? 13.016 1.637 15.102 1 94.25 133 ARG B O 1
ATOM 3113 N N . PRO B 1 134 ? 12.484 2.482 17.062 1 95.44 134 PRO B N 1
ATOM 3114 C CA . PRO B 1 134 ? 12.469 1.12 17.609 1 95.44 134 PRO B CA 1
ATOM 3115 C C . PRO B 1 134 ? 11.375 0.255 16.984 1 95.44 134 PRO B C 1
ATOM 3117 O O . PRO B 1 134 ? 11.547 -0.958 16.844 1 95.44 134 PRO B O 1
ATOM 3120 N N . SER B 1 135 ? 10.266 0.812 16.672 1 95.81 135 SER B N 1
ATOM 3121 C CA . SER B 1 135 ? 9.188 0.047 16.062 1 95.81 135 SER B CA 1
ATOM 3122 C C . SER B 1 135 ? 9.617 -0.51 14.703 1 95.81 135 SER B C 1
ATOM 3124 O O . SER B 1 135 ? 9.406 -1.69 14.414 1 95.81 135 SER B O 1
ATOM 3126 N N . GLN B 1 136 ? 10.234 0.358 13.922 1 97 136 GLN B N 1
ATOM 3127 C CA . GLN B 1 136 ? 10.664 -0.064 12.594 1 97 136 GLN B CA 1
ATOM 3128 C C . GLN B 1 136 ? 11.766 -1.113 12.68 1 97 136 GLN B C 1
ATOM 3130 O O . GLN B 1 136 ? 11.734 -2.119 11.969 1 97 136 GLN B O 1
ATOM 3135 N N . VAL B 1 137 ? 12.703 -0.915 13.547 1 97.69 137 VAL B N 1
ATOM 3136 C CA . VAL B 1 137 ? 13.828 -1.83 13.703 1 97.69 137 VAL B CA 1
ATOM 3137 C C . VAL B 1 137 ? 13.328 -3.193 14.172 1 97.69 137 VAL B C 1
ATOM 3139 O O . VAL B 1 137 ? 13.688 -4.227 13.602 1 97.69 137 VAL B O 1
ATOM 3142 N N . SER B 1 138 ? 12.445 -3.164 15.133 1 97.88 138 SER B N 1
ATOM 3143 C CA . SER B 1 138 ? 11.969 -4.418 15.711 1 97.88 138 SER B CA 1
ATOM 3144 C C . SER B 1 138 ? 11.117 -5.195 14.711 1 97.88 138 SER B C 1
ATOM 3146 O O . SER B 1 138 ? 11.234 -6.418 14.602 1 97.88 138 SER B O 1
ATOM 3148 N N . THR B 1 139 ? 10.281 -4.523 14.016 1 97.81 139 THR B N 1
ATOM 3149 C CA . THR B 1 139 ? 9.414 -5.207 13.07 1 97.81 139 THR B CA 1
ATOM 3150 C C . THR B 1 139 ? 10.219 -5.797 11.914 1 97.81 139 THR B C 1
ATOM 3152 O O . THR B 1 139 ? 9.945 -6.91 11.461 1 97.81 139 THR B O 1
ATOM 3155 N N . LEU B 1 140 ? 11.25 -5.09 11.461 1 98.19 140 LEU B N 1
ATOM 3156 C CA . LEU B 1 140 ? 12.062 -5.594 10.367 1 98.19 140 LEU B CA 1
ATOM 3157 C C . LEU B 1 140 ? 12.898 -6.793 10.812 1 98.19 140 LEU B C 1
ATOM 3159 O O . LEU B 1 140 ? 13.039 -7.77 10.07 1 98.19 140 LEU B O 1
ATOM 3163 N N . LEU B 1 141 ? 13.414 -6.711 11.984 1 98.44 141 LEU B N 1
ATOM 3164 C CA . LEU B 1 141 ? 14.195 -7.828 12.492 1 98.44 141 LEU B CA 1
ATOM 3165 C C . LEU B 1 141 ? 13.32 -9.062 12.695 1 98.44 141 LEU B C 1
ATOM 3167 O O . LEU B 1 141 ? 13.734 -10.18 12.391 1 98.44 141 LEU B O 1
ATOM 3171 N N . LEU B 1 142 ? 12.156 -8.797 13.234 1 98.38 142 LEU B N 1
ATOM 3172 C CA . LEU B 1 142 ? 11.227 -9.906 13.406 1 98.38 142 LEU B CA 1
ATOM 3173 C C . LEU B 1 142 ? 10.828 -10.5 12.062 1 98.38 142 LEU B C 1
ATOM 3175 O O . LEU B 1 142 ? 10.773 -11.727 11.906 1 98.38 142 LEU B O 1
ATOM 3179 N N . ALA B 1 143 ? 10.578 -9.68 11.102 1 97.94 143 ALA B N 1
ATOM 3180 C CA . ALA B 1 143 ? 10.227 -10.148 9.758 1 97.94 143 ALA B CA 1
ATOM 3181 C C . ALA B 1 143 ? 11.367 -10.961 9.148 1 97.94 143 ALA B C 1
ATOM 3183 O O . ALA B 1 143 ? 11.125 -11.984 8.5 1 97.94 143 ALA B O 1
ATOM 3184 N N . ALA B 1 144 ? 12.562 -10.484 9.352 1 97.94 144 ALA B N 1
ATOM 3185 C CA . ALA B 1 144 ? 13.727 -11.203 8.844 1 97.94 144 ALA B CA 1
ATOM 3186 C C . ALA B 1 144 ? 13.844 -12.578 9.484 1 97.94 144 ALA B C 1
ATOM 3188 O O . ALA B 1 144 ? 14.102 -13.57 8.805 1 97.94 144 ALA B O 1
ATOM 3189 N N . ALA B 1 145 ? 13.664 -12.609 10.742 1 98.19 145 ALA B N 1
ATOM 3190 C CA . ALA B 1 145 ? 13.734 -13.883 11.461 1 98.19 145 ALA B CA 1
ATOM 3191 C C . ALA B 1 145 ? 12.68 -14.859 10.953 1 98.19 145 ALA B C 1
ATOM 3193 O O . ALA B 1 145 ? 12.969 -16.047 10.75 1 98.19 145 ALA B O 1
ATOM 3194 N N . VAL B 1 146 ? 11.492 -14.414 10.758 1 97.94 146 VAL B N 1
ATOM 3195 C CA . VAL B 1 146 ? 10.398 -15.242 10.273 1 97.94 146 VAL B CA 1
ATOM 3196 C C . VAL B 1 146 ? 10.695 -15.711 8.844 1 97.94 146 VAL B C 1
ATOM 3198 O O . VAL B 1 146 ? 10.422 -16.859 8.492 1 97.94 146 VAL B O 1
ATOM 3201 N N . ALA B 1 147 ? 11.25 -14.797 8.047 1 96.06 147 ALA B N 1
ATOM 3202 C CA . ALA B 1 147 ? 11.586 -15.148 6.668 1 96.06 147 ALA B CA 1
ATOM 3203 C C . ALA B 1 147 ? 12.641 -16.25 6.629 1 96.06 147 ALA B C 1
ATOM 3205 O O . ALA B 1 147 ? 12.539 -17.188 5.832 1 96.06 147 ALA B O 1
ATOM 3206 N N . VAL B 1 148 ? 13.648 -16.125 7.449 1 95.56 148 VAL B N 1
ATOM 3207 C CA . VAL B 1 148 ? 14.688 -17.141 7.52 1 95.56 148 VAL B CA 1
ATOM 3208 C C . VAL B 1 148 ? 14.078 -18.469 7.949 1 95.56 148 VAL B C 1
ATOM 3210 O O . VAL B 1 148 ? 14.352 -19.516 7.344 1 95.56 148 VAL B O 1
ATOM 3213 N N . ALA B 1 149 ? 13.227 -18.438 8.961 1 95.69 149 ALA B N 1
ATOM 3214 C CA . ALA B 1 149 ? 12.578 -19.656 9.438 1 95.69 149 ALA B CA 1
ATOM 3215 C C . ALA B 1 149 ? 11.703 -20.281 8.352 1 95.69 149 ALA B C 1
ATOM 3217 O O . ALA B 1 149 ? 11.688 -21.5 8.188 1 95.69 149 ALA B O 1
ATOM 3218 N N . ALA B 1 150 ? 10.992 -19.484 7.629 1 92.69 150 ALA B N 1
ATOM 3219 C CA . ALA B 1 150 ? 10.102 -19.969 6.578 1 92.69 150 ALA B CA 1
ATOM 3220 C C . ALA B 1 150 ? 10.891 -20.641 5.457 1 92.69 150 ALA B C 1
ATOM 3222 O O . ALA B 1 150 ? 10.477 -21.672 4.934 1 92.69 150 ALA B O 1
ATOM 3223 N N . GLN B 1 151 ? 12 -20.016 5.094 1 90.25 151 GLN B N 1
ATOM 3224 C CA . GLN B 1 151 ? 12.805 -20.547 4 1 90.25 151 GLN B CA 1
ATOM 3225 C C . GLN B 1 151 ? 13.477 -21.859 4.398 1 90.25 151 GLN B C 1
ATOM 3227 O O . GLN B 1 151 ? 13.758 -22.703 3.543 1 90.25 151 GLN B O 1
ATOM 3232 N N . LEU B 1 152 ? 13.719 -22.047 5.672 1 89.44 152 LEU B N 1
ATOM 3233 C CA . LEU B 1 152 ? 14.398 -23.25 6.145 1 89.44 152 LEU B CA 1
ATOM 3234 C C . LEU B 1 152 ? 13.398 -24.359 6.473 1 89.44 152 LEU B C 1
ATOM 3236 O O . LEU B 1 152 ? 13.789 -25.484 6.77 1 89.44 152 LEU B O 1
ATOM 3240 N N . THR B 1 153 ? 12.125 -24.047 6.43 1 89.94 153 THR B N 1
ATOM 3241 C CA . THR B 1 153 ? 11.086 -25.031 6.691 1 89.94 153 THR B CA 1
ATOM 3242 C C . THR B 1 153 ? 10.922 -25.969 5.496 1 89.94 153 THR B C 1
ATOM 3244 O O . THR B 1 153 ? 10.703 -25.516 4.371 1 89.94 153 THR B O 1
ATOM 3247 N N . PRO B 1 154 ? 11.07 -27.281 5.719 1 85.94 154 PRO B N 1
ATOM 3248 C CA . PRO B 1 154 ? 10.875 -28.234 4.629 1 85.94 154 PRO B CA 1
ATOM 3249 C C . PRO B 1 154 ? 9.477 -28.156 4.02 1 85.94 154 PRO B C 1
ATOM 3251 O O . PRO B 1 154 ? 8.5 -27.922 4.734 1 85.94 154 PRO B O 1
ATOM 3254 N N . PRO B 1 155 ? 9.414 -28.312 2.729 1 83.19 155 PRO B N 1
ATOM 3255 C CA . PRO B 1 155 ? 8.133 -28.234 2.02 1 83.19 155 PRO B CA 1
ATOM 3256 C C . PRO B 1 155 ? 7.09 -29.203 2.572 1 83.19 155 PRO B C 1
ATOM 3258 O O . PRO B 1 155 ? 5.887 -28.984 2.412 1 83.19 155 PRO B O 1
ATOM 3261 N N . ALA B 1 156 ? 7.484 -30.266 3.244 1 85.38 156 ALA B N 1
ATOM 3262 C CA . ALA B 1 156 ? 6.57 -31.266 3.799 1 85.38 156 ALA B CA 1
ATOM 3263 C C . ALA B 1 156 ? 5.719 -30.656 4.918 1 85.38 156 ALA B C 1
ATOM 3265 O O . ALA B 1 156 ? 4.609 -31.125 5.176 1 85.38 156 ALA B O 1
ATOM 3266 N N . PHE B 1 157 ? 6.246 -29.656 5.543 1 90.75 157 PHE B N 1
ATOM 3267 C CA . PHE B 1 157 ? 5.527 -29.016 6.637 1 90.75 157 PHE B CA 1
ATOM 3268 C C . PHE B 1 157 ? 4.773 -27.781 6.141 1 90.75 157 PHE B C 1
ATOM 3270 O O . PHE B 1 157 ? 5.07 -26.656 6.543 1 90.75 157 PHE B O 1
ATOM 3277 N N . SER B 1 158 ? 3.719 -27.984 5.418 1 90.62 158 SER B N 1
ATOM 3278 C CA . SER B 1 158 ? 2.984 -26.922 4.723 1 90.62 158 SER B CA 1
ATOM 3279 C C . SER B 1 158 ? 2.281 -26 5.711 1 90.62 158 SER B C 1
ATOM 3281 O O . SER B 1 158 ? 2.232 -24.781 5.504 1 90.62 158 SER B O 1
ATOM 3283 N N . TYR B 1 159 ? 1.771 -26.578 6.816 1 92.75 159 TYR B N 1
ATOM 3284 C CA . TYR B 1 159 ? 1.042 -25.766 7.785 1 92.75 159 TYR B CA 1
ATOM 3285 C C . TYR B 1 159 ? 1.979 -24.797 8.508 1 92.75 159 TYR B C 1
ATOM 3287 O O . TYR B 1 159 ? 1.597 -23.672 8.828 1 92.75 159 TYR B O 1
ATOM 3295 N N . VAL B 1 160 ? 3.182 -25.328 8.75 1 93.56 160 VAL B N 1
ATOM 3296 C CA . VAL B 1 160 ? 4.172 -24.469 9.391 1 93.56 160 VAL B CA 1
ATOM 3297 C C . VAL B 1 160 ? 4.562 -23.328 8.453 1 93.56 160 VAL B C 1
ATOM 3299 O O . VAL B 1 160 ? 4.648 -22.172 8.867 1 93.56 160 VAL B O 1
ATOM 3302 N N . GLY B 1 161 ? 4.762 -23.641 7.176 1 92.69 161 GLY B N 1
ATOM 3303 C CA . GLY B 1 161 ? 5.066 -22.625 6.18 1 92.69 161 GLY B CA 1
ATOM 3304 C C . GLY B 1 161 ? 3.986 -21.562 6.047 1 92.69 161 GLY B C 1
ATOM 3305 O O . GLY B 1 161 ? 4.281 -20.375 5.984 1 92.69 161 GLY B O 1
ATOM 3306 N N . LEU B 1 162 ? 2.812 -22.031 6.074 1 94.06 162 LEU B N 1
ATOM 3307 C CA . LEU B 1 162 ? 1.678 -21.125 5.941 1 94.06 162 LEU B CA 1
ATOM 3308 C C . LEU B 1 162 ? 1.561 -20.234 7.168 1 94.06 162 LEU B C 1
ATOM 3310 O O . LEU B 1 162 ? 1.315 -19.031 7.035 1 94.06 162 LEU B O 1
ATOM 3314 N N . SER B 1 163 ? 1.732 -20.797 8.289 1 96 163 SER B N 1
ATOM 3315 C CA . SER B 1 163 ? 1.671 -20.016 9.523 1 96 163 SER B CA 1
ATOM 3316 C C . SER B 1 163 ? 2.762 -18.953 9.555 1 96 163 SER B C 1
ATOM 3318 O O . SER B 1 163 ? 2.514 -17.812 9.953 1 96 163 SER B O 1
ATOM 3320 N N . LEU B 1 164 ? 3.93 -19.297 9.164 1 95.94 164 LEU B N 1
ATOM 3321 C CA . LEU B 1 164 ? 5.035 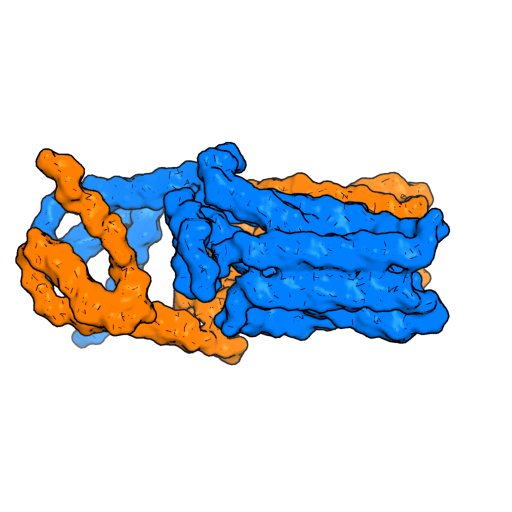-18.344 9.125 1 95.94 164 LEU B CA 1
ATOM 3322 C C . LEU B 1 164 ? 4.773 -17.25 8.094 1 95.94 164 LEU B C 1
ATOM 3324 O O . LEU B 1 164 ? 5.125 -16.078 8.32 1 95.94 164 LEU B O 1
ATOM 3328 N N . SER B 1 165 ? 4.199 -17.641 7.027 1 94.56 165 SER B N 1
ATOM 3329 C CA . SER B 1 165 ? 3.826 -16.656 6.027 1 94.56 165 SER B CA 1
ATOM 3330 C C . SER B 1 165 ? 2.814 -15.656 6.582 1 94.56 165 SER B C 1
ATOM 3332 O O . SER B 1 165 ? 2.912 -14.453 6.324 1 94.56 165 SER B O 1
ATOM 3334 N N . MET B 1 166 ? 1.885 -16.141 7.352 1 96.25 166 MET B N 1
ATOM 3335 C CA . MET B 1 166 ? 0.882 -15.273 7.969 1 96.25 166 MET B CA 1
ATOM 3336 C C . MET B 1 166 ? 1.532 -14.297 8.945 1 96.25 166 MET B C 1
ATOM 3338 O O . MET B 1 166 ? 1.243 -13.102 8.922 1 96.25 166 MET B O 1
ATOM 3342 N N . VAL B 1 167 ? 2.383 -14.812 9.688 1 97 167 VAL B N 1
ATOM 3343 C CA . VAL B 1 167 ? 3.072 -13.977 10.672 1 97 167 VAL B CA 1
ATOM 3344 C C . VAL B 1 167 ? 3.947 -12.953 9.961 1 97 167 VAL B C 1
ATOM 3346 O O . VAL B 1 167 ? 3.988 -11.781 10.352 1 97 167 VAL B O 1
ATOM 3349 N N . GLY B 1 168 ? 4.684 -13.422 8.969 1 96.94 168 GLY B N 1
ATOM 3350 C CA . GLY B 1 168 ? 5.52 -12.523 8.195 1 96.94 168 GLY B CA 1
ATOM 3351 C C . GLY B 1 168 ? 4.746 -11.359 7.594 1 96.94 168 GLY B C 1
ATOM 3352 O O . GLY B 1 168 ? 5.141 -10.203 7.734 1 96.94 168 GLY B O 1
ATOM 3353 N N . ARG B 1 169 ? 3.643 -11.648 6.969 1 95.25 169 ARG B N 1
ATOM 3354 C CA . ARG B 1 169 ? 2.82 -10.617 6.348 1 95.25 169 ARG B CA 1
ATOM 3355 C C . ARG B 1 169 ? 2.232 -9.68 7.398 1 95.25 169 ARG B C 1
ATOM 3357 O O . ARG B 1 169 ? 2.121 -8.477 7.172 1 95.25 169 ARG B O 1
ATOM 3364 N N . PHE B 1 170 ? 1.869 -10.25 8.516 1 96.69 170 PHE B N 1
ATOM 3365 C CA . PHE B 1 170 ? 1.355 -9.461 9.633 1 96.69 170 PHE B CA 1
ATOM 3366 C C . PHE B 1 170 ? 2.387 -8.445 10.094 1 96.69 170 PHE B C 1
ATOM 3368 O O . PHE B 1 170 ? 2.094 -7.25 10.18 1 96.69 170 PHE B O 1
ATOM 3375 N N . VAL B 1 171 ? 3.553 -8.875 10.32 1 97.62 171 VAL B N 1
ATOM 3376 C CA . VAL B 1 171 ? 4.617 -8.031 10.852 1 97.62 171 VAL B CA 1
ATOM 3377 C C . VAL B 1 171 ? 5.023 -6.992 9.805 1 97.62 171 VAL B C 1
ATOM 3379 O O . VAL B 1 171 ? 5.32 -5.84 10.148 1 97.62 171 VAL B O 1
ATOM 3382 N N . LEU B 1 172 ? 5.008 -7.363 8.594 1 96.94 172 LEU B N 1
ATOM 3383 C CA . LEU B 1 172 ? 5.465 -6.461 7.547 1 96.94 172 LEU B CA 1
ATOM 3384 C C . LEU B 1 172 ? 4.438 -5.371 7.281 1 96.94 172 LEU B C 1
ATOM 3386 O O . LEU B 1 172 ? 4.789 -4.266 6.863 1 96.94 172 LEU B O 1
ATOM 3390 N N . ILE B 1 173 ? 3.176 -5.688 7.539 1 94.19 173 ILE B N 1
ATOM 3391 C CA . ILE B 1 173 ? 2.182 -4.621 7.465 1 94.19 173 ILE B CA 1
ATOM 3392 C C . ILE B 1 173 ? 2.406 -3.629 8.602 1 94.19 173 ILE B C 1
ATOM 3394 O O . ILE B 1 173 ? 2.287 -2.418 8.414 1 94.19 173 ILE B O 1
ATOM 3398 N N . LEU B 1 174 ? 2.695 -4.148 9.758 1 94.56 174 LEU B N 1
ATOM 3399 C CA . LEU B 1 174 ? 3.064 -3.268 10.859 1 94.56 174 LEU B CA 1
ATOM 3400 C C . LEU B 1 174 ? 4.23 -2.365 10.461 1 94.56 174 LEU B C 1
ATOM 3402 O O . LEU B 1 174 ? 4.188 -1.154 10.688 1 94.56 174 LEU B O 1
ATOM 3406 N N . SER B 1 175 ? 5.199 -3 9.883 1 96.19 175 SER B N 1
ATOM 3407 C CA . SER B 1 175 ? 6.379 -2.262 9.445 1 96.19 175 SER B CA 1
ATOM 3408 C C . SER B 1 175 ? 6.02 -1.207 8.406 1 96.19 175 SER B C 1
ATOM 3410 O O . SER B 1 175 ? 6.52 -0.081 8.453 1 96.19 175 SER B O 1
ATOM 3412 N N . ALA B 1 176 ? 5.18 -1.562 7.508 1 92.88 176 ALA B N 1
ATOM 3413 C CA . ALA B 1 176 ? 4.781 -0.658 6.43 1 92.88 176 ALA B CA 1
ATOM 3414 C C . ALA B 1 176 ? 4.055 0.563 6.98 1 92.88 176 ALA B C 1
ATOM 3416 O O . ALA B 1 176 ? 4.258 1.684 6.508 1 92.88 176 ALA B O 1
ATOM 3417 N N . CYS B 1 177 ? 3.254 0.372 7.977 1 89.81 177 CYS B N 1
ATOM 3418 C CA . CYS B 1 177 ? 2.521 1.479 8.586 1 89.81 177 CYS B CA 1
ATOM 3419 C C . CYS B 1 177 ? 3.479 2.504 9.18 1 89.81 177 CYS B C 1
ATOM 3421 O O . CYS B 1 177 ? 3.309 3.707 8.977 1 89.81 177 CYS B O 1
ATOM 3423 N N . VAL B 1 178 ? 4.426 2.018 9.82 1 91.19 178 VAL B N 1
ATOM 3424 C CA . VAL B 1 178 ? 5.406 2.906 10.438 1 91.19 178 VAL B CA 1
ATOM 3425 C C . VAL B 1 178 ? 6.227 3.602 9.352 1 91.19 178 VAL B C 1
ATOM 3427 O O . VAL B 1 178 ? 6.426 4.816 9.398 1 91.19 178 VAL B O 1
ATOM 3430 N N . LYS B 1 179 ? 6.613 2.846 8.383 1 93.56 179 LYS B N 1
ATOM 3431 C CA . LYS B 1 179 ? 7.465 3.344 7.305 1 93.56 179 LYS B CA 1
ATOM 3432 C C . LYS B 1 179 ? 6.75 4.426 6.5 1 93.56 179 LYS B C 1
ATOM 3434 O O . LYS B 1 179 ? 7.367 5.414 6.098 1 93.56 179 LYS B O 1
ATOM 3439 N N . TRP B 1 180 ? 5.539 4.246 6.27 1 89.06 180 TRP B N 1
ATOM 3440 C CA . TRP B 1 180 ? 4.777 5.223 5.5 1 89.06 180 TRP B CA 1
ATOM 3441 C C . TRP B 1 180 ? 4.723 6.562 6.227 1 89.06 180 TRP B C 1
ATOM 3443 O O . TRP B 1 180 ? 5.023 7.605 5.637 1 89.06 180 TRP B O 1
ATOM 3453 N N . VAL B 1 181 ? 4.418 6.527 7.441 1 83.25 181 VAL B N 1
ATOM 3454 C CA . VAL B 1 181 ? 4.293 7.746 8.234 1 83.25 181 VAL B CA 1
ATOM 3455 C C . VAL B 1 181 ? 5.668 8.391 8.414 1 83.25 181 VAL B C 1
ATOM 3457 O O . VAL B 1 181 ? 5.812 9.609 8.266 1 83.25 181 VAL B O 1
ATOM 3460 N N . TRP B 1 182 ? 6.613 7.551 8.672 1 89.94 182 TRP B N 1
ATOM 3461 C CA . TRP B 1 182 ? 7.973 8.031 8.891 1 89.94 182 TRP B CA 1
ATOM 3462 C C . TRP B 1 182 ? 8.5 8.742 7.648 1 89.94 182 TRP B C 1
ATOM 3464 O O . TRP B 1 182 ? 9.125 9.805 7.746 1 89.94 182 TRP B O 1
ATOM 3474 N N . THR B 1 183 ? 8.242 8.227 6.5 1 89.44 183 THR B N 1
ATOM 3475 C CA . THR B 1 183 ? 8.68 8.805 5.234 1 89.44 183 THR B CA 1
ATOM 3476 C C . THR B 1 183 ? 8.039 10.18 5.023 1 89.44 183 THR B C 1
ATOM 3478 O O . THR B 1 183 ? 8.719 11.133 4.633 1 89.44 183 THR B O 1
ATOM 3481 N N . MET B 1 184 ? 6.82 10.305 5.391 1 83 184 MET B N 1
ATOM 3482 C CA . MET B 1 184 ? 6.113 11.57 5.211 1 83 184 MET B CA 1
ATOM 3483 C C . MET B 1 184 ? 6.617 12.625 6.191 1 83 184 MET B C 1
ATOM 3485 O O . MET B 1 184 ? 6.594 13.82 5.891 1 83 184 MET B O 1
ATOM 3489 N N . GLU B 1 185 ? 7.082 12.219 7.293 1 82.12 185 GLU B N 1
ATOM 3490 C CA . GLU B 1 185 ? 7.535 13.125 8.344 1 82.12 185 GLU B CA 1
ATOM 3491 C C . GLU B 1 185 ? 8.953 13.625 8.078 1 82.12 185 GLU B C 1
ATOM 3493 O O . GLU B 1 185 ? 9.391 14.617 8.664 1 82.12 185 GLU B O 1
ATOM 3498 N N . LEU B 1 186 ? 9.648 12.938 7.234 1 87.81 186 LEU B N 1
ATOM 3499 C CA . LEU B 1 186 ? 11.062 13.266 7.031 1 87.81 186 LEU B CA 1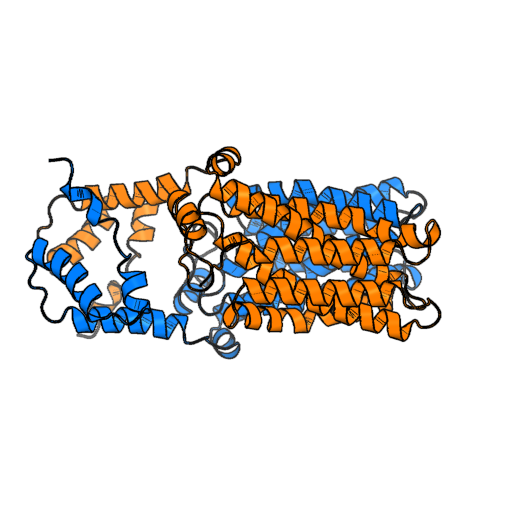
ATOM 3500 C C . LEU B 1 186 ? 11.227 14.25 5.879 1 87.81 186 LEU B C 1
ATOM 3502 O O . LEU B 1 186 ? 12.289 14.859 5.73 1 87.81 186 LEU B O 1
ATOM 3506 N N . TYR B 1 187 ? 10.227 14.383 5.086 1 83.94 187 TYR B N 1
ATOM 3507 C CA . TYR B 1 187 ? 10.305 15.289 3.949 1 83.94 187 TYR B CA 1
ATOM 3508 C C . TYR B 1 187 ? 9.547 16.578 4.234 1 83.94 187 TYR B C 1
ATOM 3510 O O . TYR B 1 187 ? 8.508 16.562 4.891 1 83.94 187 TYR B O 1
ATOM 3518 N N . PRO B 1 188 ? 10.094 17.656 3.762 1 80 188 PRO B N 1
ATOM 3519 C CA . PRO B 1 188 ? 9.328 18.891 3.859 1 80 188 PRO B CA 1
ATOM 3520 C C . PRO B 1 188 ? 8.008 18.844 3.094 1 80 188 PRO B C 1
ATOM 3522 O O . PRO B 1 188 ? 7.863 18.031 2.172 1 80 188 PRO B O 1
ATOM 3525 N N . THR B 1 189 ? 7.168 19.609 3.43 1 72.94 189 THR B N 1
ATOM 3526 C CA . THR B 1 189 ? 5.812 19.594 2.889 1 72.94 189 THR B CA 1
ATOM 3527 C C . THR B 1 189 ? 5.836 19.672 1.365 1 72.94 189 THR B C 1
ATOM 3529 O O . THR B 1 189 ? 5.129 18.922 0.691 1 72.94 189 THR B O 1
ATOM 3532 N N . ALA B 1 190 ? 6.723 20.469 0.858 1 73.12 190 ALA B N 1
ATOM 3533 C CA . ALA B 1 190 ? 6.766 20.688 -0.583 1 73.12 190 ALA B CA 1
ATOM 3534 C C . ALA B 1 190 ? 7.309 19.469 -1.316 1 73.12 190 ALA B C 1
ATOM 3536 O O . ALA B 1 190 ? 7.023 19.266 -2.5 1 73.12 190 ALA B O 1
ATOM 3537 N N . ALA B 1 191 ? 8.039 18.641 -0.641 1 80.56 191 ALA B N 1
ATOM 3538 C CA . ALA B 1 191 ? 8.703 17.516 -1.298 1 80.56 191 ALA B CA 1
ATOM 3539 C C . ALA B 1 191 ? 8.125 16.188 -0.829 1 80.56 191 ALA B C 1
ATOM 3541 O O . ALA B 1 191 ? 8.578 15.125 -1.25 1 80.56 191 ALA B O 1
ATOM 3542 N N . ARG B 1 192 ? 7.109 16.203 -0.085 1 79.44 192 ARG B N 1
ATOM 3543 C CA . ARG B 1 192 ? 6.574 15.016 0.555 1 79.44 192 ARG B CA 1
ATOM 3544 C C . ARG B 1 192 ? 6.004 14.047 -0.479 1 79.44 192 ARG B C 1
ATOM 3546 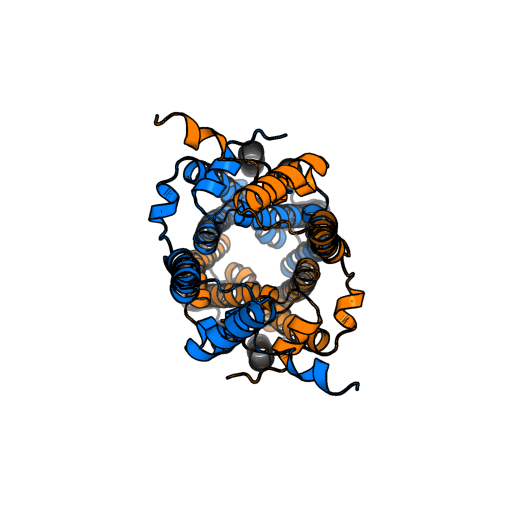O O . ARG B 1 192 ? 6.266 12.844 -0.426 1 79.44 192 ARG B O 1
ATOM 3553 N N . GLY B 1 193 ? 5.27 14.617 -1.388 1 78 193 GLY B N 1
ATOM 3554 C CA . GLY B 1 193 ? 4.664 13.766 -2.404 1 78 193 GLY B CA 1
ATOM 3555 C C . GLY B 1 193 ? 5.684 13.062 -3.275 1 78 193 GLY B C 1
ATOM 3556 O O . GLY B 1 193 ? 5.641 11.844 -3.43 1 78 193 GLY B O 1
ATOM 3557 N N . PHE B 1 194 ? 6.613 13.812 -3.695 1 80.19 194 PHE B N 1
ATOM 3558 C CA . PHE B 1 194 ? 7.645 13.258 -4.562 1 80.19 194 PHE B CA 1
ATOM 3559 C C . PHE B 1 194 ? 8.547 12.305 -3.791 1 80.19 194 PHE B C 1
ATOM 3561 O O . PHE B 1 194 ? 8.93 11.25 -4.305 1 80.19 194 PHE B O 1
ATOM 3568 N N . GLY B 1 195 ? 8.898 12.742 -2.635 1 84.88 195 GLY B N 1
ATOM 3569 C CA . GLY B 1 195 ? 9.727 11.883 -1.804 1 84.88 195 GLY B CA 1
ATOM 3570 C C . GLY B 1 195 ? 9.094 10.531 -1.535 1 84.88 195 GLY B C 1
ATOM 3571 O O . GLY B 1 195 ? 9.75 9.492 -1.659 1 84.88 195 GLY B O 1
ATOM 3572 N N . PHE B 1 196 ? 7.859 10.57 -1.247 1 84.81 196 PHE B N 1
ATOM 3573 C CA . PHE B 1 196 ? 7.145 9.328 -0.983 1 84.81 196 PHE B CA 1
ATOM 3574 C C . PHE B 1 196 ? 7.074 8.469 -2.236 1 84.81 196 PHE B C 1
ATOM 3576 O O . PHE B 1 196 ? 7.309 7.258 -2.18 1 84.81 196 PHE B O 1
ATOM 3583 N N . ALA B 1 197 ? 6.816 9.117 -3.348 1 82.19 197 ALA B N 1
ATOM 3584 C CA . ALA B 1 197 ? 6.707 8.367 -4.598 1 82.19 197 ALA B CA 1
ATOM 3585 C C . ALA B 1 197 ? 8.039 7.734 -4.973 1 82.19 197 ALA B C 1
ATOM 3587 O O . ALA B 1 197 ? 8.078 6.613 -5.488 1 82.19 197 ALA B O 1
ATOM 3588 N N . ALA B 1 198 ? 9.023 8.391 -4.801 1 88.06 198 ALA B N 1
ATOM 3589 C CA . ALA B 1 198 ? 10.352 7.852 -5.098 1 88.06 198 ALA B CA 1
ATOM 3590 C C . ALA B 1 198 ? 10.664 6.637 -4.227 1 88.06 198 ALA B C 1
ATOM 3592 O O . ALA B 1 198 ? 11.148 5.617 -4.723 1 88.06 198 ALA B O 1
ATOM 3593 N N . CYS B 1 199 ? 10.328 6.773 -2.932 1 91.38 199 CYS B N 1
ATOM 3594 C CA . CYS B 1 199 ? 10.523 5.648 -2.027 1 91.38 199 CYS B CA 1
ATOM 3595 C C . CYS B 1 199 ? 9.633 4.473 -2.418 1 91.38 199 CYS B C 1
ATOM 3597 O O . CYS B 1 199 ? 10.07 3.322 -2.395 1 91.38 199 CYS B O 1
ATOM 3599 N N . PHE B 1 200 ? 8.484 4.797 -2.787 1 87.38 200 PHE B N 1
ATOM 3600 C CA . PHE B 1 200 ? 7.535 3.775 -3.211 1 87.38 200 PHE B CA 1
ATOM 3601 C C . PHE B 1 200 ? 8.055 3.025 -4.43 1 87.38 200 PHE B C 1
ATOM 3603 O O . PHE B 1 200 ? 7.977 1.796 -4.488 1 87.38 200 PHE B O 1
ATOM 3610 N N . THR B 1 201 ? 8.617 3.764 -5.363 1 88.94 201 THR B N 1
ATOM 3611 C CA . THR B 1 201 ? 9.148 3.182 -6.59 1 88.94 201 THR B CA 1
ATOM 3612 C C . THR B 1 201 ? 10.32 2.246 -6.277 1 88.94 201 THR B C 1
ATOM 3614 O O . THR B 1 201 ? 10.398 1.146 -6.824 1 88.94 201 THR B O 1
ATOM 3617 N N . ILE B 1 202 ? 11.141 2.674 -5.438 1 92.38 202 ILE B N 1
ATOM 3618 C CA . ILE B 1 202 ? 12.258 1.827 -5.047 1 92.38 202 ILE B CA 1
ATOM 3619 C C . ILE B 1 202 ? 11.734 0.571 -4.352 1 92.38 202 ILE B C 1
ATOM 3621 O O . ILE B 1 202 ? 12.289 -0.519 -4.535 1 92.38 202 ILE B O 1
ATOM 3625 N N . GLY B 1 203 ? 10.719 0.745 -3.525 1 93.88 203 GLY B N 1
ATOM 3626 C CA . GLY B 1 203 ? 10.086 -0.41 -2.908 1 93.88 203 GLY B CA 1
ATOM 3627 C C . GLY B 1 203 ? 9.609 -1.439 -3.914 1 93.88 203 GLY B C 1
ATOM 3628 O O . GLY B 1 203 ? 9.75 -2.645 -3.695 1 93.88 203 GLY B O 1
ATOM 3629 N N . ARG B 1 204 ? 9.117 -0.932 -5.016 1 89.62 204 ARG B N 1
ATOM 3630 C CA . ARG B 1 204 ? 8.617 -1.838 -6.047 1 89.62 204 ARG B CA 1
ATOM 3631 C C . ARG B 1 204 ? 9.758 -2.637 -6.672 1 89.62 204 ARG B C 1
ATOM 3633 O O . ARG B 1 204 ? 9.555 -3.762 -7.133 1 89.62 204 ARG B O 1
ATOM 3640 N N . ILE B 1 205 ? 10.891 -2.107 -6.691 1 92.94 205 ILE B N 1
ATOM 3641 C CA . ILE B 1 205 ? 12.047 -2.869 -7.156 1 92.94 205 ILE B CA 1
ATOM 3642 C C . ILE B 1 205 ? 12.258 -4.086 -6.258 1 92.94 205 ILE B C 1
ATOM 3644 O O . ILE B 1 205 ? 12.57 -5.176 -6.738 1 92.94 205 ILE B O 1
ATOM 3648 N N . GLY B 1 206 ? 12.125 -3.867 -4.988 1 92.88 206 GLY B N 1
ATOM 3649 C CA . GLY B 1 206 ? 12.148 -5.008 -4.086 1 92.88 206 GLY B CA 1
ATOM 3650 C C . GLY B 1 206 ? 11.109 -6.059 -4.418 1 92.88 206 GLY B C 1
ATOM 3651 O O . GLY B 1 206 ? 11.383 -7.258 -4.355 1 92.88 206 GLY B O 1
ATOM 3652 N N . GLY B 1 207 ? 9.953 -5.574 -4.797 1 90.56 207 GLY B N 1
ATOM 3653 C CA . GLY B 1 207 ? 8.891 -6.484 -5.195 1 90.56 207 GLY B CA 1
ATOM 3654 C C . GLY B 1 207 ? 9.219 -7.266 -6.457 1 90.56 207 GLY B C 1
ATOM 3655 O O . GLY B 1 207 ? 8.828 -8.43 -6.59 1 90.56 207 GLY B O 1
ATOM 3656 N N . ILE B 1 208 ? 9.898 -6.664 -7.324 1 90.38 208 ILE B N 1
ATOM 3657 C CA . ILE B 1 208 ? 10.273 -7.285 -8.586 1 90.38 208 ILE B CA 1
ATOM 3658 C C . ILE B 1 208 ? 11.305 -8.383 -8.336 1 90.38 208 ILE B C 1
ATOM 3660 O O . ILE B 1 208 ? 11.273 -9.43 -8.977 1 90.38 208 ILE B O 1
ATOM 3664 N N . VAL B 1 209 ? 12.133 -8.219 -7.402 1 92.19 209 VAL B N 1
ATOM 3665 C CA . VAL B 1 209 ? 13.234 -9.133 -7.113 1 92.19 209 VAL B CA 1
ATOM 3666 C C . VAL B 1 209 ? 12.734 -10.289 -6.262 1 92.19 209 VAL B C 1
ATOM 3668 O O . VAL B 1 209 ? 13.297 -11.383 -6.297 1 92.19 209 VAL B O 1
ATOM 3671 N N . ALA B 1 210 ? 11.664 -10.133 -5.602 1 91.81 210 ALA B N 1
ATOM 3672 C CA . ALA B 1 210 ? 11.188 -11.039 -4.566 1 91.81 210 ALA B CA 1
ATOM 3673 C C . ALA B 1 210 ? 10.945 -12.438 -5.133 1 91.81 210 ALA B C 1
ATOM 3675 O O . ALA B 1 210 ? 11.359 -13.438 -4.539 1 91.81 210 ALA B O 1
ATOM 3676 N N . PRO B 1 211 ? 10.344 -12.555 -6.336 1 86.44 211 PRO B N 1
ATOM 3677 C CA . PRO B 1 211 ? 10.047 -13.898 -6.836 1 86.44 211 PRO B CA 1
ATOM 3678 C C . PRO B 1 211 ? 11.305 -14.719 -7.105 1 86.44 211 PRO B C 1
ATOM 3680 O O . PRO B 1 211 ? 11.266 -15.953 -7.059 1 86.44 211 PRO B O 1
ATOM 3683 N N . PHE B 1 212 ? 12.336 -14.109 -7.277 1 87.31 212 PHE B N 1
ATOM 3684 C CA . PHE B 1 212 ? 13.578 -14.805 -7.613 1 87.31 212 PHE B CA 1
ATOM 3685 C C . PHE B 1 212 ? 14.242 -15.359 -6.359 1 87.31 212 PHE B C 1
ATOM 3687 O O . PHE B 1 212 ? 15.172 -16.156 -6.453 1 87.31 212 PHE B O 1
ATOM 3694 N N . MET B 1 213 ? 13.75 -14.93 -5.25 1 85.75 213 MET B N 1
ATOM 3695 C CA . MET B 1 213 ? 14.219 -15.547 -4.016 1 85.75 213 MET B CA 1
ATOM 3696 C C . MET B 1 213 ? 13.734 -16.984 -3.914 1 85.75 213 MET B C 1
ATOM 3698 O O . MET B 1 213 ? 14.445 -17.859 -3.404 1 85.75 213 MET B O 1
ATOM 3702 N N . THR B 1 214 ? 12.594 -17.234 -4.383 1 74.69 214 THR B N 1
ATOM 3703 C CA . THR B 1 214 ? 12.055 -18.594 -4.391 1 74.69 214 THR B CA 1
ATOM 3704 C C . THR B 1 214 ? 12.773 -19.453 -5.422 1 74.69 214 THR B C 1
ATOM 3706 O O . THR B 1 214 ? 12.961 -20.656 -5.211 1 74.69 214 THR B O 1
ATOM 3709 N N . LEU B 1 215 ? 13.172 -18.766 -6.52 1 75.81 215 LEU B N 1
ATOM 3710 C CA . LEU B 1 215 ? 13.891 -19.484 -7.57 1 75.81 215 LEU B CA 1
ATOM 3711 C C . LEU B 1 215 ? 15.297 -19.859 -7.102 1 75.81 215 LEU B C 1
ATOM 3713 O O . LEU B 1 215 ? 15.836 -20.875 -7.531 1 75.81 215 LEU B O 1
ATOM 3717 N N . LEU B 1 216 ? 15.742 -19.062 -6.23 1 79.62 216 LEU B N 1
ATOM 3718 C CA . LEU B 1 216 ? 17.094 -19.297 -5.738 1 79.62 216 LEU B CA 1
ATOM 3719 C C . LEU B 1 216 ? 17.188 -20.609 -4.977 1 79.62 216 LEU B C 1
ATOM 3721 O O . LEU B 1 216 ? 18.188 -21.312 -5.059 1 79.62 216 LEU B O 1
ATOM 3725 N N . ASN B 1 217 ? 16.125 -21.031 -4.309 1 72.56 217 ASN B N 1
ATOM 3726 C CA . ASN B 1 217 ? 16.156 -22.266 -3.543 1 72.56 217 ASN B CA 1
ATOM 3727 C C . ASN B 1 217 ? 16.203 -23.484 -4.457 1 72.56 217 ASN B C 1
ATOM 3729 O O . ASN B 1 217 ? 16.609 -24.578 -4.031 1 72.56 217 ASN B O 1
ATOM 3733 N N . LYS B 1 218 ? 15.812 -23.297 -5.656 1 70.31 218 LYS B N 1
ATOM 3734 C CA . LYS B 1 218 ? 15.859 -24.406 -6.617 1 70.31 218 LYS B CA 1
ATOM 3735 C C . LYS B 1 218 ? 17.266 -24.578 -7.188 1 70.31 218 LYS B C 1
ATOM 3737 O O . LYS B 1 218 ? 17.672 -25.688 -7.52 1 70.31 218 LYS B O 1
ATOM 3742 N N . TYR B 1 219 ? 18.047 -23.516 -7.262 1 71 219 TYR B N 1
ATOM 3743 C CA . TYR B 1 219 ? 19.328 -23.562 -7.973 1 71 219 TYR B CA 1
ATOM 3744 C C . TYR B 1 219 ? 20.5 -23.469 -7.004 1 71 219 TYR B C 1
ATOM 3746 O O . TYR B 1 219 ? 21.641 -23.719 -7.371 1 71 219 TYR B O 1
ATOM 3754 N N . ALA B 1 220 ? 20.297 -22.953 -5.84 1 68.38 220 ALA B N 1
ATOM 3755 C CA . ALA B 1 220 ? 21.344 -22.766 -4.84 1 68.38 220 ALA B CA 1
ATOM 3756 C C . ALA B 1 220 ? 21.078 -23.625 -3.602 1 68.38 220 ALA B C 1
ATOM 3758 O O . ALA B 1 220 ? 19.984 -24.188 -3.451 1 68.38 220 ALA B O 1
ATOM 3759 N N . PRO B 1 221 ? 22.234 -23.734 -2.814 1 68.88 221 PRO B N 1
ATOM 3760 C CA . PRO B 1 221 ? 21.984 -24.453 -1.567 1 68.88 221 PRO B CA 1
ATOM 3761 C C . PRO B 1 221 ? 20.719 -23.984 -0.852 1 68.88 221 PRO B C 1
ATOM 3763 O O . PRO B 1 221 ? 20.344 -22.812 -0.96 1 68.88 221 PRO B O 1
ATOM 3766 N N . GLY B 1 222 ? 19.953 -24.781 -0.316 1 69.44 222 GLY B N 1
ATOM 3767 C CA . GLY B 1 222 ? 18.641 -24.609 0.283 1 69.44 222 GLY B CA 1
ATOM 3768 C C . GLY B 1 222 ? 18.578 -23.438 1.248 1 69.44 222 GLY B C 1
ATOM 3769 O O . GLY B 1 222 ? 17.484 -23.062 1.682 1 69.44 222 GLY B O 1
ATOM 3770 N N . TYR B 1 223 ? 19.734 -22.781 1.498 1 84.75 223 TYR B N 1
ATOM 3771 C CA . TYR B 1 223 ? 19.703 -21.75 2.518 1 84.75 223 TYR B CA 1
ATOM 3772 C C . TYR B 1 223 ? 20 -20.375 1.914 1 84.75 223 TYR B C 1
ATOM 3774 O O . TYR B 1 223 ? 19.984 -19.359 2.615 1 84.75 223 TYR B O 1
ATOM 3782 N N . ALA B 1 224 ? 20.234 -20.25 0.66 1 88.56 224 ALA B N 1
ATOM 3783 C CA . ALA B 1 224 ? 20.641 -19 0.03 1 88.56 224 ALA B CA 1
ATOM 3784 C C . ALA B 1 224 ? 19.578 -17.938 0.19 1 88.56 224 ALA B C 1
ATOM 3786 O O . ALA B 1 224 ? 19.875 -16.781 0.543 1 88.56 224 ALA B O 1
ATOM 3787 N N . ALA B 1 225 ? 18.391 -18.328 -0.04 1 90.88 225 ALA B N 1
ATOM 3788 C CA . ALA B 1 225 ? 17.297 -17.359 0.1 1 90.88 225 ALA B CA 1
ATOM 3789 C C . ALA B 1 225 ? 17.141 -16.906 1.547 1 90.88 225 ALA B C 1
ATOM 3791 O O . ALA B 1 225 ? 16.906 -15.727 1.807 1 90.88 225 ALA B O 1
ATOM 3792 N N . ALA B 1 226 ? 17.359 -17.828 2.436 1 93.12 226 ALA B N 1
ATOM 3793 C CA . ALA B 1 226 ? 17.266 -17.516 3.857 1 93.12 226 ALA B CA 1
ATOM 3794 C C . ALA B 1 226 ? 18.328 -16.469 4.254 1 93.12 226 ALA B C 1
ATOM 3796 O O . ALA B 1 226 ? 18.016 -15.5 4.945 1 93.12 226 ALA B O 1
ATOM 3797 N N . VAL B 1 227 ? 19.484 -16.641 3.791 1 92.88 227 VAL B N 1
ATOM 3798 C CA . VAL B 1 227 ? 20.594 -15.758 4.125 1 92.88 227 VAL B CA 1
ATOM 3799 C C . VAL B 1 227 ? 20.344 -14.375 3.529 1 92.88 227 VAL B C 1
ATOM 3801 O O . VAL B 1 227 ? 20.531 -13.359 4.203 1 92.88 227 VAL B O 1
ATOM 3804 N N . LEU B 1 228 ? 19.922 -14.312 2.348 1 95.06 228 LEU B N 1
ATOM 3805 C CA . LEU B 1 228 ? 19.703 -13.039 1.664 1 95.06 228 LEU B CA 1
ATOM 3806 C C . LEU B 1 228 ? 18.562 -12.266 2.307 1 95.06 228 LEU B C 1
ATOM 3808 O O . LEU B 1 228 ? 18.656 -11.047 2.498 1 95.06 228 LEU B O 1
ATOM 3812 N N . LEU B 1 229 ? 17.547 -12.961 2.637 1 96.31 229 LEU B N 1
ATOM 3813 C CA . LEU B 1 229 ? 16.406 -12.312 3.264 1 96.31 229 LEU B CA 1
ATOM 3814 C C . LEU B 1 229 ? 16.75 -11.852 4.676 1 96.31 229 LEU B C 1
ATOM 3816 O O . LEU B 1 229 ? 16.328 -10.766 5.094 1 96.31 229 LEU B O 1
ATOM 3820 N N . GLY B 1 230 ? 17.422 -12.695 5.348 1 97.19 230 GLY B N 1
ATOM 3821 C CA . GLY B 1 230 ? 17.922 -12.273 6.652 1 97.19 230 GLY B CA 1
ATOM 3822 C C . GLY B 1 230 ? 18.812 -11.047 6.586 1 97.19 230 GLY B C 1
ATOM 3823 O O . GLY B 1 230 ? 18.641 -10.109 7.371 1 97.19 230 GLY B O 1
ATOM 3824 N N . ALA B 1 231 ? 19.672 -11.078 5.637 1 97.38 231 ALA B N 1
ATOM 3825 C CA . ALA B 1 231 ? 20.594 -9.945 5.445 1 97.38 231 ALA B CA 1
ATOM 3826 C C . ALA B 1 231 ? 19.828 -8.68 5.066 1 97.38 231 ALA B C 1
ATOM 3828 O O . ALA B 1 231 ? 20.156 -7.586 5.523 1 97.38 231 ALA B O 1
ATOM 3829 N N . ALA B 1 232 ? 18.891 -8.836 4.246 1 97.56 232 ALA B N 1
ATOM 3830 C CA . ALA B 1 232 ? 18.062 -7.691 3.848 1 97.56 232 ALA B CA 1
ATOM 3831 C C . ALA B 1 232 ? 17.344 -7.09 5.051 1 97.56 232 ALA B C 1
ATOM 3833 O O . ALA B 1 232 ? 17.266 -5.867 5.191 1 97.56 232 ALA B O 1
ATOM 3834 N N . GLY B 1 233 ? 16.75 -8 5.867 1 98.19 233 GLY B N 1
ATOM 3835 C CA . GLY B 1 233 ? 16.094 -7.52 7.07 1 98.19 233 GLY B CA 1
ATOM 3836 C C . GLY B 1 233 ? 17.031 -6.762 7.996 1 98.19 233 GLY B C 1
ATOM 3837 O O . GLY B 1 233 ? 16.672 -5.707 8.523 1 98.19 233 GLY B O 1
ATOM 3838 N N . ILE B 1 234 ? 18.219 -7.234 8.148 1 98.12 234 ILE B N 1
ATOM 3839 C CA . ILE B 1 234 ? 19.219 -6.598 9.008 1 98.12 234 ILE B CA 1
ATOM 3840 C C . ILE B 1 234 ? 19.641 -5.266 8.406 1 98.12 234 ILE B C 1
ATOM 3842 O O . ILE B 1 234 ? 19.781 -4.266 9.117 1 98.12 234 ILE B O 1
ATOM 3846 N N . LEU B 1 235 ? 19.844 -5.301 7.137 1 98.38 235 LEU B N 1
ATOM 3847 C CA . LEU B 1 235 ? 20.219 -4.074 6.449 1 98.38 235 LEU B CA 1
ATOM 3848 C C . LEU B 1 235 ? 19.141 -3.006 6.59 1 98.38 235 LEU B C 1
ATOM 3850 O O . LEU B 1 235 ? 19.453 -1.85 6.898 1 98.38 235 LEU B O 1
ATOM 3854 N N . GLY B 1 236 ? 17.906 -3.375 6.348 1 98.25 236 GLY B N 1
ATOM 3855 C CA . GLY B 1 236 ? 16.812 -2.441 6.539 1 98.25 236 GLY B CA 1
ATOM 3856 C C . GLY B 1 236 ? 16.719 -1.915 7.957 1 98.25 236 GLY B C 1
ATOM 3857 O O . GLY B 1 236 ? 16.5 -0.721 8.172 1 98.25 236 GLY B O 1
ATOM 3858 N N . ALA B 1 237 ? 16.906 -2.816 8.883 1 98.06 237 ALA B N 1
ATOM 3859 C CA . ALA B 1 237 ? 16.859 -2.43 10.289 1 98.06 237 ALA B CA 1
ATOM 3860 C C . ALA B 1 237 ? 18 -1.472 10.641 1 98.06 237 ALA B C 1
ATOM 3862 O O . ALA B 1 237 ? 17.812 -0.539 11.422 1 98.06 237 ALA B O 1
ATOM 3863 N N . THR B 1 238 ? 19.141 -1.711 10.07 1 97.94 238 THR B N 1
ATOM 3864 C CA . THR B 1 238 ? 20.281 -0.843 10.312 1 97.94 238 THR B CA 1
ATOM 3865 C C . THR B 1 238 ? 20.031 0.559 9.773 1 97.94 238 THR B C 1
ATOM 3867 O O . THR B 1 238 ? 20.344 1.554 10.43 1 97.94 238 THR B O 1
ATOM 3870 N N . MET B 1 239 ? 19.469 0.661 8.602 1 97.62 239 MET B N 1
ATOM 3871 C CA . MET B 1 239 ? 19.141 1.966 8.039 1 97.62 239 MET B CA 1
ATOM 3872 C C . MET B 1 239 ? 18.094 2.674 8.891 1 97.62 239 MET B C 1
ATOM 3874 O O . MET B 1 239 ? 18.172 3.883 9.117 1 97.62 239 MET B O 1
ATOM 3878 N N . ALA B 1 240 ? 17.156 1.897 9.359 1 96.62 240 ALA B N 1
ATOM 3879 C CA . ALA B 1 240 ? 16.125 2.461 10.227 1 96.62 240 ALA B CA 1
ATOM 3880 C C . ALA B 1 240 ? 16.719 2.998 11.523 1 96.62 240 ALA B C 1
ATOM 3882 O O . ALA B 1 240 ? 16.281 4.027 12.039 1 96.62 240 ALA B O 1
ATOM 3883 N N . ALA B 1 241 ? 17.703 2.338 12.031 1 95.56 241 ALA B N 1
ATOM 3884 C CA . ALA B 1 241 ? 18.328 2.738 13.281 1 95.56 241 ALA B CA 1
ATOM 3885 C C . ALA B 1 241 ? 19.109 4.043 13.117 1 95.56 241 ALA B C 1
ATOM 3887 O O . ALA B 1 241 ? 19.344 4.758 14.094 1 95.56 241 ALA B O 1
ATOM 3888 N N . LEU B 1 242 ? 19.469 4.34 11.906 1 94.06 242 LEU B N 1
ATOM 3889 C CA . LEU B 1 242 ? 20.281 5.52 11.656 1 94.06 242 LEU B CA 1
ATOM 3890 C C . LEU B 1 242 ? 19.406 6.727 11.328 1 94.06 242 LEU B C 1
ATOM 3892 O O . LEU B 1 242 ? 19.891 7.863 11.344 1 94.06 242 LEU B O 1
ATOM 3896 N N . LEU B 1 243 ? 18.172 6.531 11.07 1 93.19 243 LEU B N 1
ATOM 3897 C CA . LEU B 1 243 ? 17.25 7.629 10.773 1 93.19 243 LEU B CA 1
ATOM 3898 C C . LEU B 1 243 ? 16.844 8.359 12.047 1 93.19 243 LEU B C 1
ATOM 3900 O O . LEU B 1 243 ? 16.781 7.758 13.117 1 93.19 243 LEU B O 1
ATOM 3904 N N . PRO B 1 244 ? 16.594 9.609 11.945 1 88.5 244 PRO B N 1
ATOM 3905 C CA . PRO B 1 244 ? 16.188 10.367 13.141 1 88.5 244 PRO B CA 1
ATOM 3906 C C . PRO B 1 244 ? 14.781 10.023 13.617 1 88.5 244 PRO B C 1
ATOM 3908 O O . PRO B 1 244 ? 13.93 9.648 12.812 1 88.5 244 PRO B O 1
ATOM 3911 N N . GLU B 1 245 ? 14.625 10.086 14.859 1 87.69 245 GLU B N 1
ATOM 3912 C CA . GLU B 1 245 ? 13.297 9.906 15.445 1 87.69 245 GLU B CA 1
ATOM 3913 C C . GLU B 1 245 ? 12.414 11.133 15.188 1 87.69 245 GLU B C 1
ATOM 3915 O O . GLU B 1 245 ? 12.859 12.266 15.359 1 87.69 245 GLU B O 1
ATOM 3920 N N . THR B 1 246 ? 11.227 10.883 14.711 1 82.44 246 THR B N 1
ATOM 3921 C CA . THR B 1 246 ? 10.383 12.008 14.312 1 82.44 246 THR B CA 1
ATOM 3922 C C . THR B 1 246 ? 9.133 12.078 15.188 1 82.44 246 THR B C 1
ATOM 3924 O O . THR B 1 246 ? 8.336 13.016 15.078 1 82.44 246 THR B O 1
ATOM 3927 N N . ARG B 1 247 ? 8.984 11.125 16.031 1 75.5 247 ARG B N 1
ATOM 3928 C CA . ARG B 1 247 ? 7.789 11.18 16.875 1 75.5 247 ARG B CA 1
ATOM 3929 C C . ARG B 1 247 ? 7.793 12.422 17.75 1 75.5 247 ARG B C 1
ATOM 3931 O O . ARG B 1 247 ? 8.781 12.703 18.438 1 75.5 247 ARG B O 1
ATOM 3938 N N . GLY B 1 248 ? 6.695 13.102 17.672 1 69.75 248 GLY B N 1
ATOM 3939 C CA . GLY B 1 248 ? 6.57 14.281 18.516 1 69.75 248 GLY B CA 1
ATOM 3940 C C . GLY B 1 248 ? 7.211 15.516 17.906 1 69.75 248 GLY B C 1
ATOM 3941 O O . GLY B 1 248 ? 7.219 16.594 18.531 1 69.75 248 GLY B O 1
ATOM 3942 N N . VAL B 1 249 ? 7.832 15.266 16.734 1 70.5 249 VAL B N 1
ATOM 3943 C CA . VAL B 1 249 ? 8.461 16.391 16.047 1 70.5 249 VAL B CA 1
ATOM 3944 C C . VAL B 1 249 ? 7.488 16.984 15.031 1 70.5 249 VAL B C 1
ATOM 3946 O O . VAL B 1 249 ? 6.742 16.266 14.375 1 70.5 249 VAL B O 1
ATOM 3949 N N . GLU B 1 250 ? 7.445 18.266 14.961 1 69.56 250 GLU B N 1
ATOM 3950 C CA . GLU B 1 250 ? 6.582 18.938 13.992 1 69.56 250 GLU B CA 1
ATOM 3951 C C . GLU B 1 250 ? 7.008 18.625 12.562 1 69.56 250 GLU B C 1
ATOM 3953 O O . GLU B 1 250 ? 8.203 18.516 12.273 1 69.56 250 GLU B O 1
ATOM 3958 N N . LEU B 1 251 ? 6.043 18.562 11.727 1 71.19 251 LEU B N 1
ATOM 3959 C CA . LEU B 1 251 ? 6.32 18.297 10.32 1 71.19 251 LEU B CA 1
ATOM 3960 C C . LEU B 1 251 ? 7.148 19.422 9.711 1 71.19 251 LEU B C 1
ATOM 3962 O O . LEU B 1 251 ? 6.883 20.594 9.961 1 71.19 251 LEU B O 1
ATOM 3966 N N . PRO B 1 252 ? 8.195 19 8.977 1 68.44 252 PRO B N 1
ATOM 3967 C CA . PRO B 1 252 ? 9.016 20.047 8.352 1 68.44 252 PRO B CA 1
ATOM 3968 C C . PRO B 1 252 ? 8.297 20.75 7.203 1 68.44 252 PRO B C 1
ATOM 3970 O O . PRO B 1 252 ? 7.812 20.094 6.281 1 68.44 252 PRO B O 1
ATOM 3973 N N . ASP B 1 253 ? 8.25 21.953 7.262 1 71 253 ASP B N 1
ATOM 3974 C CA . ASP B 1 253 ? 7.637 22.734 6.195 1 71 253 ASP B CA 1
ATOM 3975 C C . ASP B 1 253 ? 8.664 23.109 5.129 1 71 253 ASP B C 1
ATOM 3977 O O . ASP B 1 253 ? 8.352 23.141 3.939 1 71 253 ASP B O 1
ATOM 3981 N N . THR B 1 254 ? 9.898 23.406 5.605 1 72 254 THR B N 1
ATOM 3982 C CA . THR B 1 254 ? 10.977 23.812 4.707 1 72 254 THR B CA 1
ATOM 3983 C C . THR B 1 254 ? 12.117 22.797 4.75 1 72 254 THR B C 1
ATOM 3985 O O . THR B 1 254 ? 12.125 21.891 5.59 1 72 254 THR B O 1
ATOM 3988 N N . PHE B 1 255 ? 12.969 22.984 3.85 1 77.81 255 PHE B N 1
ATOM 3989 C CA . PHE B 1 255 ? 14.148 22.125 3.807 1 77.81 255 PHE B CA 1
ATOM 3990 C C . PHE B 1 255 ? 15.023 22.344 5.039 1 77.81 255 PHE B C 1
ATOM 3992 O O . PHE B 1 255 ? 15.648 21.406 5.531 1 77.81 255 PHE B O 1
ATOM 3999 N N . GLU B 1 256 ? 15.023 23.5 5.5 1 76.06 256 GLU B N 1
ATOM 4000 C CA . GLU B 1 256 ? 15.797 23.797 6.703 1 76.06 256 GLU B CA 1
ATOM 4001 C C . GLU B 1 256 ? 15.219 23.078 7.918 1 76.06 256 GLU B C 1
ATOM 4003 O O . GLU B 1 256 ? 15.969 22.562 8.758 1 76.06 256 GLU B O 1
ATOM 4008 N N . ASP B 1 257 ? 13.898 23.016 7.969 1 75.12 257 ASP B N 1
ATOM 4009 C CA . ASP B 1 257 ? 13.25 22.281 9.055 1 75.12 257 ASP B CA 1
ATOM 4010 C C . ASP B 1 257 ? 13.641 20.812 9.031 1 75.12 257 ASP B C 1
ATOM 4012 O O . ASP B 1 257 ? 13.891 20.219 10.086 1 75.12 257 ASP B O 1
ATOM 4016 N N . ALA B 1 258 ? 13.672 20.359 7.859 1 75.94 258 ALA B N 1
ATOM 4017 C CA . ALA B 1 258 ? 14.023 18.953 7.688 1 75.94 258 ALA B CA 1
ATOM 4018 C C . ALA B 1 258 ? 15.469 18.703 8.094 1 75.94 258 ALA B C 1
ATOM 4020 O O . ALA B 1 258 ? 15.789 17.641 8.656 1 75.94 258 ALA B O 1
ATOM 4021 N N . GLU B 1 259 ? 16.312 19.562 7.781 1 77.44 259 GLU B N 1
ATOM 4022 C CA . GLU B 1 259 ? 17.719 19.438 8.172 1 77.44 259 GLU B CA 1
ATOM 4023 C C . GLU B 1 259 ? 17.875 19.5 9.688 1 77.44 259 GLU B C 1
ATOM 4025 O O . GLU B 1 259 ? 18.75 18.844 10.258 1 77.44 259 GLU B O 1
ATOM 4030 N N . GLU B 1 260 ? 17.031 20.266 10.336 1 77.5 260 GLU B N 1
ATOM 4031 C CA . GLU B 1 260 ? 17.078 20.375 11.789 1 77.5 260 GLU B CA 1
ATOM 4032 C C . GLU B 1 260 ? 16.656 19.062 12.453 1 77.5 260 GLU B C 1
ATOM 4034 O O . GLU B 1 260 ? 17.203 18.688 13.492 1 77.5 260 GLU B O 1
ATOM 4039 N N . ILE B 1 261 ? 15.688 18.5 11.883 1 78.62 261 ILE B N 1
ATOM 4040 C CA . ILE B 1 261 ? 15.266 17.203 12.391 1 78.62 261 ILE B CA 1
ATOM 4041 C C . ILE B 1 261 ? 16.422 16.219 12.328 1 78.62 261 ILE B C 1
ATOM 4043 O O . ILE B 1 261 ? 16.609 15.406 13.234 1 78.62 261 ILE B O 1
ATOM 4047 N N . ALA B 1 262 ? 17.203 16.359 11.289 1 77.56 262 ALA B N 1
ATOM 4048 C CA . ALA B 1 262 ? 18.328 15.461 11.086 1 77.56 262 ALA B CA 1
ATOM 4049 C C . ALA B 1 262 ? 19.422 15.695 12.133 1 77.56 262 ALA B C 1
ATOM 4051 O O . ALA B 1 262 ? 20.172 14.781 12.469 1 77.56 262 ALA B O 1
ATOM 4052 N N . ARG B 1 263 ? 19.484 16.906 12.602 1 72.06 263 ARG B N 1
ATOM 4053 C CA . ARG B 1 263 ? 20.547 17.281 13.531 1 72.06 263 ARG B CA 1
ATOM 4054 C C . ARG B 1 263 ? 20.156 16.922 14.969 1 72.06 263 ARG B C 1
ATOM 4056 O O . ARG B 1 263 ? 21.031 16.844 15.844 1 72.06 263 ARG B O 1
ATOM 4063 N N . LYS B 1 264 ? 18.859 16.828 15.258 1 66.31 264 LYS B N 1
ATOM 4064 C CA . LYS B 1 264 ? 18.469 16.547 16.641 1 66.31 264 LYS B CA 1
ATOM 4065 C C . LYS B 1 264 ? 18.812 15.109 17.016 1 66.31 264 LYS B C 1
ATOM 4067 O O . LYS B 1 264 ? 18.484 14.172 16.281 1 66.31 264 LYS B O 1
ATOM 4072 N N . PRO B 1 265 ? 19.656 15.031 18.078 1 55.34 265 PRO B N 1
ATOM 4073 C CA . PRO B 1 265 ? 20.109 13.703 18.5 1 55.34 265 PRO B CA 1
ATOM 4074 C C . PRO B 1 265 ? 18.938 12.789 18.891 1 55.34 265 PRO B C 1
ATOM 4076 O O . PRO B 1 265 ? 17.891 13.266 19.312 1 55.34 265 PRO B O 1
ATOM 4079 N N . ALA B 1 266 ? 18.781 11.594 18.266 1 54 266 ALA B N 1
ATOM 4080 C CA . ALA B 1 266 ? 17.906 10.516 18.703 1 54 266 ALA B CA 1
ATOM 4081 C C . ALA B 1 266 ? 17.75 10.516 20.219 1 54 266 ALA B C 1
ATOM 4083 O O . ALA B 1 266 ? 18.719 10.258 20.938 1 54 266 ALA B O 1
ATOM 4084 N N . ARG B 1 267 ? 16.906 11.5 20.922 1 45.44 267 ARG B N 1
ATOM 4085 C CA . ARG B 1 267 ? 16.828 11.281 22.359 1 45.44 267 ARG B CA 1
ATOM 4086 C C . ARG B 1 267 ? 16.047 10.008 22.672 1 45.44 267 ARG B C 1
ATOM 4088 O O . ARG B 1 267 ? 15.102 9.656 21.969 1 45.44 267 ARG B O 1
#